Protein AF-0000000068858785 (afdb_homodimer)

Solvent-accessible surface area (backbone atoms only — not comparable to full-atom values): 24773 Å² total; per-residue (Å²): 133,80,56,79,74,57,57,63,52,44,53,54,50,48,32,55,52,26,20,54,34,58,74,69,37,68,34,42,54,71,57,47,51,51,53,32,43,74,69,73,51,67,59,90,58,49,70,58,53,41,64,73,35,54,69,29,30,39,77,56,97,58,30,36,33,68,27,78,58,13,46,53,43,4,49,45,38,48,50,35,57,55,57,55,62,44,54,60,37,45,40,56,48,58,62,78,72,77,49,42,64,61,43,91,53,43,44,30,38,40,38,32,33,36,84,75,34,45,85,47,50,58,54,50,46,50,62,22,42,70,71,41,44,79,73,52,13,33,35,38,38,34,28,23,46,70,81,58,72,75,69,49,55,74,81,42,19,60,57,47,39,54,34,31,74,70,21,38,35,41,32,37,25,39,87,56,83,47,76,63,20,32,59,39,48,47,30,16,50,49,22,25,45,62,67,62,35,53,76,80,30,32,40,34,40,35,54,77,52,63,40,62,46,49,45,55,41,48,45,39,40,28,60,67,35,52,50,44,72,58,55,71,89,68,48,72,81,124,134,80,59,78,76,60,57,61,54,44,53,54,51,48,33,55,52,27,20,54,38,58,72,68,37,67,35,41,54,72,57,46,52,50,54,31,45,74,70,70,54,66,58,90,59,50,70,59,53,43,63,73,33,54,69,30,30,40,77,56,97,58,30,35,34,69,27,79,56,13,44,51,43,3,43,56,39,49,52,43,29,44,53,70,59,40,55,60,37,42,39,58,47,57,67,65,87,75,52,44,65,62,44,90,55,42,44,30,39,40,38,32,33,37,84,74,31,44,86,46,49,58,55,51,49,50,63,22,42,71,69,41,43,78,73,53,13,33,34,39,38,35,26,23,46,71,82,59,73,70,83,47,55,74,80,42,18,59,58,47,38,53,34,32,75,69,20,38,35,41,33,39,23,37,82,57,82,46,76,62,19,31,59,40,49,49,30,16,50,51,22,26,46,63,67,62,36,52,76,81,31,32,40,36,40,35,56,78,52,62,39,62,47,50,45,53,41,47,45,40,40,27,60,67,34,52,52,44,71,60,55,71,88,68,49,72,82,124

Organism: Emiliania huxleyi (strain CCMP1516) (NCBI:txid280463)

Nearest PDB structures (foldseek):
  2ok8-assembly2_C  TM=5.553E-01  e=9.361E-02  Plasmodium falciparum 3D7
  3lo8-assembly1_A  TM=4.640E-01  e=4.098E-02  Zea mays
  8igw-assembly1_D  TM=3.023E-01  e=9.917E-01  Enterococcus hirae ATCC 9790
  5d80-assembly2_e  TM=2.983E-01  e=1.052E+00  Saccharomyces cerevisiae S288C
  2ok8-assembly2_C  TM=5.314E-01  e=5.859E-02  Plasmodium falciparum 3D7

Secondary structure (DSSP, 8-state):
---HHHHHHHHHHHHHHHHHHHHH-SEEHHHHHHHHHHTT---TTHHHHHHHTTTTEEEETTEEEE-HHHHHHHHHHHS-SSSTTS-EEETTS-STTTTS--GGG-SEEEEEEHHHHGGGHHHHHHHHHTT-HHHHTEEEEEE--TT------HHHHHHHHHHHHTTSEEEEE-SS--TTHHHHHHHHHHHHHHHHS-TT-EEEEE-S-HHHHHHHHHHHHHTT--EEES-GGGS---/---HHHHHHHHHHHHHHHHHHHHH-SEEHHHHHHHHHHTT---TTHHHHHHHTTTTEEEETTEEEE-HHHHHHHHHHHS--TTSSS-EEETTS-SSSSSS--GGG-SEEEEEEHHHHGGGHHHHHHHHHTT-HHHHTEEEEEE--TT------HHHHHHHHHHHHTTSEEEEE-SS--TTHHHHHHHHHHHHHHHHS-TT-EEEEE-S-HHHHHHHHHHHHHTT--EEES-GGGS---

Sequence (476 aa):
MVSLSSETTDAALVRTVAGVLAETGPARTAALKLRLRERGRPIPGLLRLLRRHSTTFSVERGVVSLCDAGVRVARLADAAPPLMRLQKLALSDRMGGGALPPPSAVREVILVDMDNKAFMLEACAAYAARDGFDACGTLVLGFCATTHNPRLSAAAAGELTALSDAGWLRLLTPVRDTANAADFVLAFWVGWLHGQLPPGARFALLSTDIHLDATVIDLLCSQGRDAVSNPDWLRPSLMVSLSSETTDAALVRTVAGVLAETGPARTAALKLRLRERGRPIPGLLRLLRRHSTTFSVERGVVSLCDAGVRVARLADAAPPLMRLQKLALSDRMGGGALPPPSAVREVILVDMDNKAFMLEACAAYAARDGFDACGTLVLGFCATTHNPRLSAAAAGELTALSDAGWLRLLTPVRDTANAADFVLAFWVGWLHGQLPPGARFALLSTDIHLDATVIDLLCSQGRDAVSNPDWLRPSL

Structure (mmCIF, N/CA/C/O backbone):
data_AF-0000000068858785-model_v1
#
loop_
_entity.id
_entity.type
_entity.pdbx_description
1 polymer 'NYN domain-containing protein'
#
loop_
_atom_site.group_PDB
_atom_site.id
_atom_site.type_symbol
_atom_site.label_atom_id
_atom_site.label_alt_id
_atom_site.label_comp_id
_atom_site.label_asym_id
_atom_site.label_entity_id
_atom_site.label_seq_id
_atom_site.pdbx_PDB_ins_code
_atom_site.Cartn_x
_atom_site.Cartn_y
_atom_site.Cartn_z
_atom_site.occupancy
_atom_site.B_iso_or_equiv
_atom_site.auth_seq_id
_atom_site.auth_comp_id
_atom_site.auth_asym_id
_atom_site.auth_atom_id
_atom_site.pdbx_PDB_model_num
ATOM 1 N N . MET A 1 1 ? 35.062 5.172 12.961 1 16.33 1 MET A N 1
ATOM 2 C CA . MET A 1 1 ? 34 4.16 12.836 1 16.33 1 MET A CA 1
ATOM 3 C C . MET A 1 1 ? 32.75 4.586 13.586 1 16.33 1 MET A C 1
ATOM 5 O O . MET A 1 1 ? 32.625 4.367 14.797 1 16.33 1 MET A O 1
ATOM 9 N N . VAL A 1 2 ? 32.312 5.816 13.5 1 21.2 2 VAL A N 1
ATOM 10 C CA . VAL A 1 2 ? 31.234 6.5 14.219 1 21.2 2 VAL A CA 1
ATOM 11 C C . VAL A 1 2 ? 29.906 5.797 13.961 1 21.2 2 VAL A C 1
ATOM 13 O O . VAL A 1 2 ? 29.516 5.613 12.805 1 21.2 2 VAL A O 1
ATOM 16 N N . SER A 1 3 ? 29.656 4.875 14.742 1 21.81 3 SER A N 1
ATOM 17 C CA . SER A 1 3 ? 28.562 3.918 14.625 1 21.81 3 SER A CA 1
ATOM 18 C C . SER A 1 3 ? 27.234 4.625 14.406 1 21.81 3 SER A C 1
ATOM 20 O O . SER A 1 3 ? 26.953 5.652 15.031 1 21.81 3 SER A O 1
ATOM 22 N N . LEU A 1 4 ? 26.594 4.406 13.367 1 24.38 4 LEU A N 1
ATOM 23 C CA . LEU A 1 4 ? 25.375 4.945 12.766 1 24.38 4 LEU A CA 1
ATOM 24 C C . LEU A 1 4 ? 24.234 4.961 13.773 1 24.38 4 LEU A C 1
ATOM 26 O O . LEU A 1 4 ? 23.25 5.691 13.602 1 24.38 4 LEU A O 1
ATOM 30 N N . SER A 1 5 ? 24.188 4.234 14.898 1 31.31 5 SER A N 1
ATOM 31 C CA . SER A 1 5 ? 23.406 4.102 16.125 1 31.31 5 SER A CA 1
ATOM 32 C C . SER A 1 5 ? 23.531 5.344 17 1 31.31 5 SER A C 1
ATOM 34 O O . SER A 1 5 ? 22.562 5.781 17.609 1 31.31 5 SER A O 1
ATOM 36 N N . SER A 1 6 ? 24.609 6.027 17.109 1 33.47 6 SER A N 1
ATOM 37 C CA . SER A 1 6 ? 25.062 7.105 17.969 1 33.47 6 SER A CA 1
ATOM 38 C C . SER A 1 6 ? 24.562 8.461 17.484 1 33.47 6 SER A C 1
ATOM 40 O O . SER A 1 6 ? 24.25 9.336 18.297 1 33.47 6 SER A O 1
ATOM 42 N N . GLU A 1 7 ? 24.422 8.68 16.203 1 36.03 7 GLU A N 1
ATOM 43 C CA . GLU A 1 7 ? 24.047 9.953 15.594 1 36.03 7 GLU A CA 1
ATOM 44 C C . GLU A 1 7 ? 22.547 10.203 15.711 1 36.03 7 GLU A C 1
ATOM 46 O O . GLU A 1 7 ? 22.109 11.336 15.938 1 36.03 7 GLU A O 1
ATOM 51 N N . THR A 1 8 ? 21.703 9.188 15.648 1 41.62 8 THR A N 1
ATOM 52 C CA . THR A 1 8 ? 20.266 9.242 15.859 1 41.62 8 THR A CA 1
ATOM 53 C C . THR A 1 8 ? 19.938 9.602 17.312 1 41.62 8 THR A C 1
ATOM 55 O O . THR A 1 8 ? 19.016 10.375 17.578 1 41.62 8 THR A O 1
ATOM 58 N N . THR A 1 9 ? 20.766 9.141 18.188 1 53.72 9 THR A N 1
ATOM 59 C CA . THR A 1 9 ? 20.656 9.43 19.609 1 53.72 9 THR A CA 1
ATOM 60 C C . THR A 1 9 ? 21.062 10.867 19.906 1 53.72 9 THR A C 1
ATOM 62 O O . THR A 1 9 ? 20.406 11.562 20.688 1 53.72 9 THR A O 1
ATOM 65 N N . ASP A 1 10 ? 21.938 11.305 19.078 1 61.59 10 ASP A N 1
ATOM 66 C CA . ASP A 1 10 ? 22.469 12.648 19.328 1 61.59 10 ASP A CA 1
ATOM 67 C C . ASP A 1 10 ? 21.469 13.719 18.875 1 61.59 10 ASP A C 1
ATOM 69 O O . ASP A 1 10 ? 21.266 14.711 19.578 1 61.59 10 ASP A O 1
ATOM 73 N N . ALA A 1 11 ? 20.844 13.359 17.719 1 62.62 11 ALA A N 1
ATOM 74 C CA . ALA A 1 11 ? 19.906 14.352 17.219 1 62.62 11 ALA A CA 1
ATOM 75 C C . ALA A 1 11 ? 18.703 14.477 18.141 1 62.62 11 ALA A C 1
ATOM 77 O O . ALA A 1 11 ? 18.219 15.586 18.391 1 62.62 11 ALA A O 1
ATOM 78 N N . ALA A 1 12 ? 18.266 13.438 18.625 1 63.47 12 ALA A N 1
ATOM 79 C CA . ALA A 1 12 ? 17.156 13.461 19.594 1 63.47 12 ALA A CA 1
ATOM 80 C C . ALA A 1 12 ? 17.562 14.188 20.875 1 63.47 12 ALA A C 1
ATOM 82 O O . ALA A 1 12 ? 16.781 14.945 21.438 1 63.47 12 ALA A O 1
ATOM 83 N N . LEU A 1 13 ? 18.766 14 21.234 1 74.31 13 LEU A N 1
ATOM 84 C CA . LEU A 1 13 ? 19.266 14.664 22.438 1 74.31 13 LEU A CA 1
ATOM 85 C C . LEU A 1 13 ? 19.422 16.156 22.219 1 74.31 13 LEU A C 1
ATOM 87 O O . LEU A 1 13 ? 19.078 16.969 23.078 1 74.31 13 LEU A O 1
ATOM 91 N N . VAL A 1 14 ? 19.766 16.484 20.938 1 76.75 14 VAL A N 1
ATOM 92 C CA . VAL A 1 14 ? 19.922 17.891 20.594 1 76.75 14 VAL A CA 1
ATOM 93 C C . VAL A 1 14 ? 18.562 18.594 20.609 1 76.75 14 VAL A C 1
ATOM 95 O O . VAL A 1 14 ? 18.422 19.688 21.141 1 76.75 14 VAL A O 1
ATOM 98 N N . ARG A 1 15 ? 17.641 17.906 20.266 1 72 15 ARG A N 1
ATOM 99 C CA . ARG A 1 15 ? 16.281 18.469 20.25 1 72 15 ARG A CA 1
ATOM 100 C C . ARG A 1 15 ? 15.766 18.641 21.672 1 72 15 ARG A C 1
ATOM 102 O O . ARG A 1 15 ? 15.117 19.656 21.984 1 72 15 ARG A O 1
ATOM 109 N N . THR A 1 16 ? 15.961 17.719 22.406 1 74.88 16 THR A N 1
ATOM 110 C CA . THR A 1 16 ? 15.523 17.766 23.797 1 74.88 16 THR A CA 1
ATOM 111 C C . THR A 1 16 ? 16.156 18.969 24.5 1 74.88 16 THR A C 1
ATOM 113 O O . THR A 1 16 ? 15.477 19.734 25.172 1 74.88 16 THR A O 1
ATOM 116 N N . VAL A 1 17 ? 17.406 19.203 24.234 1 83 17 VAL A N 1
ATOM 117 C CA . VAL A 1 17 ? 18.125 20.297 24.891 1 83 17 VAL A CA 1
ATOM 118 C C . VAL A 1 17 ? 17.672 21.641 24.328 1 83 17 VAL A C 1
ATOM 120 O O . VAL A 1 17 ? 17.422 22.578 25.078 1 83 17 VAL A O 1
ATOM 123 N N . ALA A 1 18 ? 17.5 21.578 23.016 1 79.5 18 ALA A N 1
ATOM 124 C CA . ALA A 1 18 ? 17.062 22.812 22.375 1 79.5 18 ALA A CA 1
ATOM 125 C C . ALA A 1 18 ? 15.672 23.219 22.859 1 79.5 18 ALA A C 1
ATOM 127 O O . ALA A 1 18 ? 15.406 24.391 23.094 1 79.5 18 ALA A O 1
ATOM 128 N N . GLY A 1 19 ? 14.867 22.312 23.031 1 76.25 19 GLY A N 1
ATOM 129 C CA . GLY A 1 19 ? 13.531 22.578 23.547 1 76.25 19 GLY A CA 1
ATOM 130 C C . GLY A 1 19 ? 13.547 23.172 24.953 1 76.25 19 GLY A C 1
ATOM 131 O O . GLY A 1 19 ? 12.805 24.109 25.234 1 76.25 19 GLY A O 1
ATOM 132 N N . VAL A 1 20 ? 14.344 22.672 25.828 1 78.88 20 VAL A N 1
ATOM 133 C CA . VAL A 1 20 ? 14.43 23.172 27.188 1 78.88 20 VAL A CA 1
ATOM 134 C C . VAL A 1 20 ? 14.953 24.609 27.188 1 78.88 20 VAL A C 1
ATOM 136 O O . VAL A 1 20 ? 14.406 25.469 27.891 1 78.88 20 VAL A O 1
ATOM 139 N N . LEU A 1 21 ? 15.82 24.859 26.25 1 84.19 21 LEU A N 1
ATOM 140 C CA . LEU A 1 21 ? 16.422 26.188 26.203 1 84.19 21 LEU A CA 1
ATOM 141 C C . LEU A 1 21 ? 15.461 27.188 25.562 1 84.19 21 LEU A C 1
ATOM 143 O O . LEU A 1 21 ? 15.469 28.375 25.906 1 84.19 21 LEU A O 1
ATOM 147 N N . ALA A 1 22 ? 14.633 26.594 24.703 1 78.56 22 ALA A N 1
ATOM 148 C CA . ALA A 1 22 ? 13.648 27.484 24.094 1 78.56 22 ALA A CA 1
ATOM 149 C C . ALA A 1 22 ? 12.594 27.922 25.109 1 78.56 22 ALA A C 1
ATOM 151 O O . ALA A 1 22 ? 12.125 29.062 25.078 1 78.56 22 ALA A O 1
ATOM 152 N N . GLU A 1 23 ? 12.266 27.094 25.938 1 77.06 23 GLU A N 1
ATOM 153 C CA . GLU A 1 23 ? 11.25 27.359 26.953 1 77.06 23 GLU A CA 1
ATOM 154 C C . GLU A 1 23 ? 11.805 28.219 28.078 1 77.06 23 GLU A C 1
ATOM 156 O O . GLU A 1 23 ? 11.133 29.125 28.562 1 77.06 23 GLU A O 1
ATOM 161 N N . THR A 1 24 ? 12.961 27.984 28.453 1 80.12 24 THR A N 1
ATOM 162 C CA . THR A 1 24 ? 13.445 28.578 29.688 1 80.12 24 THR A CA 1
ATOM 163 C C . THR A 1 24 ? 14.438 29.703 29.406 1 80.12 24 THR A C 1
ATOM 165 O O . THR A 1 24 ? 14.75 30.5 30.281 1 80.12 24 THR A O 1
ATOM 168 N N . GLY A 1 25 ? 14.727 29.781 28.031 1 84.62 25 GLY A N 1
ATOM 169 C CA . GLY A 1 25 ? 15.781 30.719 27.703 1 84.62 25 GLY A CA 1
ATOM 170 C C . GLY A 1 25 ? 17.172 30.219 28.062 1 84.62 25 GLY A C 1
ATOM 171 O O . GLY A 1 25 ? 17.328 29.062 28.453 1 84.62 25 GLY A O 1
ATOM 172 N N . PRO A 1 26 ? 18.188 31.078 27.875 1 87.5 26 PRO A N 1
ATOM 173 C CA . PRO A 1 26 ? 19.562 30.688 28.203 1 87.5 26 PRO A CA 1
ATOM 174 C C . PRO A 1 26 ? 19.703 30.266 29.672 1 87.5 26 PRO A C 1
ATOM 176 O O . PRO A 1 26 ? 19.094 30.875 30.547 1 87.5 26 PRO A O 1
ATOM 179 N N . ALA A 1 27 ? 20.391 29.172 29.891 1 91.44 27 ALA A N 1
ATOM 180 C CA . ALA A 1 27 ? 20.5 28.609 31.25 1 91.44 27 ALA A CA 1
ATOM 181 C C . ALA A 1 27 ? 21.938 28.156 31.531 1 91.44 27 ALA A C 1
ATOM 183 O O . ALA A 1 27 ? 22.656 27.766 30.609 1 91.44 27 ALA A O 1
ATOM 184 N N . ARG A 1 28 ? 22.422 28.375 32.906 1 91.31 28 ARG A N 1
ATOM 185 C CA . ARG A 1 28 ? 23.703 27.781 33.312 1 91.31 28 ARG A CA 1
ATOM 186 C C . ARG A 1 28 ? 23.672 26.266 33.125 1 91.31 28 ARG A C 1
ATOM 188 O O . ARG A 1 28 ? 22.625 25.641 33.281 1 91.31 28 ARG A O 1
ATOM 195 N N . THR A 1 29 ? 24.797 25.719 32.719 1 90.5 29 THR A N 1
ATOM 196 C CA . THR A 1 29 ? 24.922 24.297 32.469 1 90.5 29 THR A CA 1
ATOM 197 C C . THR A 1 29 ? 24.344 23.484 33.625 1 90.5 29 THR A C 1
ATOM 199 O O . THR A 1 29 ? 23.625 22.5 33.375 1 90.5 29 THR A O 1
ATOM 202 N N . ALA A 1 30 ? 24.594 23.891 34.875 1 88.81 30 ALA A N 1
ATOM 203 C CA . ALA A 1 30 ? 24.062 23.172 36.031 1 88.81 30 ALA A CA 1
ATOM 204 C C . ALA A 1 30 ? 22.547 23.266 36.094 1 88.81 30 ALA A C 1
ATOM 206 O O . ALA A 1 30 ? 21.875 22.281 36.406 1 88.81 30 ALA A O 1
ATOM 207 N N . ALA A 1 31 ? 21.938 24.422 35.75 1 89.38 31 ALA A N 1
ATOM 208 C CA . ALA A 1 31 ? 20.484 24.609 35.719 1 89.38 31 ALA A CA 1
ATOM 209 C C . ALA A 1 31 ? 19.859 23.812 34.594 1 89.38 31 ALA A C 1
ATOM 211 O O . ALA A 1 31 ? 18.797 23.219 34.75 1 89.38 31 ALA A O 1
ATOM 212 N N . LEU A 1 32 ? 20.484 23.719 33.5 1 89.69 32 LEU A N 1
ATOM 213 C CA . LEU A 1 32 ? 19.984 22.969 32.344 1 89.69 32 LEU A CA 1
ATOM 214 C C . LEU A 1 32 ? 19.969 21.469 32.656 1 89.69 32 LEU A C 1
ATOM 216 O O . LEU A 1 32 ? 19 20.781 32.375 1 89.69 32 LEU A O 1
ATOM 220 N N . LYS A 1 33 ? 20.969 21 33.281 1 88.31 33 LYS A N 1
ATOM 221 C CA . LYS A 1 33 ? 21.031 19.594 33.719 1 88.31 33 LYS A CA 1
ATOM 222 C C . LYS A 1 33 ? 19.891 19.266 34.688 1 88.31 33 LYS A C 1
ATOM 224 O O . LYS A 1 33 ? 19.266 18.203 34.562 1 88.31 33 LYS A O 1
ATOM 229 N N . LEU A 1 34 ? 19.688 20.125 35.562 1 86.31 34 LEU A N 1
ATOM 230 C CA . LEU A 1 34 ? 18.594 19.906 36.531 1 86.31 34 LEU A CA 1
ATOM 231 C C . LEU A 1 34 ? 17.25 19.891 35.844 1 86.31 34 LEU A C 1
ATOM 233 O O . LEU A 1 34 ? 16.406 19.031 36.125 1 86.31 34 LEU A O 1
ATOM 237 N N . ARG A 1 35 ? 17.031 20.781 34.875 1 82.62 35 ARG A N 1
ATOM 238 C CA . ARG A 1 35 ? 15.773 20.844 34.156 1 82.62 35 ARG A CA 1
ATOM 239 C C . ARG A 1 35 ? 15.562 19.609 33.312 1 82.62 35 ARG A C 1
ATOM 241 O O . ARG A 1 35 ? 14.445 19.094 33.188 1 82.62 35 ARG A O 1
ATOM 248 N N . LEU A 1 36 ? 16.547 19.141 32.719 1 82.12 36 LEU A N 1
ATOM 249 C CA . LEU A 1 36 ? 16.484 17.922 31.922 1 82.12 36 LEU A CA 1
ATOM 250 C C . LEU A 1 36 ? 16.188 16.703 32.812 1 82.12 36 LEU A C 1
ATOM 252 O O . LEU A 1 36 ? 15.383 15.852 32.438 1 82.12 36 LEU A O 1
ATOM 256 N N . ARG A 1 37 ? 16.797 16.641 34 1 77.81 37 ARG A N 1
ATOM 257 C CA . ARG A 1 37 ? 16.531 15.562 34.938 1 77.81 37 ARG A CA 1
ATOM 258 C C . ARG A 1 37 ? 15.086 15.617 35.438 1 77.81 37 ARG A C 1
ATOM 260 O O . ARG A 1 37 ? 14.438 14.578 35.562 1 77.81 37 ARG A O 1
ATOM 267 N N . GLU A 1 38 ? 14.594 16.781 35.594 1 76.12 38 GLU A N 1
ATOM 268 C CA . GLU A 1 38 ? 13.227 16.953 36.062 1 76.12 38 GLU A CA 1
ATOM 269 C C . GLU A 1 38 ? 12.219 16.516 35 1 76.12 38 GLU A C 1
ATOM 271 O O . GLU A 1 38 ? 11.117 16.078 35.312 1 76.12 38 GLU A O 1
ATOM 276 N N . ARG A 1 39 ? 12.672 16.547 33.781 1 68.19 39 ARG A N 1
ATOM 277 C CA . ARG A 1 39 ? 11.797 16.172 32.688 1 68.19 39 ARG A CA 1
ATOM 278 C C . ARG A 1 39 ? 11.953 14.688 32.344 1 68.19 39 ARG A C 1
ATOM 280 O O . ARG A 1 39 ? 11.391 14.211 31.359 1 68.19 39 ARG A O 1
ATOM 287 N N . GLY A 1 40 ? 12.781 14.016 33.188 1 67.75 40 GLY A N 1
ATOM 288 C CA . GLY A 1 40 ? 12.977 12.586 33.031 1 67.75 40 GLY A CA 1
ATOM 289 C C . GLY A 1 40 ? 13.891 12.234 31.859 1 67.75 40 GLY A C 1
ATOM 290 O O . GLY A 1 40 ? 13.859 11.102 31.359 1 67.75 40 GLY A O 1
ATOM 291 N N . ARG A 1 41 ? 14.555 13.234 31.422 1 65.88 41 ARG A N 1
ATOM 292 C CA . ARG A 1 41 ? 15.422 13.023 30.281 1 65.88 41 ARG A CA 1
ATOM 293 C C . ARG A 1 41 ? 16.859 13.453 30.594 1 65.88 41 ARG A C 1
ATOM 295 O O . ARG A 1 41 ? 17.391 14.344 29.938 1 65.88 41 ARG A O 1
ATOM 302 N N . PRO A 1 42 ? 17.453 12.781 31.578 1 77.94 42 PRO A N 1
ATOM 303 C CA . PRO A 1 42 ? 18.859 13.125 31.812 1 77.94 42 PRO A CA 1
ATOM 304 C C . PRO A 1 42 ? 19.766 12.75 30.641 1 77.94 42 PRO A C 1
ATOM 306 O O . PRO A 1 42 ? 19.547 11.719 30 1 77.94 42 PRO A O 1
ATOM 309 N N . ILE A 1 43 ? 20.609 13.609 30.203 1 80.06 43 ILE A N 1
ATOM 310 C CA . ILE A 1 43 ? 21.531 13.398 29.094 1 80.06 43 ILE A CA 1
ATOM 311 C C . ILE A 1 43 ? 22.969 13.297 29.625 1 80.06 43 ILE A C 1
ATOM 313 O O . ILE A 1 43 ? 23.609 14.32 29.891 1 80.06 43 ILE A O 1
ATOM 317 N N . PRO A 1 44 ? 23.375 11.977 29.859 1 78.94 44 PRO A N 1
ATOM 318 C CA . PRO A 1 44 ? 24.797 11.836 30.203 1 78.94 44 PRO A CA 1
ATOM 319 C C . PRO A 1 44 ? 25.719 12.414 29.125 1 78.94 44 PRO A C 1
ATOM 321 O O . PRO A 1 44 ? 25.453 12.258 27.938 1 78.94 44 PRO A O 1
ATOM 324 N N . GLY A 1 45 ? 26.781 13.281 29.469 1 80.94 45 GLY A N 1
ATOM 325 C CA . GLY A 1 45 ? 27.703 13.914 28.547 1 80.94 45 GLY A CA 1
ATOM 326 C C . GLY A 1 45 ? 27.125 15.164 27.906 1 80.94 45 GLY A C 1
ATOM 327 O O . GLY A 1 45 ? 27.453 15.477 26.75 1 80.94 45 GLY A O 1
ATOM 328 N N . LEU A 1 46 ? 26.219 15.812 28.656 1 89.19 46 LEU A N 1
ATOM 329 C CA . LEU A 1 46 ? 25.562 17 28.125 1 89.19 46 LEU A CA 1
ATOM 330 C C . LEU A 1 46 ? 26.578 17.984 27.578 1 89.19 46 LEU A C 1
ATOM 332 O O . LEU A 1 46 ? 26.422 18.516 26.469 1 89.19 46 LEU A O 1
ATOM 336 N N . LEU A 1 47 ? 27.656 18.188 28.359 1 87.56 47 LEU A N 1
ATOM 337 C CA . LEU A 1 47 ? 28.656 19.172 27.938 1 87.56 47 LEU A CA 1
ATOM 338 C C . LEU A 1 47 ? 29.297 18.734 26.625 1 87.56 47 LEU A C 1
ATOM 340 O O . LEU A 1 47 ? 29.578 19.578 25.766 1 87.56 47 LEU A O 1
ATOM 344 N N . ARG A 1 48 ? 29.594 17.406 26.5 1 84.31 48 ARG A N 1
ATOM 345 C CA . ARG A 1 48 ? 30.156 16.906 25.25 1 84.31 48 ARG A CA 1
ATOM 346 C C . ARG A 1 48 ? 29.172 17.109 24.094 1 84.31 48 ARG A C 1
ATOM 348 O O . ARG A 1 48 ? 29.578 17.469 22.984 1 84.31 48 ARG A O 1
ATOM 355 N N . LEU A 1 49 ? 27.922 16.828 24.359 1 86 49 LEU A N 1
ATOM 356 C CA . LEU A 1 49 ? 26.891 17.016 23.359 1 86 49 LEU A CA 1
ATOM 357 C C . LEU A 1 49 ? 26.828 18.469 22.891 1 86 49 LEU A C 1
ATOM 359 O O . LEU A 1 49 ? 26.766 18.734 21.688 1 86 49 LEU A O 1
ATOM 363 N N . LEU A 1 50 ? 26.844 19.391 23.828 1 89.75 50 LEU A N 1
ATOM 364 C CA . LEU A 1 50 ? 26.75 20.812 23.516 1 89.75 50 LEU A CA 1
ATOM 365 C C . LEU A 1 50 ? 27.953 21.266 22.688 1 89.75 50 LEU A C 1
ATOM 367 O O . LEU A 1 50 ? 27.797 22.016 21.719 1 89.75 50 LEU A O 1
ATOM 371 N N . ARG A 1 51 ? 29.156 20.719 23 1 85 51 ARG A N 1
ATOM 372 C CA . ARG A 1 51 ? 30.375 21.109 22.312 1 85 51 ARG A CA 1
ATOM 373 C C . ARG A 1 51 ? 30.406 20.547 20.891 1 85 51 ARG A C 1
ATOM 375 O O . ARG A 1 51 ? 30.891 21.219 19.969 1 85 51 ARG A O 1
ATOM 382 N N . ARG A 1 52 ? 29.812 19.344 20.828 1 83.06 52 ARG A N 1
ATOM 383 C CA . ARG A 1 52 ? 29.781 18.703 19.516 1 83.06 52 ARG A CA 1
ATOM 384 C C . ARG A 1 52 ? 28.812 19.438 18.578 1 83.06 52 ARG A C 1
ATOM 386 O O . ARG A 1 52 ? 28.953 19.359 17.359 1 83.06 52 ARG A O 1
ATOM 393 N N . HIS A 1 53 ? 27.875 20.094 19.141 1 83.25 53 HIS A N 1
ATOM 394 C CA . HIS A 1 53 ? 26.875 20.797 18.344 1 83.25 53 HIS A CA 1
ATOM 395 C C . HIS A 1 53 ? 26.984 22.312 18.547 1 83.25 53 HIS A C 1
ATOM 397 O O . HIS A 1 53 ? 26 22.953 18.938 1 83.25 53 HIS A O 1
ATOM 403 N N . SER A 1 54 ? 28.125 22.75 18.172 1 83.94 54 SER A N 1
ATOM 404 C CA . SER A 1 54 ? 28.469 24.156 18.422 1 83.94 54 SER A CA 1
ATOM 405 C C . SER A 1 54 ? 27.703 25.078 17.469 1 83.94 54 SER A C 1
ATOM 407 O O . SER A 1 54 ? 27.625 26.281 17.703 1 83.94 54 SER A O 1
ATOM 409 N N . THR A 1 55 ? 27.094 24.422 16.438 1 82 55 THR A N 1
ATOM 410 C CA . THR A 1 55 ? 26.281 25.25 15.539 1 82 55 THR A CA 1
ATOM 411 C C . THR A 1 55 ? 24.875 25.453 16.125 1 82 55 THR A C 1
ATOM 413 O O . THR A 1 55 ? 24.172 26.391 15.734 1 82 55 THR A O 1
ATOM 416 N N . THR A 1 56 ? 24.438 24.734 17.047 1 83.94 56 THR A N 1
ATOM 417 C CA . THR A 1 56 ? 23.109 24.781 17.641 1 83.94 56 THR A CA 1
ATOM 418 C C . THR A 1 56 ? 23.172 25.422 19.031 1 83.94 56 THR A C 1
ATOM 420 O O . THR A 1 56 ? 22.281 26.172 19.406 1 83.94 56 THR A O 1
ATOM 423 N N . PHE A 1 57 ? 24.188 25.094 19.688 1 89.38 57 PHE A N 1
ATOM 424 C CA . PHE A 1 57 ? 24.312 25.562 21.062 1 89.38 57 PHE A CA 1
ATOM 425 C C . PHE A 1 57 ? 25.562 26.422 21.234 1 89.38 57 PHE A C 1
ATOM 427 O O . PHE A 1 57 ? 26.609 26.141 20.641 1 89.38 57 PHE A O 1
ATOM 434 N N . SER A 1 58 ? 25.422 27.547 21.922 1 89.19 58 SER A N 1
ATOM 435 C CA . SER A 1 58 ? 26.562 28.359 22.375 1 89.19 58 SER A CA 1
ATOM 436 C C . SER A 1 58 ? 26.797 28.219 23.875 1 89.19 58 SER A C 1
ATOM 438 O O . SER A 1 58 ? 25.844 28.25 24.656 1 89.19 58 SER A O 1
ATOM 440 N N . VAL A 1 59 ? 28 27.891 24.266 1 87.81 59 VAL A N 1
ATOM 441 C CA . VAL A 1 59 ? 28.359 27.828 25.672 1 87.81 59 VAL A CA 1
ATOM 442 C C . VAL A 1 59 ? 29.375 28.938 25.984 1 87.81 59 VAL A C 1
ATOM 444 O O . VAL A 1 59 ? 30.531 28.859 25.547 1 87.81 59 VAL A O 1
ATOM 447 N N . GLU A 1 60 ? 28.75 30.031 26.516 1 85.81 60 GLU A N 1
ATOM 448 C CA . GLU A 1 60 ? 29.609 31.141 26.906 1 85.81 60 GLU A CA 1
ATOM 449 C C . GLU A 1 60 ? 29.578 31.359 28.406 1 85.81 60 GLU A C 1
ATOM 451 O O . GLU A 1 60 ? 28.516 31.578 28.984 1 85.81 60 GLU A O 1
ATOM 456 N N . ARG A 1 61 ? 30.734 31.391 29.203 1 82.81 61 ARG A N 1
ATOM 457 C CA . ARG A 1 61 ? 30.891 31.594 30.641 1 82.81 61 ARG A CA 1
ATOM 458 C C . ARG A 1 61 ? 29.922 30.688 31.422 1 82.81 61 ARG A C 1
ATOM 460 O O . ARG A 1 61 ? 29.297 31.141 32.375 1 82.81 61 ARG A O 1
ATOM 467 N N . GLY A 1 62 ? 29.781 29.453 30.906 1 86.31 62 GLY A N 1
ATOM 468 C CA . GLY A 1 62 ? 28.953 28.469 31.594 1 86.31 62 GLY A CA 1
ATOM 469 C C . GLY A 1 62 ? 27.484 28.594 31.281 1 86.31 62 GLY A C 1
ATOM 470 O O . GLY A 1 62 ? 26.656 27.859 31.828 1 86.31 62 GLY A O 1
ATOM 471 N N . VAL A 1 63 ? 27.141 29.609 30.531 1 89.31 63 VAL A N 1
ATOM 472 C CA . VAL A 1 63 ? 25.75 29.797 30.109 1 89.31 63 VAL A CA 1
ATOM 473 C C . VAL A 1 63 ? 25.531 29.188 28.734 1 89.31 63 VAL A C 1
ATOM 475 O O . VAL A 1 63 ? 26.297 29.469 27.797 1 89.31 63 VAL A O 1
ATOM 478 N N . VAL A 1 64 ? 24.562 28.203 28.703 1 90.44 64 VAL A N 1
ATOM 479 C CA . VAL A 1 64 ? 24.188 27.578 27.438 1 90.44 64 VAL A CA 1
ATOM 480 C C . VAL A 1 64 ? 23.047 28.375 26.797 1 90.44 64 VAL A C 1
ATOM 482 O O . VAL A 1 64 ? 22.062 28.703 27.453 1 90.44 64 VAL A O 1
ATOM 485 N N . SER A 1 65 ? 23.234 28.719 25.609 1 89.19 65 SER A N 1
ATOM 486 C CA . SER A 1 65 ? 22.203 29.406 24.828 1 89.19 65 SER A CA 1
ATOM 487 C C . SER A 1 65 ? 22.094 28.797 23.422 1 89.19 65 SER A C 1
ATOM 489 O O . SER A 1 65 ? 22.969 28.078 22.984 1 89.19 65 SER A O 1
ATOM 491 N N . LEU A 1 66 ? 20.953 29.031 22.875 1 85.75 66 LEU A N 1
ATOM 492 C CA . LEU A 1 66 ? 20.703 28.578 21.516 1 85.75 66 LEU A CA 1
ATOM 493 C C . LEU A 1 66 ? 21.328 29.562 20.516 1 85.75 66 LEU A C 1
ATOM 495 O O . LEU A 1 66 ? 21.203 30.781 20.672 1 85.75 66 LEU A O 1
ATOM 499 N N . CYS A 1 67 ? 22.125 28.922 19.641 1 81.75 67 CYS A N 1
ATOM 500 C CA . CYS A 1 67 ? 22.5 29.703 18.469 1 81.75 67 CYS A CA 1
ATOM 501 C C . CYS A 1 67 ? 21.328 29.859 17.516 1 81.75 67 CYS A C 1
ATOM 503 O O . CYS A 1 67 ? 20.266 29.266 17.719 1 81.75 67 CYS A O 1
ATOM 505 N N . ASP A 1 68 ? 21.5 30.656 16.5 1 68.5 68 ASP A N 1
ATOM 506 C CA . ASP A 1 68 ? 20.438 30.859 15.531 1 68.5 68 ASP A CA 1
ATOM 507 C C . ASP A 1 68 ? 19.922 29.531 14.992 1 68.5 68 ASP A C 1
ATOM 509 O O . ASP A 1 68 ? 18.719 29.344 14.844 1 68.5 68 ASP A O 1
ATOM 513 N N . ALA A 1 69 ? 20.766 28.6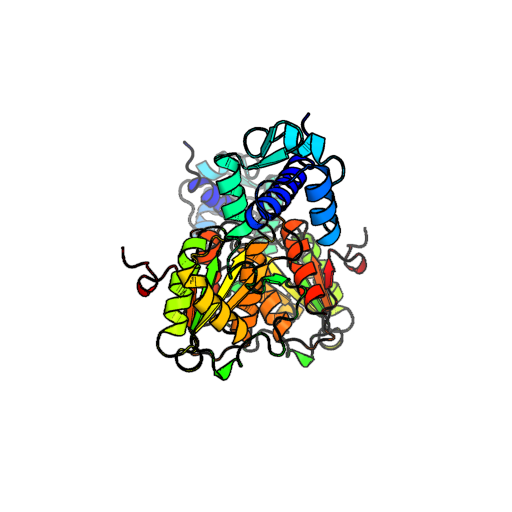72 14.773 1 62.34 69 ALA A N 1
ATOM 514 C CA . ALA A 1 69 ? 20.406 27.328 14.312 1 62.34 69 ALA A CA 1
ATOM 515 C C . ALA A 1 69 ? 19.703 26.547 15.414 1 62.34 69 ALA A C 1
ATOM 517 O O . ALA A 1 69 ? 18.766 25.781 15.133 1 62.34 69 ALA A O 1
ATOM 518 N N . GLY A 1 70 ? 19.984 26.766 16.594 1 63.62 70 GLY A N 1
ATOM 519 C CA . GLY A 1 70 ? 19.359 26.125 17.734 1 63.62 70 GLY A CA 1
ATOM 520 C C . GLY A 1 70 ? 17.953 26.641 18 1 63.62 70 GLY A C 1
ATOM 521 O O . GLY A 1 70 ? 17.078 25.859 18.391 1 63.62 70 GLY A O 1
ATOM 522 N N . VAL A 1 71 ? 17.812 27.891 17.844 1 61.38 71 VAL A N 1
ATOM 523 C CA . VAL A 1 71 ? 16.469 28.453 17.969 1 61.38 71 VAL A CA 1
ATOM 524 C C . VAL A 1 71 ? 15.539 27.781 16.953 1 61.38 71 VAL A C 1
ATOM 526 O O . VAL A 1 71 ? 14.383 27.484 17.281 1 61.38 71 VAL A O 1
ATOM 529 N N . ARG A 1 72 ? 16.094 27.547 15.914 1 57.06 72 ARG A N 1
ATOM 530 C CA . ARG A 1 72 ? 15.312 26.859 14.898 1 57.06 72 ARG A CA 1
ATOM 531 C C . ARG A 1 72 ? 15.008 25.422 15.32 1 57.06 72 ARG A C 1
ATOM 533 O O . ARG A 1 72 ? 13.891 24.938 15.141 1 57.06 72 ARG A O 1
ATOM 540 N N . VAL A 1 73 ? 15.938 24.828 15.891 1 55.31 73 VAL A N 1
ATOM 541 C CA . VAL A 1 73 ? 15.781 23.484 16.406 1 55.31 73 VAL A CA 1
ATOM 542 C C . VAL A 1 73 ? 14.797 23.484 17.578 1 55.31 73 VAL A C 1
ATOM 544 O O . VAL A 1 73 ? 13.945 22.594 17.672 1 55.31 73 VAL A O 1
ATOM 547 N N . ALA A 1 74 ? 14.945 24.469 18.484 1 54.34 74 ALA A N 1
ATOM 548 C CA . ALA A 1 74 ? 14.055 24.594 19.625 1 54.34 74 ALA A CA 1
ATOM 549 C C . ALA A 1 74 ? 12.633 24.938 19.203 1 54.34 74 ALA A C 1
ATOM 551 O O . ALA A 1 74 ? 11.664 24.453 19.781 1 54.34 74 ALA A O 1
ATOM 552 N N . ARG A 1 75 ? 12.586 25.891 18.438 1 45.44 75 ARG A N 1
ATOM 553 C CA . ARG A 1 75 ? 11.258 26.188 17.891 1 45.44 75 ARG A CA 1
ATOM 554 C C . ARG A 1 75 ? 10.633 24.953 17.281 1 45.44 75 ARG A C 1
ATOM 556 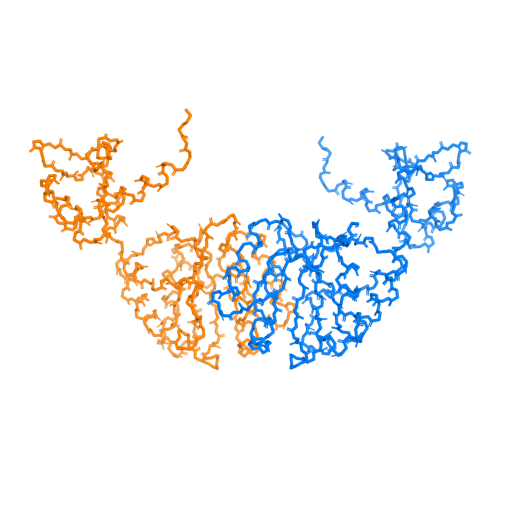O O . ARG A 1 75 ? 9.43 24.734 17.391 1 45.44 75 ARG A O 1
ATOM 563 N N . LEU A 1 76 ? 11.445 24.281 16.75 1 42.44 76 LEU A N 1
ATOM 564 C CA . LEU A 1 76 ? 11 22.984 16.234 1 42.44 76 LEU A CA 1
ATOM 565 C C . LEU A 1 76 ? 10.672 22.047 17.391 1 42.44 76 LEU A C 1
ATOM 567 O O . LEU A 1 76 ? 9.727 21.25 17.297 1 42.44 76 LEU A O 1
ATOM 571 N N . ALA A 1 77 ? 11.438 22.094 18.391 1 39.19 77 ALA A N 1
ATOM 572 C CA . ALA A 1 77 ? 11.227 21.281 19.594 1 39.19 77 ALA A CA 1
ATOM 573 C C . ALA A 1 77 ? 10.047 21.812 20.406 1 39.19 77 ALA A C 1
ATOM 575 O O . ALA A 1 77 ? 9.273 21.047 20.969 1 39.19 77 ALA A O 1
ATOM 576 N N . ASP A 1 78 ? 10.031 23.125 20.812 1 35.88 78 ASP A N 1
ATOM 577 C CA . ASP A 1 78 ? 9 23.781 21.609 1 35.88 78 ASP A CA 1
ATOM 578 C C . ASP A 1 78 ? 7.66 23.797 20.875 1 35.88 78 ASP A C 1
ATOM 580 O O . ASP A 1 78 ? 6.605 23.797 21.516 1 35.88 78 ASP A O 1
ATOM 584 N N . ALA A 1 79 ? 7.695 24.578 19.719 1 32.16 79 ALA A N 1
ATOM 585 C CA . ALA A 1 79 ? 6.375 24.516 19.109 1 32.16 79 ALA A CA 1
ATOM 586 C C . ALA A 1 79 ? 5.867 23.078 19.016 1 32.16 79 ALA A C 1
ATOM 588 O O . ALA A 1 79 ? 5.977 22.438 17.969 1 32.16 79 ALA A O 1
ATOM 589 N N . ALA A 1 80 ? 6.344 22.438 19.625 1 34.28 80 ALA A N 1
ATOM 590 C CA . ALA A 1 80 ? 6.141 21.031 19.969 1 34.28 80 ALA A CA 1
ATOM 591 C C . ALA A 1 80 ? 4.676 20.75 20.297 1 34.28 80 ALA A C 1
ATOM 593 O O . ALA A 1 80 ? 4.332 19.656 20.734 1 34.28 80 ALA A O 1
ATOM 594 N N . PRO A 1 81 ? 4.09 21.969 20.734 1 31.09 81 PRO A N 1
ATOM 595 C CA . PRO A 1 81 ? 2.809 21.812 21.438 1 31.09 81 PRO A CA 1
ATOM 596 C C . PRO A 1 81 ? 1.821 20.938 20.672 1 31.09 81 PRO A C 1
ATOM 598 O O . PRO A 1 81 ? 1.299 19.969 21.234 1 31.09 81 PRO A O 1
ATOM 601 N N . PRO A 1 82 ? 0.839 21.828 20.078 1 28.94 82 PRO A N 1
ATOM 602 C CA . PRO A 1 82 ? -0.459 21.328 19.609 1 28.94 82 PRO A CA 1
ATOM 603 C C . PRO A 1 82 ? -0.331 20.266 18.516 1 28.94 82 PRO A C 1
ATOM 605 O O . PRO A 1 82 ? -1.255 19.484 18.297 1 28.94 82 PRO A O 1
ATOM 608 N N . LEU A 1 83 ? 0.551 20.578 17.672 1 35.19 83 LEU A N 1
ATOM 609 C CA . LEU A 1 83 ? 0.71 19.594 16.609 1 35.19 83 LEU A CA 1
ATOM 610 C C . LEU A 1 83 ? 1.255 18.281 17.156 1 35.19 83 LEU A C 1
ATOM 612 O O . LEU A 1 83 ? 1.636 17.391 16.391 1 35.19 83 LEU A O 1
ATOM 616 N N . MET A 1 84 ? 2 18.297 18.25 1 35.66 84 MET A N 1
ATOM 617 C CA . MET A 1 84 ? 2.443 17.172 19.062 1 35.66 84 MET A CA 1
ATOM 618 C C . MET A 1 84 ? 1.495 15.992 18.922 1 35.66 84 MET A C 1
ATOM 620 O O . MET A 1 84 ? 1.937 14.844 18.828 1 35.66 84 MET A O 1
ATOM 624 N N . ARG A 1 85 ? 0.243 16.297 19.516 1 37.44 85 ARG A N 1
ATOM 625 C CA . ARG A 1 85 ? -0.622 15.141 19.734 1 37.44 85 ARG A CA 1
ATOM 626 C C . ARG A 1 85 ? -1.284 14.703 18.438 1 37.44 85 ARG A C 1
ATOM 628 O O . ARG A 1 85 ? -2.512 14.641 18.344 1 37.44 85 ARG A O 1
ATOM 635 N N . LEU A 1 86 ? -0.969 15.664 17.359 1 46.62 86 LEU A N 1
ATOM 636 C CA . LEU A 1 86 ? -1.734 14.945 16.344 1 46.62 86 LEU A CA 1
ATOM 637 C C . LEU A 1 86 ? -1.625 13.438 16.547 1 46.62 86 LEU A C 1
ATOM 639 O O . LEU A 1 86 ? -0.538 12.922 16.812 1 46.62 86 LEU A O 1
ATOM 643 N N . GLN A 1 87 ? -2.65 13.094 17.062 1 53.34 87 GLN A N 1
ATOM 644 C CA . GLN A 1 87 ? -2.752 11.68 17.391 1 53.34 87 GLN A CA 1
ATOM 645 C C . GLN A 1 87 ? -2.117 10.812 16.312 1 53.34 87 GLN A C 1
ATOM 647 O O . GLN A 1 87 ? -2.555 10.828 15.156 1 53.34 87 GLN A O 1
ATOM 652 N N . LYS A 1 88 ? -0.777 10.789 16.484 1 60.78 88 LYS A N 1
ATOM 653 C CA . LYS A 1 88 ? -0.172 9.719 15.695 1 60.78 88 LYS A CA 1
ATOM 654 C C . LYS A 1 88 ? -0.856 8.383 15.969 1 60.78 88 LYS A C 1
ATOM 656 O O . LYS A 1 88 ? -1.108 8.031 17.125 1 60.78 88 LYS A O 1
ATOM 661 N N . LEU A 1 89 ? -1.573 8.086 14.992 1 56.78 89 LEU A N 1
ATOM 662 C CA . LEU A 1 89 ? -2.111 6.738 15.117 1 56.78 89 LEU A CA 1
ATOM 663 C C . LEU A 1 89 ? -1.083 5.699 14.695 1 56.78 89 LEU A C 1
ATOM 665 O O . LEU A 1 89 ? -0.663 5.676 13.531 1 56.78 89 LEU A O 1
ATOM 669 N N . ALA A 1 90 ? -0.409 5.262 15.859 1 54.19 90 ALA A N 1
ATOM 670 C CA . ALA A 1 90 ? 0.342 4.07 15.477 1 54.19 90 ALA A CA 1
ATOM 671 C C . ALA A 1 90 ? -0.571 3.027 14.836 1 54.19 90 ALA A C 1
ATOM 673 O O . ALA A 1 90 ? -1.737 2.898 15.211 1 54.19 90 ALA A O 1
ATOM 674 N N . LEU A 1 91 ? -0.305 2.629 13.586 1 54.19 91 LEU A N 1
ATOM 675 C CA . LEU A 1 91 ? -1.126 1.65 12.883 1 54.19 91 LEU A CA 1
ATOM 676 C C . LEU A 1 91 ? -1.502 0.494 13.805 1 54.19 91 LEU A C 1
ATOM 678 O O . LEU A 1 91 ? -2.342 -0.337 13.453 1 54.19 91 LEU A O 1
ATOM 682 N N . SER A 1 92 ? -0.889 0.54 15 1 48.59 92 SER A N 1
ATOM 683 C CA . SER A 1 92 ? -1.417 -0.421 15.961 1 48.59 92 SER A CA 1
ATOM 684 C C . SER A 1 92 ? -2.838 -0.061 16.391 1 48.59 92 SER A C 1
ATOM 686 O O . SER A 1 92 ? -3.594 -0.922 16.844 1 48.59 92 SER A O 1
ATOM 688 N N . ASP A 1 93 ? -3.154 1.193 16.156 1 55.53 93 ASP A N 1
ATOM 689 C CA . ASP A 1 93 ? -4.516 1.614 16.469 1 55.53 93 ASP A CA 1
ATOM 690 C C . ASP A 1 93 ? -5.461 1.346 15.297 1 55.53 93 ASP A C 1
ATOM 692 O O . ASP A 1 93 ? -5.074 1.491 14.141 1 55.53 93 ASP A O 1
ATOM 696 N N . ARG A 1 94 ? -6.582 0.578 15.523 1 54.19 94 ARG A N 1
ATOM 697 C CA . ARG A 1 94 ? -7.555 0.27 14.484 1 54.19 94 ARG A CA 1
ATOM 698 C C . ARG A 1 94 ? -8.125 1.546 13.867 1 54.19 94 ARG A C 1
ATOM 700 O O . ARG A 1 94 ? -8.562 2.443 14.594 1 54.19 94 ARG A O 1
ATOM 707 N N . MET A 1 95 ? -7.73 1.974 12.68 1 56.28 95 MET A N 1
ATOM 708 C CA . MET A 1 95 ? -8.266 3.166 12.023 1 56.28 95 MET A CA 1
ATOM 709 C C . MET A 1 95 ? -9.789 3.133 11.992 1 56.28 95 MET A C 1
ATOM 711 O O . MET A 1 95 ? -10.438 4.18 12.016 1 56.28 95 MET A O 1
ATOM 715 N N . GLY A 1 96 ? -10.539 1.978 11.945 1 49.88 96 GLY A N 1
ATOM 716 C CA . GLY A 1 96 ? -11.984 1.935 11.781 1 49.88 96 GLY A CA 1
ATOM 717 C C . GLY A 1 96 ? -12.734 2.43 13.008 1 49.88 96 GLY A C 1
ATOM 718 O O . GLY A 1 96 ? -13.867 2.902 12.891 1 49.88 96 GLY A O 1
ATOM 719 N N . GLY A 1 97 ? -12.273 2.283 14.102 1 47.94 97 GLY A N 1
ATOM 720 C CA . GLY A 1 97 ? -13.07 2.471 15.297 1 47.94 97 GLY A CA 1
ATOM 721 C C . GLY A 1 97 ? -13.141 3.918 15.75 1 47.94 97 GLY A C 1
ATOM 722 O O . GLY A 1 97 ? -12.438 4.32 16.688 1 47.94 97 GLY A O 1
ATOM 723 N N . GLY A 1 98 ? -14.055 4.715 15.172 1 56.53 98 GLY A N 1
ATOM 724 C CA . GLY A 1 98 ? -14.344 6.051 15.672 1 56.53 98 GLY A CA 1
ATOM 725 C C . GLY A 1 98 ? -13.219 7.035 15.43 1 56.53 98 GLY A C 1
ATOM 726 O O . GLY A 1 98 ? -13.352 8.227 15.719 1 56.53 98 GLY A O 1
ATOM 727 N N . ALA A 1 99 ? -12.117 6.562 14.766 1 67.75 99 ALA A N 1
ATOM 728 C CA . ALA A 1 99 ? -10.992 7.469 14.555 1 67.75 99 ALA A CA 1
ATOM 729 C C . ALA A 1 99 ? -11.164 8.266 13.258 1 67.75 99 ALA A C 1
ATOM 731 O O . ALA A 1 99 ? -10.703 9.406 13.156 1 67.75 99 ALA A O 1
ATOM 732 N N . LEU A 1 100 ? -11.984 7.723 12.422 1 79.75 100 LEU A N 1
ATOM 733 C CA . LEU A 1 100 ? -12.188 8.375 11.133 1 79.75 100 LEU A CA 1
ATOM 734 C C . LEU A 1 100 ? -13.664 8.688 10.914 1 79.75 100 LEU A C 1
ATOM 736 O O . LEU A 1 100 ? -14.531 8.094 11.555 1 79.75 100 LEU A O 1
ATOM 740 N N . PRO A 1 101 ? -13.977 9.703 10.125 1 84.88 101 PRO A N 1
ATOM 741 C CA . PRO A 1 101 ? -15.375 9.93 9.75 1 84.88 101 PRO A CA 1
ATOM 742 C C . PRO A 1 101 ? -15.984 8.742 9 1 84.88 101 PRO A C 1
ATOM 744 O O . PRO A 1 101 ? -15.25 7.918 8.445 1 84.88 101 PRO A O 1
ATOM 747 N N . PRO A 1 102 ? -17.344 8.641 9.164 1 85.06 102 PRO A N 1
ATOM 748 C CA . PRO A 1 102 ? -17.953 7.586 8.359 1 85.06 102 PRO A CA 1
ATOM 749 C C . PRO A 1 102 ? -17.641 7.711 6.875 1 85.06 102 PRO A C 1
ATOM 751 O O . PRO A 1 102 ? -17.562 8.828 6.348 1 85.06 102 PRO A O 1
ATOM 754 N N . PRO A 1 103 ? -17.406 6.621 6.242 1 88.62 103 PRO A N 1
ATOM 755 C CA . PRO A 1 103 ? -17.031 6.633 4.828 1 88.62 103 PRO A CA 1
ATOM 756 C C . PRO A 1 103 ? -17.984 7.453 3.965 1 88.62 103 PRO A C 1
ATOM 758 O O . PRO A 1 103 ? -17.562 8.117 3.018 1 88.62 103 PRO A O 1
ATOM 761 N N . SER A 1 104 ? -19.312 7.41 4.242 1 89.31 104 SER A N 1
ATOM 762 C CA . SER A 1 104 ? -20.312 8.109 3.438 1 89.31 104 SER A CA 1
ATOM 763 C C . SER A 1 104 ? -20.125 9.617 3.514 1 89.31 104 SER A C 1
ATOM 765 O O . SER A 1 104 ? -20.609 10.352 2.646 1 89.31 104 SER A O 1
ATOM 767 N N . ALA A 1 105 ? -19.359 10.125 4.484 1 90 105 ALA A N 1
ATOM 768 C CA . ALA A 1 105 ? -19.156 11.562 4.676 1 90 105 ALA A CA 1
ATOM 769 C C . ALA A 1 105 ? -17.922 12.047 3.922 1 90 105 ALA A C 1
ATOM 771 O O . ALA A 1 105 ? -17.734 13.258 3.742 1 90 105 ALA A O 1
ATOM 772 N N . VAL A 1 106 ? -17.125 11.133 3.51 1 94.69 106 VAL A N 1
ATOM 773 C CA . VAL A 1 106 ? -15.852 11.508 2.906 1 94.69 106 VAL A CA 1
ATOM 774 C C . VAL A 1 106 ? -16.031 11.711 1.403 1 94.69 106 VAL A C 1
ATOM 776 O O . VAL A 1 106 ? -16.453 10.797 0.69 1 94.69 106 VAL A O 1
ATOM 779 N N . ARG A 1 107 ? -15.734 12.914 0.935 1 96.38 107 ARG A N 1
ATOM 780 C CA . ARG A 1 107 ? -15.844 13.25 -0.481 1 96.38 107 ARG A CA 1
ATOM 781 C C . ARG A 1 107 ? -14.461 13.344 -1.129 1 96.38 107 ARG A C 1
ATOM 783 O O . ARG A 1 107 ? -14.336 13.219 -2.35 1 96.38 107 ARG A O 1
ATOM 790 N N . GLU A 1 108 ? -13.5 13.641 -0.299 1 97.06 108 GLU A N 1
ATOM 791 C CA . GLU A 1 108 ? -12.125 13.797 -0.773 1 97.06 108 GLU A CA 1
ATOM 792 C C . GLU A 1 108 ? -11.125 13.352 0.285 1 97.06 108 GLU A C 1
ATOM 794 O O . GLU A 1 108 ? -11.336 13.57 1.479 1 97.06 108 GLU A O 1
ATOM 799 N N . VAL A 1 109 ? -10.062 12.695 -0.139 1 97.06 109 VAL A N 1
ATOM 800 C CA . VAL A 1 109 ? -8.945 12.328 0.729 1 97.06 109 VAL A CA 1
ATOM 801 C C . VAL A 1 109 ? -7.664 12.992 0.235 1 97.06 109 VAL A C 1
ATOM 803 O O . VAL A 1 109 ? -7.309 12.875 -0.94 1 97.06 109 VAL A O 1
ATOM 806 N N . ILE A 1 110 ? -7.016 13.711 1.11 1 97.06 110 ILE A N 1
ATOM 807 C CA . ILE A 1 110 ? -5.699 14.273 0.833 1 97.06 110 ILE A CA 1
ATOM 808 C C . ILE A 1 110 ? -4.633 13.484 1.583 1 97.06 110 ILE A C 1
ATOM 810 O O . ILE A 1 110 ? -4.66 13.398 2.812 1 97.06 110 ILE A O 1
ATOM 814 N N . LEU A 1 111 ? -3.762 12.883 0.842 1 96.94 111 LEU A N 1
ATOM 815 C CA . LEU A 1 111 ? -2.637 12.109 1.357 1 96.94 111 LEU A CA 1
ATOM 816 C C . LEU A 1 111 ? -1.352 12.93 1.317 1 96.94 111 LEU A C 1
ATOM 818 O O . LEU A 1 111 ? -0.948 13.406 0.255 1 96.94 111 LEU A O 1
ATOM 822 N N . VAL A 1 112 ? -0.735 13.047 2.451 1 93.75 112 VAL A N 1
ATOM 823 C CA . VAL A 1 112 ? 0.458 13.883 2.518 1 93.75 112 VAL A CA 1
ATOM 824 C C . VAL A 1 112 ? 1.668 13.031 2.896 1 93.75 112 VAL A C 1
ATOM 826 O O . VAL A 1 112 ? 1.702 12.438 3.977 1 93.75 112 VAL A O 1
ATOM 829 N N . ASP A 1 113 ? 2.588 12.945 2.006 1 93.44 113 ASP A N 1
ATOM 830 C CA . ASP A 1 113 ? 3.912 12.43 2.33 1 93.44 113 ASP A CA 1
ATOM 831 C C . ASP A 1 113 ? 4.695 13.414 3.189 1 93.44 113 ASP A C 1
ATOM 833 O O . ASP A 1 113 ? 5.324 14.336 2.664 1 93.44 113 ASP A O 1
ATOM 837 N N . MET A 1 114 ? 4.715 13.172 4.445 1 88.5 114 MET A N 1
ATOM 838 C CA . MET A 1 114 ? 5.246 14.141 5.395 1 88.5 114 MET A CA 1
ATOM 839 C C . MET A 1 114 ? 6.77 14.172 5.348 1 88.5 114 MET A C 1
ATOM 841 O O . MET A 1 114 ? 7.395 15.117 5.824 1 88.5 114 MET A O 1
ATOM 845 N N . ASP A 1 115 ? 7.371 13.156 4.812 1 80.75 115 ASP A N 1
ATOM 846 C CA . ASP A 1 115 ? 8.828 13.156 4.711 1 80.75 115 ASP A CA 1
ATOM 847 C C . ASP A 1 115 ? 9.312 14.219 3.729 1 80.75 115 ASP A C 1
ATOM 849 O O . ASP A 1 115 ? 10.383 14.797 3.912 1 80.75 115 ASP A O 1
ATOM 853 N N . ASN A 1 116 ? 8.445 14.547 2.705 1 81.44 116 ASN A N 1
ATOM 854 C CA . ASN A 1 116 ? 8.914 15.5 1.702 1 81.44 116 ASN A CA 1
ATOM 855 C C . ASN A 1 116 ? 7.969 16.688 1.564 1 81.44 116 ASN A C 1
ATOM 857 O O . ASN A 1 116 ? 8.336 17.719 1.001 1 81.44 116 ASN A O 1
ATOM 861 N N . LYS A 1 117 ? 6.738 16.516 2.088 1 83.81 117 LYS A N 1
ATOM 862 C CA . LYS A 1 117 ? 5.75 17.562 1.879 1 83.81 117 LYS A CA 1
ATOM 863 C C . LYS A 1 117 ? 5.125 18 3.201 1 83.81 117 LYS A C 1
ATOM 865 O O . LYS A 1 117 ? 3.959 18.391 3.242 1 83.81 117 LYS A O 1
ATOM 870 N N . ALA A 1 118 ? 5.848 17.906 4.289 1 83.19 118 ALA A N 1
ATOM 871 C CA . ALA A 1 118 ? 5.328 18.25 5.605 1 83.19 118 ALA A CA 1
ATOM 872 C C . ALA A 1 118 ? 4.84 19.703 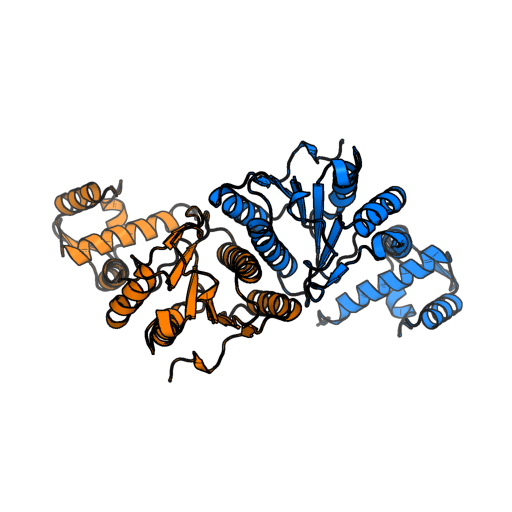5.633 1 83.19 118 ALA A C 1
ATOM 874 O O . ALA A 1 118 ? 3.871 20.016 6.328 1 83.19 118 ALA A O 1
ATOM 875 N N . PHE A 1 119 ? 5.426 20.562 4.832 1 79.31 119 PHE A N 1
ATOM 876 C CA . PHE A 1 119 ? 5.117 21.984 4.828 1 79.31 119 PHE A CA 1
ATOM 877 C C . PHE A 1 119 ? 3.734 22.25 4.238 1 79.31 119 PHE A C 1
ATOM 879 O O . PHE A 1 119 ? 3.172 23.328 4.402 1 79.31 119 PHE A O 1
ATOM 886 N N . MET A 1 120 ? 3.143 21.25 3.613 1 86.44 120 MET A N 1
ATOM 887 C CA . MET A 1 120 ? 1.835 21.406 2.982 1 86.44 120 MET A CA 1
ATOM 888 C C . MET A 1 120 ? 0.715 21.047 3.957 1 86.44 120 MET A C 1
ATOM 890 O O . MET A 1 120 ? -0.456 21.328 3.688 1 86.44 120 MET A O 1
ATOM 894 N N . LEU A 1 121 ? 1.029 20.469 5.086 1 87.62 121 LEU A N 1
ATOM 895 C CA . LEU A 1 121 ? 0.016 19.953 5.992 1 87.62 121 LEU A CA 1
ATOM 896 C C . LEU A 1 121 ? -0.941 21.047 6.438 1 87.62 121 LEU A C 1
ATOM 898 O O . LEU A 1 121 ? -2.158 20.844 6.457 1 87.62 121 LEU A O 1
ATOM 902 N N . GLU A 1 122 ? -0.388 22.188 6.766 1 83.12 122 GLU A N 1
ATOM 903 C CA . GLU A 1 122 ? -1.217 23.297 7.242 1 83.12 122 GLU A CA 1
ATOM 904 C C . GLU A 1 122 ? -2.189 23.766 6.164 1 83.12 122 GLU A C 1
ATOM 906 O O . GLU A 1 122 ? -3.363 24.016 6.445 1 83.12 122 GLU A O 1
ATOM 911 N N . ALA A 1 123 ? -1.652 23.922 5.008 1 86.75 123 ALA A N 1
ATOM 912 C CA . ALA A 1 123 ? -2.502 24.312 3.891 1 86.75 123 ALA A CA 1
ATOM 913 C C . ALA A 1 123 ? -3.602 23.297 3.639 1 86.75 123 ALA A C 1
ATOM 915 O O . ALA A 1 123 ? -4.738 23.656 3.328 1 86.75 123 ALA A O 1
ATOM 916 N N . CYS A 1 124 ? -3.34 22.016 3.748 1 91.31 124 CYS A N 1
ATOM 917 C CA . CYS A 1 124 ? -4.312 20.953 3.566 1 91.31 124 CYS A CA 1
ATOM 918 C C . CYS A 1 124 ? -5.391 21 4.641 1 91.31 124 CYS A C 1
ATOM 920 O O . CYS A 1 124 ? -6.574 20.828 4.348 1 91.31 124 CYS A O 1
ATOM 922 N N . ALA A 1 125 ? -4.934 21.25 5.797 1 87.81 125 ALA A N 1
ATOM 923 C CA . ALA A 1 125 ? -5.879 21.344 6.91 1 87.81 125 ALA A CA 1
ATOM 924 C C . ALA A 1 125 ? -6.832 22.531 6.723 1 87.81 125 ALA A C 1
ATOM 926 O O . ALA A 1 125 ? -8.039 22.391 6.945 1 87.81 125 ALA A O 1
ATOM 927 N N . ALA A 1 126 ? -6.242 23.656 6.367 1 86 126 ALA A N 1
ATOM 928 C CA . ALA A 1 126 ? -7.07 24.844 6.113 1 86 126 ALA A CA 1
ATOM 929 C C . ALA A 1 126 ? -8.078 24.562 5.004 1 86 126 ALA A C 1
ATOM 931 O O . ALA A 1 126 ? -9.25 24.953 5.113 1 86 126 ALA A O 1
ATOM 932 N N . TYR A 1 127 ? -7.633 23.953 3.961 1 91 127 TYR A N 1
ATOM 933 C CA . TYR A 1 127 ? -8.5 23.578 2.85 1 91 127 TYR A CA 1
ATOM 934 C C . TYR A 1 127 ? -9.633 22.672 3.324 1 91 127 TYR A C 1
ATOM 936 O O . TYR A 1 127 ? -10.789 22.859 2.932 1 91 127 TYR A O 1
ATOM 944 N N . ALA A 1 128 ? -9.359 21.734 4.207 1 91.75 128 ALA A N 1
ATOM 945 C CA . ALA A 1 128 ? -10.328 20.75 4.691 1 91.75 128 ALA A CA 1
ATOM 946 C C . ALA A 1 128 ? -11.32 21.391 5.652 1 91.75 128 ALA A C 1
ATOM 948 O O . ALA A 1 128 ? -12.406 20.844 5.891 1 91.75 128 ALA A O 1
ATOM 949 N N . ALA A 1 129 ? -10.945 22.547 6.168 1 87.75 129 ALA A N 1
ATOM 950 C CA . ALA A 1 129 ? -11.781 23.203 7.18 1 87.75 129 ALA A CA 1
ATOM 951 C C . ALA A 1 129 ? -12.547 24.375 6.586 1 87.75 129 ALA A C 1
ATOM 953 O O . ALA A 1 129 ? -13.32 25.031 7.285 1 87.75 129 ALA A O 1
ATOM 954 N N . ARG A 1 130 ? -12.383 24.734 5.352 1 85.56 130 ARG A N 1
ATOM 955 C CA . ARG A 1 130 ? -12.781 26 4.727 1 85.56 130 ARG A CA 1
ATOM 956 C C . ARG A 1 130 ? -14.289 26.219 4.867 1 85.56 130 ARG A C 1
ATOM 958 O O . ARG A 1 130 ? -14.734 27.359 5.016 1 85.56 130 ARG A O 1
ATOM 965 N N . ASP A 1 131 ? -15.203 25.359 4.895 1 84.19 131 ASP A N 1
ATOM 966 C CA . ASP A 1 131 ? -16.641 25.5 5.023 1 84.19 131 ASP A CA 1
ATOM 967 C C . ASP A 1 131 ? -17.188 24.641 6.16 1 84.19 131 ASP A C 1
ATOM 969 O O . ASP A 1 131 ? -18.359 24.234 6.141 1 84.19 131 ASP A O 1
ATOM 973 N N . GLY A 1 132 ? -16.266 24.375 7.223 1 84.62 132 GLY A N 1
ATOM 974 C CA . GLY A 1 132 ? -16.625 23.375 8.211 1 84.62 132 GLY A CA 1
ATOM 975 C C . GLY A 1 132 ? -16.25 21.969 7.781 1 84.62 132 GLY A C 1
ATOM 976 O O . GLY A 1 132 ? -16.609 21.516 6.691 1 84.62 132 GLY A O 1
ATOM 977 N N . PHE A 1 133 ? -15.523 21.344 8.531 1 82.06 133 PHE A N 1
ATOM 978 C CA . PHE A 1 133 ? -14.883 20.109 8.117 1 82.06 133 PHE A CA 1
ATOM 979 C C . PHE A 1 133 ? -15.922 19.031 7.789 1 82.06 133 PHE A C 1
ATOM 981 O O . PHE A 1 133 ? -15.758 18.281 6.828 1 82.06 133 PHE A O 1
ATOM 988 N N . ASP A 1 134 ? -17.078 19.031 8.477 1 85.31 134 ASP A N 1
ATOM 989 C CA . ASP A 1 134 ? -18.125 18.062 8.133 1 85.31 134 ASP A CA 1
ATOM 990 C C . ASP A 1 134 ? -18.734 18.391 6.773 1 85.31 134 ASP A C 1
ATOM 992 O O . ASP A 1 134 ? -19.031 17.484 5.984 1 85.31 134 ASP A O 1
ATOM 996 N N . ALA A 1 135 ? -18.906 19.656 6.535 1 88.88 135 ALA A N 1
ATOM 997 C CA . ALA A 1 135 ? -19.516 20.094 5.277 1 88.88 135 ALA A CA 1
ATOM 998 C C . ALA A 1 135 ? -18.547 19.906 4.109 1 88.88 135 ALA A C 1
ATOM 1000 O O . ALA A 1 135 ? -18.969 19.531 3.008 1 88.88 135 ALA A O 1
ATOM 1001 N N . CYS A 1 136 ? -17.281 20.094 4.344 1 92.25 136 CYS A N 1
ATOM 1002 C CA . CYS A 1 136 ? -16.266 19.969 3.299 1 92.25 136 CYS A CA 1
ATOM 1003 C C . CYS A 1 136 ? -16.062 18.516 2.908 1 92.25 136 CYS A C 1
ATOM 1005 O O . CYS A 1 136 ? -15.859 18.203 1.732 1 92.25 136 CYS A O 1
ATOM 1007 N N . GLY A 1 137 ? -16.094 17.562 3.936 1 94.69 137 GLY A N 1
ATOM 1008 C CA . GLY A 1 137 ? -15.938 16.141 3.701 1 94.69 137 GLY A CA 1
ATOM 1009 C C . GLY A 1 137 ? -14.555 15.758 3.213 1 94.69 137 GLY A C 1
ATOM 1010 O O . GLY A 1 137 ? -14.406 14.82 2.424 1 94.69 137 GLY A O 1
ATOM 1011 N N . THR A 1 138 ? -13.5 16.609 3.568 1 95.62 138 THR A N 1
ATOM 1012 C CA . THR A 1 138 ? -12.125 16.344 3.154 1 95.62 138 THR A CA 1
ATOM 1013 C C . THR A 1 138 ? -11.328 15.727 4.301 1 95.62 138 THR A C 1
ATOM 1015 O O . THR A 1 138 ? -11.148 16.359 5.348 1 95.62 138 THR A O 1
ATOM 1018 N N . LEU A 1 139 ? -10.906 14.492 4.145 1 94.25 139 LEU A N 1
ATOM 1019 C CA . LEU A 1 139 ? -10.055 13.789 5.094 1 94.25 139 LEU A CA 1
ATOM 1020 C C . LEU A 1 139 ? -8.578 14 4.766 1 94.25 139 LEU A C 1
ATOM 1022 O O . LEU A 1 139 ? -8.156 13.773 3.631 1 94.25 139 LEU A O 1
ATOM 1026 N N . VAL A 1 140 ? -7.836 14.43 5.738 1 93.25 140 VAL A N 1
ATOM 1027 C CA . VAL A 1 140 ? -6.402 14.641 5.551 1 93.25 140 VAL A CA 1
ATOM 1028 C C . VAL A 1 140 ? -5.617 13.586 6.324 1 93.25 140 VAL A C 1
ATOM 1030 O O . VAL A 1 140 ? -5.797 13.43 7.535 1 93.25 140 VAL A O 1
ATOM 1033 N N . LEU A 1 141 ? -4.762 12.852 5.613 1 92.62 141 LEU A N 1
ATOM 1034 C CA . LEU A 1 141 ? -3.896 11.844 6.219 1 92.62 141 LEU A CA 1
ATOM 1035 C C . LEU A 1 141 ? -2.428 12.141 5.938 1 92.62 141 LEU A C 1
ATOM 1037 O O . LEU A 1 141 ? -2.029 12.266 4.777 1 92.62 141 LEU A O 1
ATOM 1041 N N . GLY A 1 142 ? -1.685 12.328 6.973 1 92 142 GLY A N 1
ATOM 1042 C CA . GLY A 1 142 ? -0.241 12.469 6.859 1 92 142 GLY A CA 1
ATOM 1043 C C . GLY A 1 142 ? 0.509 11.195 7.195 1 92 142 GLY A C 1
ATOM 1044 O O . GLY A 1 142 ? 0.143 10.477 8.133 1 92 142 GLY A O 1
ATOM 1045 N N . PHE A 1 143 ? 1.532 10.906 6.445 1 91.81 143 PHE A N 1
ATOM 1046 C CA . PHE A 1 143 ? 2.344 9.719 6.66 1 91.81 143 PHE A CA 1
ATOM 1047 C C . PHE A 1 143 ? 3.801 10.086 6.906 1 91.81 143 PHE A C 1
ATOM 1049 O O . PHE A 1 143 ? 4.395 10.836 6.129 1 91.81 143 PHE A O 1
ATOM 1056 N N . CYS A 1 144 ? 4.328 9.594 7.949 1 86.62 144 CYS A N 1
ATOM 1057 C CA . CYS A 1 144 ? 5.703 9.953 8.281 1 86.62 144 CYS A CA 1
ATOM 1058 C C . CYS A 1 144 ? 6.344 8.891 9.164 1 86.62 144 CYS A C 1
ATOM 1060 O O . CYS A 1 144 ? 5.652 8.023 9.703 1 86.62 144 CYS A O 1
ATOM 1062 N N . ALA A 1 145 ? 7.594 8.953 9.188 1 82.38 145 ALA A N 1
ATOM 1063 C CA . ALA A 1 145 ? 8.328 8.109 10.125 1 82.38 145 ALA A CA 1
ATOM 1064 C C . ALA A 1 145 ? 7.98 8.461 11.5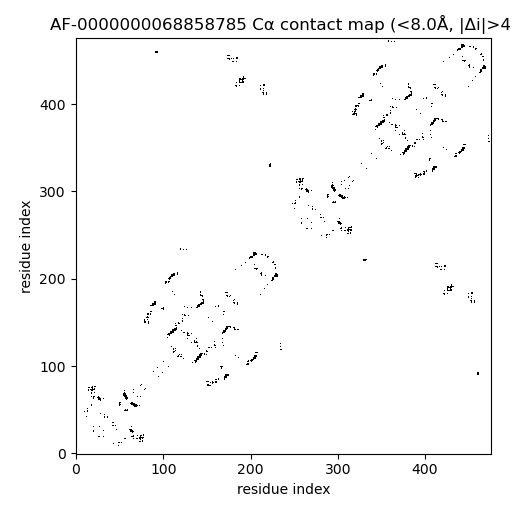7 1 82.38 145 ALA A C 1
ATOM 1066 O O . ALA A 1 145 ? 7.504 9.562 11.852 1 82.38 145 ALA A O 1
ATOM 1067 N N . THR A 1 146 ? 8.172 7.508 12.422 1 76.12 146 THR A N 1
ATOM 1068 C CA . THR A 1 146 ? 7.852 7.715 13.828 1 76.12 146 THR A CA 1
ATOM 1069 C C . THR A 1 146 ? 8.703 8.836 14.414 1 76.12 146 THR A C 1
ATOM 1071 O O . THR A 1 146 ? 8.289 9.508 15.359 1 76.12 146 THR A O 1
ATOM 1074 N N . THR A 1 147 ? 9.789 9.008 13.758 1 71.31 147 THR A N 1
ATOM 1075 C CA . THR A 1 147 ? 10.742 9.977 14.297 1 71.31 147 THR A CA 1
ATOM 1076 C C . THR A 1 147 ? 10.484 11.359 13.703 1 71.31 147 THR A C 1
ATOM 1078 O O . THR A 1 147 ? 11.07 12.352 14.156 1 71.31 147 THR A O 1
ATOM 1081 N N . HIS A 1 148 ? 9.562 11.305 12.633 1 73.19 148 HIS A N 1
ATOM 1082 C CA . HIS A 1 148 ? 9.273 12.578 11.992 1 73.19 148 HIS A CA 1
ATOM 1083 C C . HIS A 1 148 ? 8.484 13.5 12.922 1 73.19 148 HIS A C 1
ATOM 1085 O O . HIS A 1 148 ? 7.461 13.094 13.477 1 73.19 148 HIS A O 1
ATOM 1091 N N . ASN A 1 149 ? 8.891 14.602 13.164 1 62.22 149 ASN A N 1
ATOM 1092 C CA . ASN A 1 149 ? 8.219 15.625 13.961 1 62.22 149 ASN A CA 1
ATOM 1093 C C . ASN A 1 149 ? 8 16.906 13.156 1 62.22 149 ASN A C 1
ATOM 1095 O O . ASN A 1 149 ? 8.875 17.781 13.125 1 62.22 149 ASN A O 1
ATOM 1099 N N . PRO A 1 150 ? 6.766 16.859 12.438 1 62.94 150 PRO A N 1
ATOM 1100 C CA . PRO A 1 150 ? 6.559 18.062 11.617 1 62.94 150 PRO A CA 1
ATOM 1101 C C . PRO A 1 150 ? 6.391 19.328 12.453 1 62.94 150 PRO A C 1
ATOM 1103 O O . PRO A 1 150 ? 5.789 19.281 13.531 1 62.94 150 PRO A O 1
ATOM 1106 N N . ARG A 1 151 ? 7.059 20.375 12.008 1 58.44 151 ARG A N 1
ATOM 1107 C CA . ARG A 1 151 ? 6.895 21.672 12.656 1 58.44 151 ARG A CA 1
ATOM 1108 C C . ARG A 1 151 ? 5.621 22.375 12.18 1 58.44 151 ARG A C 1
ATOM 1110 O O . ARG A 1 151 ? 5.402 22.516 10.977 1 58.44 151 ARG A O 1
ATOM 1117 N N . LEU A 1 152 ? 4.707 22.484 13.094 1 64.88 152 LEU A N 1
ATOM 1118 C CA . LEU A 1 152 ? 3.467 23.188 12.766 1 64.88 152 LEU A CA 1
ATOM 1119 C C . LEU A 1 152 ? 3.449 24.594 13.367 1 64.88 152 LEU A C 1
ATOM 1121 O O . LEU A 1 152 ? 4.027 24.812 14.43 1 64.88 152 LEU A O 1
ATOM 1125 N N . SER A 1 153 ? 3.004 25.484 12.594 1 61.22 153 SER A N 1
ATOM 1126 C CA . SER A 1 153 ? 2.871 26.844 13.125 1 61.22 153 SER A CA 1
ATOM 1127 C C . SER A 1 153 ? 1.863 26.891 14.266 1 61.22 153 SER A C 1
ATOM 1129 O O . SER A 1 153 ? 0.973 26.047 14.352 1 61.22 153 SER A O 1
ATOM 1131 N N . ALA A 1 154 ? 2.086 27.812 15.18 1 58.31 154 ALA A N 1
ATOM 1132 C CA . ALA A 1 154 ? 1.15 28.031 16.281 1 58.31 154 ALA A CA 1
ATOM 1133 C C . ALA A 1 154 ? -0.25 28.328 15.75 1 58.31 154 ALA A C 1
ATOM 1135 O O . ALA A 1 154 ? -1.244 27.875 16.312 1 58.31 154 ALA A O 1
ATOM 1136 N N . ALA A 1 155 ? -0.264 29.109 14.742 1 61.59 155 ALA A N 1
ATOM 1137 C CA . ALA A 1 155 ? -1.549 29.5 14.18 1 61.59 155 ALA A CA 1
ATOM 1138 C C . ALA A 1 155 ? -2.311 28.297 13.648 1 61.59 155 ALA A C 1
ATOM 1140 O O . ALA A 1 155 ? -3.537 28.234 13.758 1 61.59 155 ALA A O 1
ATOM 1141 N N . ALA A 1 156 ? -1.551 27.359 13.219 1 68 156 ALA A N 1
ATOM 1142 C CA . ALA A 1 156 ? -2.176 26.203 12.594 1 68 156 ALA A CA 1
ATOM 1143 C C . ALA A 1 156 ? -2.541 25.141 13.625 1 68 156 ALA A C 1
ATOM 1145 O O . ALA A 1 156 ? -3.402 24.297 13.383 1 68 156 ALA A O 1
ATOM 1146 N N . ALA A 1 157 ? -2.041 25.297 14.703 1 70.25 157 ALA A N 1
ATOM 1147 C CA . ALA A 1 157 ? -2.207 24.281 15.734 1 70.25 157 ALA A CA 1
ATOM 1148 C C . ALA A 1 157 ? -3.68 24.094 16.094 1 70.25 157 ALA A C 1
ATOM 1150 O O . ALA A 1 157 ? -4.16 22.969 16.219 1 70.25 157 ALA A O 1
ATOM 1151 N N . GLY A 1 158 ? -4.324 25.25 16.328 1 71.25 158 GLY A N 1
ATOM 1152 C CA . GLY A 1 158 ? -5.734 25.172 16.688 1 71.25 158 GLY A CA 1
ATOM 1153 C C . GLY A 1 158 ? -6.57 24.453 15.641 1 71.25 158 GLY A C 1
ATOM 1154 O O . GLY A 1 158 ? -7.336 23.547 15.977 1 71.25 158 GLY A O 1
ATOM 1155 N N . GLU A 1 159 ? -6.41 24.812 14.43 1 74.94 159 GLU A N 1
ATOM 1156 C CA . GLU A 1 159 ? -7.172 24.219 13.336 1 74.94 159 GLU A CA 1
ATOM 1157 C C . GLU A 1 159 ? -6.824 22.75 13.156 1 74.94 159 GLU A C 1
ATOM 1159 O O . GLU A 1 159 ? -7.711 21.922 12.93 1 74.94 159 GLU A O 1
ATOM 1164 N N . LEU A 1 160 ? -5.547 22.516 13.266 1 80.94 160 LEU A N 1
ATOM 1165 C CA . LEU A 1 160 ? -5.086 21.141 13.102 1 80.94 160 LEU A CA 1
ATOM 1166 C C . LEU A 1 160 ? -5.633 20.25 14.219 1 80.94 160 LEU A C 1
ATOM 1168 O O . LEU A 1 160 ? -6.059 19.125 13.961 1 80.94 160 LEU A O 1
ATOM 1172 N N . THR A 1 161 ? -5.637 20.797 15.375 1 77.19 161 THR A N 1
ATOM 1173 C CA . THR A 1 161 ? -6.16 20.047 16.516 1 77.19 161 THR A CA 1
ATOM 1174 C C . THR A 1 161 ? -7.66 19.797 16.359 1 77.19 161 THR A C 1
ATOM 1176 O O . THR A 1 161 ? -8.148 18.703 16.625 1 77.19 161 THR A O 1
ATOM 1179 N N . ALA A 1 162 ? -8.344 20.891 16.016 1 77.19 162 ALA A N 1
ATOM 1180 C CA . ALA A 1 162 ? -9.789 20.766 15.828 1 77.19 162 ALA A CA 1
ATOM 1181 C C . ALA A 1 162 ? -10.117 19.703 14.781 1 77.19 162 ALA A C 1
ATOM 1183 O O . ALA A 1 162 ? -11.023 18.891 14.969 1 77.19 162 ALA A O 1
ATOM 1184 N N . LEU A 1 163 ? -9.414 19.719 13.719 1 83.94 163 LEU A N 1
ATOM 1185 C CA . LEU A 1 163 ? -9.625 18.75 12.648 1 83.94 163 LEU A CA 1
ATOM 1186 C C . LEU A 1 163 ? -9.297 17.344 13.125 1 83.94 163 LEU A C 1
ATOM 1188 O O . LEU A 1 163 ? -10.008 16.391 12.797 1 83.94 163 LEU A O 1
ATOM 1192 N N . SER A 1 164 ? -8.219 17.219 13.844 1 84.06 164 SER A N 1
ATOM 1193 C CA . SER A 1 164 ? -7.809 15.93 14.391 1 84.06 164 SER A CA 1
ATOM 1194 C C . SER A 1 164 ? -8.844 15.406 15.383 1 84.06 164 SER A C 1
ATOM 1196 O O . SER A 1 164 ? -9.211 14.227 15.336 1 84.06 164 SER A O 1
ATOM 1198 N N . ASP A 1 165 ? -9.281 16.25 16.266 1 77.62 165 ASP A N 1
ATOM 1199 C CA . ASP A 1 165 ? -10.266 15.859 17.281 1 77.62 165 ASP A CA 1
ATOM 1200 C C . ASP A 1 165 ? -11.57 15.406 16.625 1 77.62 165 ASP A C 1
ATOM 1202 O O . ASP A 1 165 ? -12.25 14.508 17.125 1 77.62 165 ASP A O 1
ATOM 1206 N N . ALA A 1 166 ? -11.914 16.031 15.508 1 78.69 166 ALA A N 1
ATOM 1207 C CA . ALA A 1 166 ? -13.148 15.703 14.805 1 78.69 166 ALA A CA 1
ATOM 1208 C C . ALA A 1 166 ? -12.969 14.469 13.922 1 78.69 166 ALA A C 1
ATOM 1210 O O . ALA A 1 166 ? -13.938 13.953 13.359 1 78.69 166 ALA A O 1
ATOM 1211 N N . GLY A 1 167 ? -11.703 14.039 13.773 1 83 167 GLY A N 1
ATOM 1212 C CA . GLY A 1 167 ? -11.445 12.805 13.055 1 83 167 GLY A CA 1
ATOM 1213 C C . GLY A 1 167 ? -11.062 13.016 11.602 1 83 167 GLY A C 1
ATOM 1214 O O . GLY A 1 167 ? -10.82 12.055 10.875 1 83 167 GLY A O 1
ATOM 1215 N N . TRP A 1 168 ? -10.969 14.305 11.195 1 89.5 168 TRP A N 1
ATOM 1216 C CA . TRP A 1 168 ? -10.781 14.617 9.781 1 89.5 168 TRP A CA 1
ATOM 1217 C C . TRP A 1 168 ? -9.297 14.789 9.461 1 89.5 168 TRP A C 1
ATOM 1219 O O . TRP A 1 168 ? -8.938 15.078 8.312 1 89.5 168 TRP A O 1
ATOM 1229 N N . LEU A 1 169 ? -8.406 14.617 10.445 1 89.44 169 LEU A N 1
ATOM 1230 C CA . LEU A 1 169 ? -6.957 14.672 10.266 1 89.44 169 LEU A CA 1
ATOM 1231 C C . LEU A 1 169 ? -6.266 13.617 11.125 1 89.44 169 LEU A C 1
ATOM 1233 O O . LEU A 1 169 ? -6.535 13.508 12.32 1 89.44 169 LEU A O 1
ATOM 1237 N N . ARG A 1 170 ? -5.402 12.844 10.5 1 87.44 170 ARG A N 1
ATOM 1238 C CA . ARG A 1 170 ? -4.609 11.859 11.227 1 87.44 170 ARG A CA 1
ATOM 1239 C C . ARG A 1 170 ? -3.188 11.789 10.68 1 87.44 170 ARG A C 1
ATOM 1241 O O . ARG A 1 170 ? -2.977 11.898 9.469 1 87.44 170 ARG A O 1
ATOM 1248 N N . LEU A 1 171 ? -2.371 11.625 11.578 1 86.06 171 LEU A N 1
ATOM 1249 C CA . LEU A 1 171 ? -0.999 11.273 11.227 1 86.06 171 LEU A CA 1
ATOM 1250 C C . LEU A 1 171 ? -0.73 9.797 11.469 1 86.06 171 LEU A C 1
ATOM 1252 O O . LEU A 1 171 ? -1.035 9.273 12.547 1 86.06 171 LEU A O 1
ATOM 1256 N N . LEU A 1 172 ? -0.227 9.164 10.5 1 87.75 172 LEU A N 1
ATOM 1257 C CA . LEU A 1 172 ? 0.009 7.727 10.57 1 87.75 172 LEU A CA 1
ATOM 1258 C C . LEU A 1 172 ? 1.496 7.414 10.445 1 87.75 172 LEU A C 1
ATOM 1260 O O . LEU A 1 172 ? 2.197 8.023 9.633 1 87.75 172 LEU A O 1
ATOM 1264 N N . THR A 1 173 ? 1.893 6.555 11.305 1 85.38 173 THR A N 1
ATOM 1265 C CA . THR A 1 173 ? 3.287 6.129 11.312 1 85.38 173 THR A CA 1
ATOM 1266 C C . THR A 1 173 ? 3.391 4.609 11.219 1 85.38 173 THR A C 1
ATOM 1268 O O . THR A 1 173 ? 2.451 3.896 11.57 1 85.38 173 THR A O 1
ATOM 1271 N N . PRO A 1 174 ? 4.539 4.137 10.672 1 86 174 PRO A N 1
ATOM 1272 C CA . PRO A 1 174 ? 4.77 2.693 10.766 1 86 174 PRO A CA 1
ATOM 1273 C C . PRO A 1 174 ? 4.984 2.229 12.203 1 86 174 PRO A C 1
ATOM 1275 O O . PRO A 1 174 ? 5.133 3.053 13.109 1 86 174 PRO A O 1
ATOM 1278 N N . VAL A 1 175 ? 4.844 0.933 12.391 1 80.88 175 VAL A N 1
ATOM 1279 C CA . VAL A 1 175 ? 5.156 0.37 13.703 1 80.88 175 VAL A CA 1
ATOM 1280 C C . VAL A 1 175 ? 6.652 0.495 13.969 1 80.88 175 VAL A C 1
ATOM 1282 O O . VAL A 1 175 ? 7.062 0.865 15.078 1 80.88 175 VAL A O 1
ATOM 1285 N N . ARG A 1 176 ? 7.496 0.179 12.945 1 83.69 176 ARG A N 1
ATOM 1286 C CA . ARG A 1 176 ? 8.945 0.331 12.984 1 83.69 176 ARG A CA 1
ATOM 1287 C C . ARG A 1 176 ? 9.438 1.184 11.82 1 83.69 176 ARG A C 1
ATOM 1289 O O . ARG A 1 176 ? 8.953 1.047 10.695 1 83.69 176 ARG A O 1
ATOM 1296 N N . ASP A 1 177 ? 10.305 2.082 12.133 1 81.88 177 ASP A N 1
ATOM 1297 C CA . ASP A 1 177 ? 10.891 2.914 11.086 1 81.88 177 ASP A CA 1
ATOM 1298 C C . ASP A 1 177 ? 11.922 2.137 10.281 1 81.88 177 ASP A C 1
ATOM 1300 O O . ASP A 1 177 ? 13.047 1.925 10.742 1 81.88 177 ASP A O 1
ATOM 1304 N N . THR A 1 178 ? 11.586 1.488 9.203 1 81.81 178 THR A N 1
ATOM 1305 C CA . THR A 1 178 ? 12.484 0.844 8.25 1 81.81 178 THR A CA 1
ATOM 1306 C C . THR A 1 178 ? 12.516 1.609 6.934 1 81.81 178 THR A C 1
ATOM 1308 O O . THR A 1 178 ? 11.797 2.598 6.766 1 81.81 178 THR A O 1
ATOM 1311 N N . ALA A 1 179 ? 13.398 1.181 6.031 1 84.56 179 ALA A N 1
ATOM 1312 C CA . ALA A 1 179 ? 13.5 1.851 4.738 1 84.56 179 ALA A CA 1
ATOM 1313 C C . ALA A 1 179 ? 12.164 1.805 3.996 1 84.56 179 ALA A C 1
ATOM 1315 O O . ALA A 1 179 ? 11.57 0.734 3.836 1 84.56 179 ALA A O 1
ATOM 1316 N N . ASN A 1 180 ? 11.594 2.959 3.656 1 89.06 180 ASN A N 1
ATOM 1317 C CA . ASN A 1 180 ? 10.375 3.152 2.885 1 89.06 180 ASN A CA 1
ATOM 1318 C C . ASN A 1 180 ? 9.141 2.742 3.68 1 89.06 180 ASN A C 1
ATOM 1320 O O . ASN A 1 180 ? 8.062 2.561 3.109 1 89.06 180 ASN A O 1
ATOM 1324 N N . ALA A 1 181 ? 9.273 2.605 4.953 1 92.06 181 ALA A N 1
ATOM 1325 C CA . ALA A 1 181 ? 8.156 2.105 5.75 1 92.06 181 ALA A CA 1
ATOM 1326 C C . ALA A 1 181 ? 6.949 3.031 5.641 1 92.06 181 ALA A C 1
ATOM 1328 O O . ALA A 1 181 ? 5.824 2.572 5.43 1 92.06 181 ALA A O 1
ATOM 1329 N N . ALA A 1 182 ? 7.152 4.312 5.734 1 91.75 182 ALA A N 1
ATOM 1330 C CA . ALA A 1 182 ? 6.047 5.266 5.656 1 91.75 182 ALA A CA 1
ATOM 1331 C C . ALA A 1 182 ? 5.355 5.195 4.301 1 91.75 182 ALA A C 1
ATOM 1333 O O . ALA A 1 182 ? 4.137 5.371 4.207 1 91.75 182 ALA A O 1
ATOM 1334 N N . ASP A 1 183 ? 6.145 4.953 3.254 1 94.94 183 ASP A N 1
ATOM 1335 C CA . ASP A 1 183 ? 5.582 4.805 1.915 1 94.94 183 ASP A CA 1
ATOM 1336 C C . ASP A 1 183 ? 4.703 3.559 1.824 1 94.94 183 ASP A C 1
ATOM 1338 O O . ASP A 1 183 ? 3.635 3.59 1.208 1 94.94 183 ASP A O 1
ATOM 1342 N N . PHE A 1 184 ? 5.105 2.48 2.445 1 95.56 184 PHE A N 1
ATOM 1343 C CA . PHE A 1 184 ? 4.32 1.254 2.453 1 95.56 184 PHE A CA 1
ATOM 1344 C C . PHE A 1 184 ? 3.029 1.444 3.244 1 95.56 184 PHE A C 1
ATOM 1346 O O . PHE A 1 184 ? 1.972 0.956 2.844 1 95.56 184 PHE A O 1
ATOM 1353 N N . VAL A 1 185 ? 3.162 2.146 4.309 1 93.75 185 VAL A N 1
ATOM 1354 C CA . VAL A 1 185 ? 1.991 2.426 5.133 1 93.75 185 VAL A CA 1
ATOM 1355 C C . VAL A 1 185 ? 0.988 3.262 4.344 1 93.75 185 VAL A C 1
ATOM 1357 O O . VAL A 1 185 ? -0.214 2.988 4.367 1 93.75 185 VAL A O 1
ATOM 1360 N N . LEU A 1 186 ? 1.498 4.27 3.643 1 95.44 186 LEU A N 1
ATOM 1361 C CA . LEU A 1 186 ? 0.65 5.102 2.797 1 95.44 186 LEU A CA 1
ATOM 1362 C C . LEU A 1 186 ? -0.081 4.254 1.76 1 95.44 186 LEU A C 1
ATOM 1364 O O . LEU A 1 186 ? -1.307 4.328 1.647 1 95.44 186 LEU A O 1
ATOM 1368 N N . ALA A 1 187 ? 0.626 3.41 1.043 1 96.12 187 ALA A N 1
ATOM 1369 C CA . ALA A 1 187 ? 0.021 2.572 0.01 1 96.12 187 ALA A CA 1
ATOM 1370 C C . ALA A 1 187 ? -1.027 1.638 0.607 1 96.12 187 ALA A C 1
ATOM 1372 O O . ALA A 1 187 ? -2.109 1.468 0.042 1 96.12 187 ALA A O 1
ATOM 1373 N N . PHE A 1 188 ? -0.735 1.04 1.756 1 94.19 188 PHE A N 1
ATOM 1374 C CA . PHE A 1 188 ? -1.631 0.127 2.457 1 94.19 188 PHE A CA 1
ATOM 1375 C C . PHE A 1 188 ? -2.951 0.812 2.787 1 94.19 188 PHE A C 1
ATOM 1377 O O . PHE A 1 188 ? -4.023 0.3 2.455 1 94.19 188 PHE A O 1
ATOM 1384 N N . TRP A 1 189 ? -2.895 1.937 3.336 1 92.88 189 TRP A N 1
ATOM 1385 C CA . TRP A 1 189 ? -4.109 2.611 3.777 1 92.88 189 TRP A CA 1
ATOM 1386 C C . TRP A 1 189 ? -4.879 3.178 2.59 1 92.88 189 TRP A C 1
ATOM 1388 O O . TRP A 1 189 ? -6.113 3.24 2.613 1 92.88 189 TRP A O 1
ATOM 1398 N N . VAL A 1 190 ? -4.188 3.594 1.541 1 95 190 VAL A N 1
ATOM 1399 C CA . VAL A 1 190 ? -4.879 4.023 0.331 1 95 190 VAL A CA 1
ATOM 1400 C C . VAL A 1 190 ? -5.691 2.865 -0.239 1 95 190 VAL A C 1
ATOM 1402 O O . VAL A 1 190 ? -6.84 3.049 -0.655 1 95 190 VAL A O 1
ATOM 1405 N N . GLY A 1 191 ? -5.082 1.638 -0.241 1 91.88 191 GLY A N 1
ATOM 1406 C CA . GLY A 1 191 ? -5.836 0.465 -0.655 1 91.88 191 GLY A CA 1
ATOM 1407 C C . GLY A 1 191 ? -7.07 0.221 0.19 1 91.88 191 GLY A C 1
ATOM 1408 O O . GLY A 1 191 ? -8.148 -0.069 -0.341 1 91.88 191 GLY A O 1
ATOM 1409 N N . TRP A 1 192 ? -6.926 0.329 1.479 1 90.06 192 TRP A N 1
ATOM 1410 C CA . TRP A 1 192 ? -8.047 0.158 2.4 1 90.06 192 TRP A CA 1
ATOM 1411 C C . TRP A 1 192 ? -9.125 1.2 2.141 1 90.06 192 TRP A C 1
ATOM 1413 O O . TRP A 1 192 ? -10.312 0.863 2.035 1 90.06 192 TRP A O 1
ATOM 1423 N N . LEU A 1 193 ? -8.773 2.469 1.954 1 92.06 193 LEU A N 1
ATOM 1424 C CA . LEU A 1 193 ? -9.719 3.553 1.717 1 92.06 193 LEU A CA 1
ATOM 1425 C C . LEU A 1 193 ? -10.438 3.361 0.388 1 92.06 193 LEU A C 1
ATOM 1427 O O . LEU A 1 193 ? -11.633 3.658 0.276 1 92.06 193 LEU A O 1
ATOM 1431 N N . HIS A 1 194 ? -9.641 2.91 -0.616 1 90.19 194 HIS A N 1
ATOM 1432 C CA . HIS A 1 194 ? -10.25 2.607 -1.906 1 90.19 194 HIS A CA 1
ATOM 1433 C C . HIS A 1 194 ? -11.438 1.661 -1.747 1 90.19 194 HIS A C 1
ATOM 1435 O O . HIS A 1 194 ? -12.477 1.854 -2.377 1 90.19 194 HIS A O 1
ATOM 1441 N N . GLY A 1 195 ? -11.289 0.712 -0.863 1 84.19 195 GLY A N 1
ATOM 1442 C CA . GLY A 1 195 ? -12.352 -0.262 -0.654 1 84.19 195 GLY A CA 1
ATOM 1443 C C . GLY A 1 195 ? -13.484 0.266 0.202 1 84.19 195 GLY A C 1
ATOM 1444 O O . GLY A 1 195 ? -14.633 -0.164 0.057 1 84.19 195 GLY A O 1
ATOM 1445 N N . GLN A 1 196 ? -13.219 1.211 1.045 1 86.5 196 GLN A N 1
ATOM 1446 C CA . GLN A 1 196 ? -14.188 1.647 2.049 1 86.5 196 GLN A CA 1
ATOM 1447 C C . GLN A 1 196 ? -15.016 2.822 1.541 1 86.5 196 GLN A C 1
ATOM 1449 O O . GLN A 1 196 ? -16.188 2.961 1.895 1 86.5 196 GLN A O 1
ATOM 1454 N N . LEU A 1 197 ? -14.445 3.643 0.679 1 92.19 197 LEU A N 1
ATOM 1455 C CA . LEU A 1 197 ? -15.062 4.926 0.353 1 92.19 197 LEU A CA 1
ATOM 1456 C C . LEU A 1 197 ? -15.969 4.801 -0.864 1 92.19 197 LEU A C 1
ATOM 1458 O O . LEU A 1 197 ? -15.758 3.934 -1.716 1 92.19 197 LEU A O 1
ATOM 1462 N N . PRO A 1 198 ? -17 5.672 -0.882 1 88.62 198 PRO A N 1
ATOM 1463 C CA . PRO A 1 198 ? -17.844 5.688 -2.078 1 88.62 198 PRO A CA 1
ATOM 1464 C C . PRO A 1 198 ? -17.047 5.961 -3.355 1 88.62 198 PRO A C 1
ATOM 1466 O O . PRO A 1 198 ? -16.016 6.625 -3.312 1 88.62 198 PRO A O 1
ATOM 1469 N N . PRO A 1 199 ? -17.531 5.453 -4.504 1 88.44 199 PRO A N 1
ATOM 1470 C CA . PRO A 1 199 ? -16.812 5.598 -5.773 1 88.44 199 PRO A CA 1
ATOM 1471 C C . PRO A 1 199 ? -16.562 7.059 -6.152 1 88.44 199 PRO A C 1
ATOM 1473 O O . PRO A 1 199 ? -15.609 7.367 -6.867 1 88.44 199 PRO A O 1
ATOM 1476 N N . GLY A 1 200 ? -17.344 7.977 -5.699 1 92.12 200 GLY A N 1
ATOM 1477 C CA . GLY A 1 200 ? -17.234 9.375 -6.074 1 92.12 200 GLY A CA 1
ATOM 1478 C C . GLY A 1 200 ? -16.219 10.141 -5.258 1 92.12 200 GLY A C 1
ATOM 1479 O O . GLY A 1 200 ? -15.867 11.273 -5.59 1 92.12 200 GLY A O 1
ATOM 1480 N N . ALA A 1 201 ? -15.672 9.523 -4.207 1 95.75 201 ALA A N 1
ATOM 1481 C CA . ALA A 1 201 ? -14.648 10.188 -3.4 1 95.75 201 ALA A CA 1
ATOM 1482 C C . ALA A 1 201 ? -13.352 10.359 -4.188 1 95.75 201 ALA A C 1
ATOM 1484 O O . ALA A 1 201 ? -12.875 9.414 -4.82 1 95.75 201 ALA A O 1
ATOM 1485 N N . ARG A 1 202 ? -12.789 11.539 -4.133 1 96.81 202 ARG A N 1
ATOM 1486 C CA . ARG A 1 202 ? -11.57 11.852 -4.883 1 96.81 202 ARG A CA 1
ATOM 1487 C C . ARG A 1 202 ? -10.336 11.688 -4.008 1 96.81 202 ARG A C 1
ATOM 1489 O O . ARG A 1 202 ? -10.414 11.781 -2.781 1 96.81 202 ARG A O 1
ATOM 1496 N N . PHE A 1 203 ? -9.188 11.414 -4.691 1 97.69 203 PHE A N 1
ATOM 1497 C CA . PHE A 1 203 ? -7.918 11.273 -3.996 1 97.69 203 PHE A CA 1
ATOM 1498 C C . PHE A 1 203 ? -6.898 12.281 -4.523 1 97.69 203 PHE A C 1
ATOM 1500 O O . PHE A 1 203 ? -6.781 12.477 -5.734 1 97.69 203 PHE A O 1
ATOM 1507 N N . ALA A 1 204 ? -6.219 12.945 -3.643 1 97.62 204 ALA A N 1
ATOM 1508 C CA . ALA A 1 204 ? -5.062 13.773 -3.969 1 97.62 204 ALA A CA 1
ATOM 1509 C C . ALA A 1 204 ? -3.836 13.344 -3.176 1 97.62 204 ALA A C 1
ATOM 1511 O O . ALA A 1 204 ? -3.9 13.18 -1.954 1 97.62 204 ALA A O 1
ATOM 1512 N N . LEU A 1 205 ? -2.781 13.125 -3.857 1 97.81 205 LEU A N 1
ATOM 1513 C CA . LEU A 1 205 ? -1.531 12.719 -3.221 1 97.81 205 LEU A CA 1
ATOM 1514 C C . LEU A 1 205 ? -0.474 13.812 -3.365 1 97.81 205 LEU A C 1
ATOM 1516 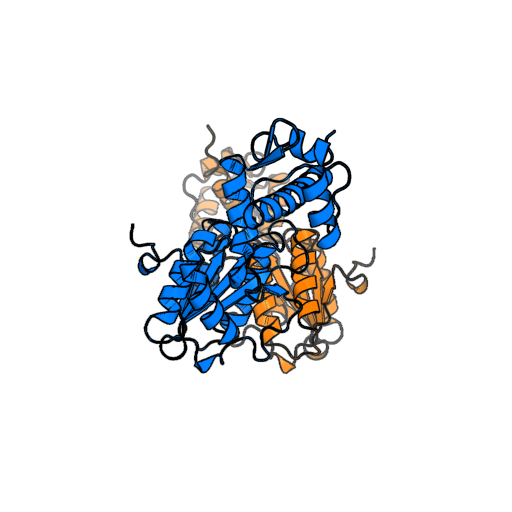O O . LEU A 1 205 ? -0.205 14.281 -4.473 1 97.81 205 LEU A O 1
ATOM 1520 N N . LEU A 1 206 ? 0.028 14.219 -2.215 1 95.25 206 LEU A N 1
ATOM 1521 C CA . LEU A 1 206 ? 1.106 15.195 -2.174 1 95.25 206 LEU A CA 1
ATOM 1522 C C . LEU A 1 206 ? 2.432 14.531 -1.813 1 95.25 206 LEU A C 1
ATOM 1524 O O . LEU A 1 206 ? 2.666 14.195 -0.65 1 95.25 206 LEU A O 1
ATOM 1528 N N . SER A 1 207 ? 3.309 14.336 -2.795 1 93.12 207 SER A N 1
ATOM 1529 C CA . SER A 1 207 ? 4.621 13.727 -2.621 1 93.12 207 SER A CA 1
ATOM 1530 C C . SER A 1 207 ? 5.586 14.156 -3.721 1 93.12 207 SER A C 1
ATOM 1532 O O . SER A 1 207 ? 5.168 14.422 -4.848 1 93.12 207 SER A O 1
ATOM 1534 N N . THR A 1 208 ? 6.828 14.312 -3.375 1 88.12 208 THR A N 1
ATOM 1535 C CA . THR A 1 208 ? 7.844 14.555 -4.391 1 88.12 208 THR A CA 1
ATOM 1536 C C . THR A 1 208 ? 8.508 13.25 -4.82 1 88.12 208 THR A C 1
ATOM 1538 O O . THR A 1 208 ? 9.328 13.234 -5.738 1 88.12 208 THR A O 1
ATOM 1541 N N . ASP A 1 209 ? 8.258 12.164 -4.066 1 90.12 209 ASP A N 1
ATOM 1542 C CA . ASP A 1 209 ? 8.711 10.852 -4.516 1 90.12 209 ASP A CA 1
ATOM 1543 C C . ASP A 1 209 ? 7.965 10.414 -5.77 1 90.12 209 ASP A C 1
ATOM 1545 O O . ASP A 1 209 ? 6.828 9.945 -5.691 1 90.12 209 ASP A O 1
ATOM 1549 N N . ILE A 1 210 ? 8.531 10.438 -6.852 1 89.06 210 ILE A N 1
ATOM 1550 C CA . ILE A 1 210 ? 7.891 10.258 -8.148 1 89.06 210 ILE A CA 1
ATOM 1551 C C . ILE A 1 210 ? 7.438 8.812 -8.312 1 89.06 210 ILE A C 1
ATOM 1553 O O . ILE A 1 210 ? 6.449 8.539 -8.992 1 89.06 210 ILE A O 1
ATOM 1557 N N . HIS A 1 211 ? 8.18 7.871 -7.719 1 89.25 211 HIS A N 1
ATOM 1558 C CA . HIS A 1 211 ? 7.84 6.461 -7.871 1 89.25 211 HIS A CA 1
ATOM 1559 C C . HIS A 1 211 ? 6.609 6.098 -7.051 1 89.25 211 HIS A C 1
ATOM 1561 O O . HIS A 1 211 ? 5.699 5.43 -7.551 1 89.25 211 HIS A O 1
ATOM 1567 N N . LEU A 1 212 ? 6.578 6.543 -5.812 1 93.06 212 LEU A N 1
ATOM 1568 C CA . LEU A 1 212 ? 5.406 6.352 -4.969 1 93.06 212 LEU A CA 1
ATOM 1569 C C . LEU A 1 212 ? 4.184 7.035 -5.574 1 93.06 212 LEU A C 1
ATOM 1571 O O . LEU A 1 212 ? 3.123 6.418 -5.699 1 93.06 212 LEU A O 1
ATOM 1575 N N . ASP A 1 213 ? 4.379 8.242 -5.934 1 92.69 213 ASP A N 1
ATOM 1576 C CA . ASP A 1 213 ? 3.312 9.07 -6.484 1 92.69 213 ASP A CA 1
ATOM 1577 C C . ASP A 1 213 ? 2.717 8.438 -7.738 1 92.69 213 ASP A C 1
ATOM 1579 O O . ASP A 1 213 ? 1.509 8.195 -7.805 1 92.69 213 ASP A O 1
ATOM 1583 N N . ALA A 1 214 ? 3.521 8.086 -8.656 1 90.25 214 ALA A N 1
ATOM 1584 C CA . ALA A 1 214 ? 3.07 7.508 -9.922 1 90.25 214 ALA A CA 1
ATOM 1585 C C . ALA A 1 214 ? 2.348 6.184 -9.695 1 90.25 214 ALA A C 1
ATOM 1587 O O . ALA A 1 214 ? 1.281 5.941 -10.266 1 90.25 214 ALA A O 1
ATOM 1588 N N . THR A 1 215 ? 2.887 5.32 -8.875 1 92.81 215 THR A N 1
ATOM 1589 C CA . THR A 1 215 ? 2.326 3.992 -8.656 1 92.81 215 THR A CA 1
ATOM 1590 C C . THR A 1 215 ? 0.958 4.082 -7.992 1 92.81 215 THR A C 1
ATOM 1592 O O . THR A 1 215 ? -0.001 3.449 -8.438 1 92.81 215 THR A O 1
ATOM 1595 N N . VAL A 1 216 ? 0.813 4.91 -6.996 1 94.81 216 VAL A N 1
ATOM 1596 C CA . VAL A 1 216 ? -0.421 5.012 -6.227 1 94.81 216 VAL A CA 1
ATOM 1597 C C . VAL A 1 216 ? -1.51 5.664 -7.074 1 94.81 216 VAL A C 1
ATOM 1599 O O . VAL A 1 216 ? -2.646 5.188 -7.109 1 94.81 216 VAL A O 1
ATOM 1602 N N . ILE A 1 217 ? -1.166 6.688 -7.812 1 92 217 ILE A N 1
ATOM 1603 C CA . ILE A 1 217 ? -2.129 7.367 -8.672 1 92 217 ILE A CA 1
ATOM 1604 C C . ILE A 1 217 ? -2.572 6.426 -9.789 1 92 217 ILE A C 1
ATOM 1606 O O . ILE A 1 217 ? -3.766 6.32 -10.086 1 92 217 ILE A O 1
ATOM 1610 N N . ASP A 1 218 ? -1.604 5.762 -10.383 1 88.12 218 ASP A N 1
ATOM 1611 C CA . ASP A 1 218 ? -1.926 4.793 -11.422 1 88.12 218 ASP A CA 1
ATOM 1612 C C . ASP A 1 218 ? -2.885 3.725 -10.898 1 88.12 218 ASP A C 1
ATOM 1614 O O . ASP A 1 218 ? -3.84 3.354 -11.586 1 88.12 218 ASP A O 1
ATOM 1618 N N . LEU A 1 219 ? -2.67 3.199 -9.688 1 88.81 219 LEU A N 1
ATOM 1619 C CA . LEU A 1 219 ? -3.506 2.168 -9.086 1 88.81 219 LEU A CA 1
ATOM 1620 C C . LEU A 1 219 ? -4.93 2.674 -8.875 1 88.81 219 LEU A C 1
ATOM 1622 O O . LEU A 1 219 ? -5.891 2.018 -9.281 1 88.81 219 LEU A O 1
ATOM 1626 N N . LEU A 1 220 ? -5.047 3.809 -8.32 1 91 220 LEU A N 1
ATOM 1627 C CA . LEU A 1 220 ? -6.363 4.379 -8.047 1 91 220 LEU A CA 1
ATOM 1628 C C . LEU A 1 220 ? -7.125 4.625 -9.352 1 91 220 LEU A C 1
ATOM 1630 O O . LEU A 1 220 ? -8.289 4.23 -9.477 1 91 220 LEU A O 1
ATOM 1634 N N . CYS A 1 221 ? -6.469 5.191 -10.336 1 87.25 221 CYS A N 1
ATOM 1635 C CA . CYS A 1 221 ? -7.105 5.469 -11.617 1 87.25 221 CYS A CA 1
ATOM 1636 C C . CYS A 1 221 ? -7.512 4.176 -12.32 1 87.25 221 CYS A C 1
ATOM 1638 O O . CYS A 1 221 ? -8.586 4.102 -12.914 1 87.25 221 CYS A O 1
ATOM 1640 N N . SER A 1 222 ? -6.637 3.184 -12.195 1 80.75 222 SER A N 1
ATOM 1641 C CA . SER A 1 222 ? -6.93 1.903 -12.828 1 80.75 222 SER A CA 1
ATOM 1642 C C . SER A 1 222 ? -8.164 1.251 -12.219 1 80.75 222 SER A C 1
ATOM 1644 O O . SER A 1 222 ? -8.82 0.423 -12.852 1 80.75 222 SER A O 1
ATOM 1646 N N . GLN A 1 223 ? -8.484 1.633 -11.016 1 83.31 223 GLN A N 1
ATOM 1647 C CA . GLN A 1 223 ? -9.656 1.098 -10.328 1 83.31 223 GLN A CA 1
ATOM 1648 C C . GLN A 1 223 ? -10.859 2.02 -10.492 1 83.31 223 GLN A C 1
ATOM 1650 O O . GLN A 1 223 ? -11.859 1.885 -9.781 1 83.31 223 GLN A O 1
ATOM 1655 N N . GLY A 1 224 ? -10.68 3.072 -11.398 1 81.88 224 GLY A N 1
ATOM 1656 C CA . GLY A 1 224 ? -11.789 3.955 -11.727 1 81.88 224 GLY A CA 1
ATOM 1657 C C . GLY A 1 224 ? -11.914 5.133 -10.773 1 81.88 224 GLY A C 1
ATOM 1658 O O . GLY A 1 224 ? -12.93 5.836 -10.781 1 81.88 224 GLY A O 1
ATOM 1659 N N . ARG A 1 225 ? -10.977 5.301 -9.906 1 88.12 225 ARG A N 1
ATOM 1660 C CA . ARG A 1 225 ? -11.016 6.418 -8.977 1 88.12 225 ARG A CA 1
ATOM 1661 C C . ARG A 1 225 ? -10.531 7.703 -9.633 1 88.12 225 ARG A C 1
ATOM 1663 O O . ARG A 1 225 ? -9.711 7.664 -10.555 1 88.12 225 ARG A O 1
ATOM 1670 N N . ASP A 1 226 ? -11.117 8.828 -9.211 1 94.31 226 ASP A N 1
ATOM 1671 C CA . ASP A 1 226 ? -10.562 10.141 -9.516 1 94.31 226 ASP A CA 1
ATOM 1672 C C . ASP A 1 226 ? -9.406 10.477 -8.57 1 94.31 226 ASP A C 1
ATOM 1674 O O . ASP A 1 226 ? -9.617 10.711 -7.379 1 94.31 226 ASP A O 1
ATOM 1678 N N . ALA A 1 227 ? -8.172 10.414 -9.078 1 94.88 227 ALA A N 1
ATOM 1679 C CA . ALA A 1 227 ? -6.977 10.633 -8.273 1 94.88 227 ALA A CA 1
ATOM 1680 C C . ALA A 1 227 ? -6.008 11.578 -8.977 1 94.88 227 ALA A C 1
ATOM 1682 O O . ALA A 1 227 ? -5.797 11.477 -10.188 1 94.88 227 ALA A O 1
ATOM 1683 N N . VAL A 1 228 ? -5.402 12.539 -8.234 1 94.5 228 VAL A N 1
ATOM 1684 C CA . VAL A 1 228 ? -4.508 13.531 -8.82 1 94.5 228 VAL A CA 1
ATOM 1685 C C . VAL A 1 228 ? -3.246 13.664 -7.969 1 94.5 228 VAL A C 1
ATOM 1687 O O . VAL A 1 228 ? -3.299 13.516 -6.746 1 94.5 228 VAL A O 1
ATOM 1690 N N . SER A 1 229 ? -2.168 13.859 -8.672 1 94.25 229 SER A N 1
ATOM 1691 C CA . SER A 1 229 ? -0.877 14.086 -8.031 1 94.25 229 SER A CA 1
ATOM 1692 C C . SER A 1 229 ? -0.583 15.578 -7.898 1 94.25 229 SER A C 1
ATOM 1694 O O . SER A 1 229 ? -0.724 16.328 -8.859 1 94.25 229 SER A O 1
ATOM 1696 N N . ASN A 1 230 ? -0.198 15.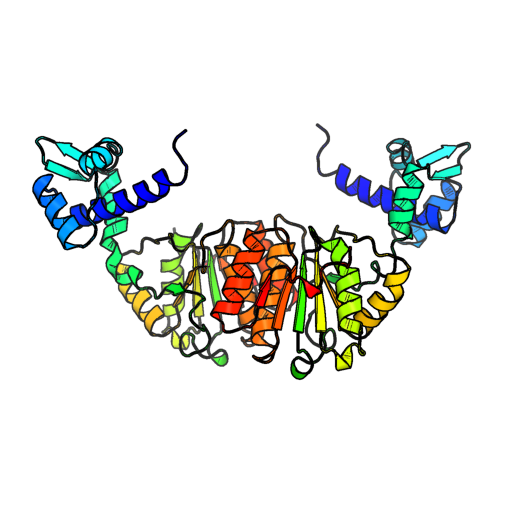984 -6.664 1 92.31 230 ASN A N 1
ATOM 1697 C CA . ASN A 1 230 ? 0.26 17.344 -6.375 1 92.31 230 ASN A CA 1
ATOM 1698 C C . ASN A 1 230 ? -0.619 18.391 -7.051 1 92.31 230 ASN A C 1
ATOM 1700 O O . ASN A 1 230 ? -0.134 19.172 -7.863 1 92.31 230 ASN A O 1
ATOM 1704 N N . PRO A 1 231 ? -1.881 18.391 -6.656 1 90.31 231 PRO A N 1
ATOM 1705 C CA . PRO A 1 231 ? -2.793 19.328 -7.312 1 90.31 231 PRO A CA 1
ATOM 1706 C C . PRO A 1 231 ? -2.418 20.797 -7.062 1 90.31 231 PRO A C 1
ATOM 1708 O O . PRO A 1 231 ? -1.958 21.141 -5.973 1 90.31 231 PRO A O 1
ATOM 1711 N N . ASP A 1 232 ? -2.758 21.656 -7.98 1 83.19 232 ASP A N 1
ATOM 1712 C CA . ASP A 1 232 ? -2.42 23.078 -7.953 1 83.19 232 ASP A CA 1
ATOM 1713 C C . ASP A 1 232 ? -3.266 23.828 -6.922 1 83.19 232 ASP A C 1
ATOM 1715 O O . ASP A 1 232 ? -2.834 24.828 -6.371 1 83.19 232 ASP A O 1
ATOM 1719 N N . TRP A 1 233 ? -4.426 23.406 -6.664 1 77.44 233 TRP A N 1
ATOM 1720 C CA . TRP A 1 233 ? -5.332 24.125 -5.781 1 77.44 233 TRP A CA 1
ATOM 1721 C C . TRP A 1 233 ? -4.863 24.047 -4.332 1 77.44 233 TRP A C 1
ATOM 1723 O O . TRP A 1 233 ? -5.375 24.75 -3.467 1 77.44 233 TRP A O 1
ATOM 1733 N N . LEU A 1 234 ? -3.982 23.078 -4.027 1 78.38 234 LEU A N 1
ATOM 1734 C CA . LEU A 1 234 ? -3.414 22.984 -2.688 1 78.38 234 LEU A CA 1
ATOM 1735 C C . LEU A 1 234 ? -2.055 23.672 -2.621 1 78.38 234 LEU A C 1
ATOM 1737 O O . LEU A 1 234 ? -1.415 23.688 -1.567 1 78.38 234 LEU A O 1
ATOM 1741 N N . ARG A 1 235 ? -1.652 24.281 -3.783 1 63.16 235 ARG A N 1
ATOM 1742 C CA . ARG A 1 235 ? -0.384 25 -3.75 1 63.16 235 ARG A CA 1
ATOM 1743 C C . ARG A 1 235 ? -0.486 26.25 -2.881 1 63.16 235 ARG A C 1
ATOM 1745 O O . ARG A 1 235 ? -1.485 26.969 -2.936 1 63.16 235 ARG A O 1
ATOM 1752 N N . PRO A 1 236 ? 0.442 26.219 -1.832 1 50.72 236 PRO A N 1
ATOM 1753 C CA . PRO A 1 236 ? 0.415 27.453 -1.039 1 50.72 236 PRO A CA 1
ATOM 1754 C C . PRO A 1 236 ? 0.453 28.703 -1.903 1 50.72 236 PRO A C 1
ATOM 1756 O O . PRO A 1 236 ? 1.03 28.688 -2.994 1 50.72 236 PRO A O 1
ATOM 1759 N N . SER A 1 237 ? -0.642 29.484 -1.874 1 38.12 237 SER A N 1
ATOM 1760 C CA . SER A 1 237 ? -0.502 30.781 -2.52 1 38.12 237 SER A CA 1
ATOM 1761 C C . SER A 1 237 ? 0.881 31.375 -2.273 1 38.12 237 SER A C 1
ATOM 1763 O O . SER A 1 237 ? 1.333 31.469 -1.13 1 38.12 237 SER A O 1
ATOM 1765 N N . LEU A 1 238 ? 1.882 31.188 -3.146 1 30.97 238 LEU A N 1
ATOM 1766 C CA . LEU A 1 238 ? 3.039 32.062 -3.051 1 30.97 238 LEU A CA 1
ATOM 1767 C C . LEU A 1 238 ? 2.6 33.531 -2.9 1 30.97 238 LEU A C 1
ATOM 1769 O O . LEU A 1 238 ? 1.664 33.969 -3.568 1 30.97 238 LEU A O 1
ATOM 1773 N N . MET B 1 1 ? 28.422 5.941 -25.406 1 15.87 1 MET B N 1
ATOM 1774 C CA . MET B 1 1 ? 27.312 6.52 -24.656 1 15.87 1 MET B CA 1
ATOM 1775 C C . MET B 1 1 ? 26.016 5.727 -24.875 1 15.87 1 MET B C 1
ATOM 1777 O O . MET B 1 1 ? 25.344 5.906 -25.891 1 15.87 1 MET B O 1
ATOM 1781 N N . VAL B 1 2 ? 26 4.426 -24.719 1 19.97 2 VAL B N 1
ATOM 1782 C CA . VAL B 1 2 ? 25.016 3.398 -25.047 1 19.97 2 VAL B CA 1
ATOM 1783 C C . VAL B 1 2 ? 23.766 3.6 -24.203 1 19.97 2 VAL B C 1
ATOM 1785 O O . VAL B 1 2 ? 23.828 3.633 -22.969 1 19.97 2 VAL B O 1
ATOM 1788 N N . SER B 1 3 ? 22.969 4.441 -24.703 1 21.25 3 SER B N 1
ATOM 1789 C CA . SER B 1 3 ? 21.797 4.969 -24.016 1 21.25 3 SER B CA 1
ATOM 1790 C C . SER B 1 3 ? 20.938 3.846 -23.438 1 21.25 3 SER B C 1
ATOM 1792 O O . SER B 1 3 ? 20.672 2.85 -24.109 1 21.25 3 SER B O 1
ATOM 1794 N N . LEU B 1 4 ? 20.844 3.725 -22.219 1 23.97 4 LEU B N 1
ATOM 1795 C CA . LEU B 1 4 ? 20.25 2.74 -21.328 1 23.97 4 LEU B CA 1
ATOM 1796 C C . LEU B 1 4 ? 18.812 2.42 -21.734 1 23.97 4 LEU B C 1
ATOM 1798 O O . LEU B 1 4 ? 18.25 1.419 -21.281 1 23.97 4 LEU B O 1
ATOM 1802 N N . SER B 1 5 ? 18.047 3.184 -22.531 1 30.33 5 SER B N 1
ATOM 1803 C CA . SER B 1 5 ? 16.75 3.16 -23.203 1 30.33 5 SER B CA 1
ATOM 1804 C C . SER B 1 5 ? 16.703 2.07 -24.266 1 30.33 5 SER B C 1
ATOM 1806 O O . SER B 1 5 ? 15.68 1.397 -24.422 1 30.33 5 SER B O 1
ATOM 1808 N N . SER B 1 6 ? 17.656 1.744 -25.031 1 32.22 6 SER B N 1
ATOM 1809 C CA . SER B 1 6 ? 17.906 0.935 -26.234 1 32.22 6 SER B CA 1
ATOM 1810 C C . SER B 1 6 ? 18.078 -0.536 -25.875 1 32.22 6 SER B C 1
ATOM 1812 O O . SER B 1 6 ? 17.672 -1.419 -26.625 1 32.22 6 SER B O 1
ATOM 1814 N N . GLU B 1 7 ? 18.641 -0.877 -24.75 1 35.03 7 GLU B N 1
ATOM 1815 C CA . GLU B 1 7 ? 19 -2.227 -24.328 1 35.03 7 GLU B CA 1
ATOM 1816 C C . GLU B 1 7 ? 17.781 -2.986 -23.812 1 35.03 7 GLU B C 1
ATOM 1818 O O . GLU B 1 7 ? 17.641 -4.184 -24.062 1 35.03 7 GLU B O 1
ATOM 1823 N N . THR B 1 8 ? 16.859 -2.33 -23.125 1 40.75 8 THR B N 1
ATOM 1824 C CA . THR B 1 8 ? 15.625 -2.916 -22.609 1 40.75 8 THR B CA 1
ATOM 1825 C C . THR B 1 8 ? 14.688 -3.289 -23.766 1 40.75 8 THR B C 1
ATOM 1827 O O . THR B 1 8 ? 14.039 -4.34 -23.719 1 40.75 8 THR B O 1
ATOM 1830 N N . THR B 1 9 ? 14.688 -2.52 -24.797 1 52.59 9 THR B N 1
ATOM 1831 C CA . THR B 1 9 ? 13.93 -2.762 -26.016 1 52.59 9 THR B CA 1
ATOM 1832 C C . THR B 1 9 ? 14.531 -3.924 -26.797 1 52.59 9 THR B C 1
ATOM 1834 O O . THR B 1 9 ? 13.805 -4.777 -27.312 1 52.59 9 THR B O 1
ATOM 1837 N N . ASP B 1 10 ? 15.766 -4.008 -26.625 1 60.31 10 ASP B N 1
ATOM 1838 C CA . ASP B 1 10 ? 16.453 -5.039 -27.406 1 60.31 10 ASP B CA 1
ATOM 1839 C C . ASP B 1 10 ? 16.234 -6.422 -26.812 1 60.31 10 ASP B C 1
ATOM 1841 O O . ASP B 1 10 ? 15.992 -7.391 -27.531 1 60.31 10 ASP B O 1
ATOM 1845 N N . ALA B 1 11 ? 16.25 -6.371 -25.438 1 60.81 11 ALA B N 1
ATOM 1846 C CA . ALA B 1 11 ? 16.078 -7.668 -24.781 1 60.81 11 ALA B CA 1
ATOM 1847 C C . ALA B 1 11 ? 14.672 -8.211 -25.016 1 60.81 11 ALA B C 1
ATOM 1849 O O . ALA B 1 11 ? 14.492 -9.414 -25.25 1 60.81 11 ALA B O 1
ATOM 1850 N N . ALA B 1 12 ? 13.727 -7.395 -25 1 61.94 12 ALA B N 1
ATOM 1851 C CA . ALA B 1 12 ? 12.352 -7.805 -25.281 1 61.94 12 ALA B CA 1
ATOM 1852 C C . ALA B 1 12 ? 12.203 -8.266 -26.734 1 61.94 12 ALA B C 1
ATOM 1854 O O . ALA B 1 12 ? 11.516 -9.25 -27 1 61.94 12 ALA B O 1
ATOM 1855 N N . LEU B 1 13 ? 12.859 -7.617 -27.578 1 73.06 13 LEU B N 1
ATOM 1856 C CA . LEU B 1 13 ? 12.812 -7.992 -28.984 1 73.06 13 LEU B CA 1
ATOM 1857 C C . LEU B 1 13 ? 13.516 -9.328 -29.219 1 73.06 13 LEU B C 1
ATOM 1859 O O . LEU B 1 13 ? 13.023 -10.172 -29.969 1 73.06 13 LEU B O 1
ATOM 1863 N N . VAL B 1 14 ? 14.562 -9.555 -28.391 1 75.75 14 VAL B N 1
ATOM 1864 C CA . VAL B 1 14 ? 15.312 -10.805 -28.5 1 75.75 14 VAL B CA 1
ATOM 1865 C C . VAL B 1 14 ? 14.445 -11.961 -28.016 1 75.75 14 VAL B C 1
ATOM 1867 O O . VAL B 1 14 ? 14.391 -13.016 -28.656 1 75.75 14 VAL B O 1
ATOM 1870 N N . ARG B 1 15 ? 13.703 -11.703 -27.062 1 71.81 15 ARG B N 1
ATOM 1871 C CA . ARG B 1 15 ? 12.836 -12.75 -26.531 1 71.81 15 ARG B CA 1
ATOM 1872 C C . ARG B 1 15 ? 11.711 -13.07 -27.516 1 71.81 15 ARG B C 1
ATOM 1874 O O . ARG B 1 15 ? 11.344 -14.234 -27.703 1 71.81 15 ARG B O 1
ATOM 1881 N N . THR B 1 16 ? 11.148 -12.102 -28.047 1 73.81 16 THR B N 1
ATOM 1882 C CA . THR B 1 16 ? 10.078 -12.281 -29.031 1 73.81 16 THR B CA 1
ATOM 1883 C C . THR B 1 16 ? 10.562 -13.102 -30.219 1 73.81 16 THR B C 1
ATOM 1885 O O . THR B 1 16 ? 9.898 -14.055 -30.625 1 73.81 16 THR B O 1
ATOM 1888 N N . VAL B 1 17 ? 11.75 -12.852 -30.656 1 82.62 17 VAL B N 1
ATOM 1889 C CA . VAL B 1 17 ? 12.297 -13.547 -31.812 1 82.62 17 VAL B CA 1
ATOM 1890 C C . VAL B 1 17 ? 12.664 -14.977 -31.438 1 82.62 17 VAL B C 1
ATOM 1892 O O . VAL B 1 17 ? 12.359 -15.922 -32.156 1 82.62 17 VAL B O 1
ATOM 1895 N N . ALA B 1 18 ? 13.227 -15.047 -30.203 1 79.19 18 ALA B N 1
ATOM 1896 C CA . ALA B 1 18 ? 13.609 -16.391 -29.75 1 79.19 18 ALA B CA 1
ATOM 1897 C C . ALA B 1 18 ? 12.383 -17.281 -29.578 1 79.19 18 ALA B C 1
ATOM 1899 O O . ALA B 1 18 ? 12.422 -18.453 -29.922 1 79.19 18 ALA B O 1
ATOM 1900 N N . GLY B 1 19 ? 11.367 -16.75 -29.141 1 75.69 19 GLY B N 1
ATOM 1901 C CA . GLY B 1 19 ? 10.125 -17.5 -28.984 1 75.69 19 GLY B CA 1
ATOM 1902 C C . GLY B 1 19 ? 9.555 -17.984 -30.312 1 75.69 19 GLY B C 1
ATOM 1903 O O . GLY B 1 19 ? 9.117 -19.125 -30.422 1 75.69 19 GLY B O 1
ATOM 1904 N N . VAL B 1 20 ? 9.539 -17.188 -31.328 1 78.38 20 VAL B N 1
ATOM 1905 C CA . VAL B 1 20 ? 9.016 -17.562 -32.656 1 78.38 20 VAL B CA 1
ATOM 1906 C C . VAL B 1 20 ? 9.875 -18.688 -33.219 1 78.38 20 VAL B C 1
ATOM 1908 O O . VAL B 1 20 ? 9.352 -19.672 -33.75 1 78.38 20 VAL B O 1
ATOM 1911 N N . LEU B 1 21 ? 11.148 -18.625 -32.938 1 83.62 21 LEU B N 1
ATOM 1912 C CA . LEU B 1 21 ? 12.055 -19.625 -33.5 1 83.62 21 LEU B CA 1
ATOM 1913 C C . LEU B 1 21 ? 11.969 -20.938 -32.719 1 83.62 21 LEU B C 1
ATOM 1915 O O . LEU B 1 21 ? 12.156 -22.016 -33.312 1 83.62 21 LEU B O 1
ATOM 1919 N N . ALA B 1 22 ? 11.594 -20.734 -31.438 1 78 22 ALA B N 1
ATOM 1920 C CA . ALA B 1 22 ? 11.43 -21.953 -30.656 1 78 22 ALA B CA 1
ATOM 1921 C C . ALA B 1 22 ? 10.195 -22.734 -31.109 1 78 22 ALA B C 1
ATOM 1923 O O . ALA B 1 22 ? 10.195 -23.969 -31.125 1 78 22 ALA B O 1
ATOM 1924 N N . GLU B 1 23 ? 9.227 -22.078 -31.5 1 76.62 23 GLU B N 1
ATOM 1925 C CA . GLU B 1 23 ? 7.961 -22.672 -31.922 1 76.62 23 GLU B CA 1
ATOM 1926 C C . GLU B 1 23 ? 8.055 -23.203 -33.344 1 76.62 23 GLU B C 1
ATOM 1928 O O . GLU B 1 23 ? 7.551 -24.297 -33.656 1 76.62 23 GLU B O 1
ATOM 1933 N N . THR B 1 24 ? 8.68 -22.531 -34.156 1 80.06 24 THR B N 1
ATOM 1934 C CA . THR B 1 24 ? 8.57 -22.844 -35.594 1 80.06 24 THR B CA 1
ATOM 1935 C C . THR B 1 24 ? 9.852 -23.5 -36.094 1 80.06 24 THR B C 1
ATOM 1937 O O . THR B 1 24 ? 9.875 -24.078 -37.188 1 80.06 24 THR B O 1
ATOM 1940 N N . GLY B 1 25 ? 10.844 -23.531 -35.094 1 84.56 25 GLY B N 1
ATOM 1941 C CA . GLY B 1 25 ? 12.141 -24 -35.562 1 84.56 25 GLY B CA 1
ATOM 1942 C C . GLY B 1 25 ? 12.875 -22.984 -36.406 1 84.56 25 GLY B C 1
ATOM 1943 O O . GLY B 1 25 ? 12.43 -21.844 -36.562 1 84.56 25 GLY B O 1
ATOM 1944 N N . PRO B 1 26 ? 14.062 -23.375 -36.969 1 87.75 26 PRO B N 1
ATOM 1945 C CA . PRO B 1 26 ? 14.828 -22.469 -37.812 1 87.75 26 PRO B CA 1
ATOM 1946 C C . PRO B 1 26 ? 14.023 -21.984 -39.031 1 87.75 26 PRO B C 1
ATOM 1948 O O . PRO B 1 26 ? 13.25 -22.75 -39.594 1 87.75 26 PRO B O 1
ATOM 1951 N N . ALA B 1 27 ? 14.062 -20.688 -39.281 1 91.38 27 ALA B N 1
ATOM 1952 C CA . ALA B 1 27 ? 13.266 -20.094 -40.344 1 91.38 27 ALA B CA 1
ATOM 1953 C C . ALA B 1 27 ? 14.086 -19.094 -41.156 1 91.38 27 ALA B C 1
ATOM 1955 O O . ALA B 1 27 ? 15.023 -18.484 -40.625 1 91.38 27 ALA B O 1
ATOM 1956 N N . ARG B 1 28 ? 13.812 -19.078 -42.625 1 91.62 28 ARG B N 1
ATOM 1957 C CA . ARG B 1 28 ? 14.398 -18.016 -43.438 1 91.62 28 ARG B CA 1
ATOM 1958 C C . ARG B 1 28 ? 14 -16.641 -42.906 1 91.62 28 ARG B C 1
ATOM 1960 O O . ARG B 1 28 ? 12.906 -16.453 -42.375 1 91.62 28 ARG B O 1
ATOM 1967 N N . THR B 1 29 ? 14.945 -15.703 -42.969 1 90.62 29 THR B N 1
ATOM 1968 C CA . THR B 1 29 ? 14.742 -14.352 -42.469 1 90.62 29 THR B CA 1
ATOM 1969 C C . THR B 1 29 ? 13.414 -13.781 -42.969 1 90.62 29 THR B C 1
ATOM 1971 O O . THR B 1 29 ? 12.672 -13.164 -42.188 1 90.62 29 THR B O 1
ATOM 1974 N N . ALA B 1 30 ? 13.07 -14.016 -44.25 1 88.75 30 ALA B N 1
ATOM 1975 C CA . ALA B 1 30 ? 11.805 -13.516 -44.812 1 88.75 30 ALA B CA 1
ATOM 1976 C C . ALA B 1 30 ? 10.617 -14.188 -44.125 1 88.75 30 ALA B C 1
ATOM 1978 O O . ALA B 1 30 ? 9.617 -13.531 -43.812 1 88.75 30 ALA B O 1
ATOM 1979 N N . ALA B 1 31 ? 10.672 -15.5 -43.844 1 89.38 31 ALA B N 1
ATOM 1980 C CA . ALA B 1 31 ? 9.602 -16.219 -43.156 1 89.38 31 ALA B CA 1
ATOM 1981 C C . ALA B 1 31 ? 9.484 -15.781 -41.688 1 89.38 31 ALA B C 1
ATOM 1983 O O . ALA B 1 31 ? 8.375 -15.641 -41.188 1 89.38 31 ALA B O 1
ATOM 1984 N N . LEU B 1 32 ? 10.531 -15.516 -41.031 1 89.44 32 LEU B N 1
ATOM 1985 C CA . LEU B 1 32 ? 10.539 -15.039 -39.656 1 89.44 32 LEU B CA 1
ATOM 1986 C C . LEU B 1 32 ? 9.898 -13.656 -39.562 1 89.44 32 LEU B C 1
ATOM 1988 O O . LEU B 1 32 ? 9.07 -13.414 -38.656 1 89.44 32 LEU B O 1
ATOM 1992 N N . LYS B 1 33 ? 10.188 -12.805 -40.469 1 88 33 LYS B N 1
ATOM 1993 C CA . LYS B 1 33 ? 9.578 -11.477 -40.531 1 88 33 LYS B CA 1
ATOM 1994 C C . LYS B 1 33 ? 8.07 -11.578 -40.719 1 88 33 LYS B C 1
ATOM 1996 O O . LYS B 1 33 ? 7.309 -10.852 -40.062 1 88 33 LYS B O 1
ATOM 2001 N N . LEU B 1 34 ? 7.66 -12.406 -41.562 1 86.06 34 LEU B N 1
ATOM 2002 C CA . LEU B 1 34 ? 6.234 -12.586 -41.781 1 86.06 34 LEU B CA 1
ATOM 2003 C C . LEU B 1 34 ? 5.547 -13.133 -40.531 1 86.06 34 LEU B C 1
ATOM 2005 O O . LEU B 1 34 ? 4.469 -12.656 -40.156 1 86.06 34 LEU B O 1
ATOM 2009 N N . ARG B 1 35 ? 6.18 -14.07 -39.875 1 82 35 ARG B N 1
ATOM 2010 C CA . ARG B 1 35 ? 5.602 -14.656 -38.656 1 82 35 ARG B CA 1
ATOM 2011 C C . ARG B 1 35 ? 5.52 -13.625 -37.531 1 82 35 ARG B C 1
ATOM 2013 O O . ARG B 1 35 ? 4.543 -13.594 -36.781 1 82 35 ARG B O 1
ATOM 2020 N N . LEU B 1 36 ? 6.473 -12.828 -37.406 1 81.44 36 LEU B N 1
ATOM 2021 C CA . LEU B 1 36 ? 6.473 -11.766 -36.406 1 81.44 36 LEU B CA 1
ATOM 2022 C C . LEU B 1 36 ? 5.398 -10.727 -36.719 1 81.44 36 LEU B C 1
ATOM 2024 O O . LEU B 1 36 ? 4.699 -10.258 -35.812 1 81.44 36 LEU B O 1
ATOM 2028 N N . ARG B 1 37 ? 5.199 -10.383 -37.969 1 77.25 37 ARG B N 1
ATOM 2029 C CA . ARG B 1 37 ? 4.145 -9.469 -38.406 1 77.25 37 ARG B CA 1
ATOM 2030 C C . ARG B 1 37 ? 2.766 -10.055 -38.125 1 77.25 37 ARG B C 1
ATOM 2032 O O . ARG B 1 37 ? 1.859 -9.344 -37.688 1 77.25 37 ARG B O 1
ATOM 2039 N N . GLU B 1 38 ? 2.641 -11.305 -38.312 1 75.94 38 GLU B N 1
ATOM 2040 C CA . GLU B 1 38 ? 1.366 -11.977 -38.094 1 75.94 38 GLU B CA 1
ATOM 2041 C C . GLU B 1 38 ? 1.026 -12.008 -36.594 1 75.94 38 GLU B C 1
ATOM 2043 O O . GLU B 1 38 ? -0.149 -12.023 -36.219 1 75.94 38 GLU B O 1
ATOM 2048 N N . ARG B 1 39 ? 2.051 -11.914 -35.812 1 66.56 39 ARG B N 1
ATOM 2049 C CA . ARG B 1 39 ? 1.845 -11.953 -34.344 1 66.56 39 ARG B CA 1
ATOM 2050 C C . ARG B 1 39 ? 1.699 -10.547 -33.781 1 66.56 39 ARG B C 1
ATOM 2052 O O . ARG B 1 39 ? 1.633 -10.367 -32.562 1 66.56 39 ARG B O 1
ATOM 2059 N N . GLY B 1 40 ? 1.687 -9.57 -34.781 1 66.69 40 GLY B N 1
ATOM 2060 C CA . GLY B 1 40 ? 1.481 -8.18 -34.375 1 66.69 40 GLY B CA 1
ATOM 2061 C C . GLY B 1 40 ? 2.713 -7.547 -33.75 1 66.69 40 GLY B C 1
ATOM 2062 O O . GLY B 1 40 ? 2.609 -6.547 -33.062 1 66.69 40 GLY B O 1
ATOM 2063 N N . ARG B 1 41 ? 3.76 -8.195 -33.906 1 63.97 41 ARG B N 1
ATOM 2064 C CA . ARG B 1 41 ? 5.008 -7.715 -33.312 1 63.97 41 ARG B CA 1
ATOM 2065 C C . ARG B 1 41 ? 6.082 -7.551 -34.375 1 63.97 41 ARG B C 1
ATOM 2067 O O . ARG B 1 41 ? 7.137 -8.188 -34.312 1 63.97 41 ARG B O 1
ATOM 2074 N N . PRO B 1 42 ? 5.82 -6.652 -35.375 1 77.56 42 PRO B N 1
ATOM 2075 C CA . PRO B 1 42 ? 6.898 -6.418 -36.312 1 77.56 42 PRO B CA 1
ATOM 2076 C C . PRO B 1 42 ? 8.117 -5.758 -35.688 1 77.56 42 PRO B C 1
ATOM 2078 O O . PRO B 1 42 ? 7.977 -4.91 -34.812 1 77.56 42 PRO B O 1
ATOM 2081 N N . ILE B 1 43 ? 9.273 -6.23 -35.906 1 78.88 43 ILE B N 1
ATOM 2082 C CA . ILE B 1 43 ? 10.531 -5.715 -35.375 1 78.88 43 ILE B CA 1
ATOM 2083 C C . ILE B 1 43 ? 11.336 -5.059 -36.5 1 78.88 43 ILE B C 1
ATOM 2085 O O . ILE B 1 43 ? 12 -5.746 -37.281 1 78.88 43 ILE B O 1
ATOM 2089 N N . PRO B 1 44 ? 11.141 -3.66 -36.594 1 78.44 44 PRO B N 1
ATOM 2090 C CA . PRO B 1 44 ? 12.023 -2.979 -37.562 1 78.44 44 PRO B CA 1
ATOM 2091 C C . PRO B 1 44 ? 13.508 -3.191 -37.25 1 78.44 44 PRO B C 1
ATOM 2093 O O . PRO B 1 44 ? 13.898 -3.18 -36.062 1 78.44 44 PRO B O 1
ATOM 2096 N N . GLY B 1 45 ? 14.422 -3.566 -38.25 1 80.19 45 GLY B N 1
ATOM 2097 C CA . GLY B 1 45 ? 15.844 -3.828 -38.094 1 80.19 45 GLY B CA 1
ATOM 2098 C C . GLY B 1 45 ? 16.141 -5.219 -37.562 1 80.19 45 GLY B C 1
ATOM 2099 O O . GLY B 1 45 ? 17.109 -5.422 -36.812 1 80.19 45 GLY B O 1
ATOM 2100 N N . LEU B 1 46 ? 15.219 -6.156 -37.906 1 88.88 46 LEU B N 1
ATOM 2101 C CA . LEU B 1 46 ? 15.352 -7.523 -37.406 1 88.88 46 LEU B CA 1
ATOM 2102 C C . LEU B 1 46 ? 16.75 -8.062 -37.688 1 88.88 46 LEU B C 1
ATOM 2104 O O . LEU B 1 46 ? 17.375 -8.641 -36.781 1 88.88 46 LEU B O 1
ATOM 2108 N N . LEU B 1 47 ? 17.234 -7.812 -38.906 1 87.25 47 LEU B N 1
ATOM 2109 C CA . LEU B 1 47 ? 18.547 -8.344 -39.25 1 87.25 47 LEU B CA 1
ATOM 2110 C C . LEU B 1 47 ? 19.641 -7.742 -38.375 1 87.25 47 LEU B C 1
ATOM 2112 O O . LEU B 1 47 ? 20.578 -8.438 -37.969 1 87.25 47 LEU B O 1
ATOM 2116 N N . ARG B 1 48 ? 19.531 -6.406 -38.094 1 84.19 48 ARG B N 1
ATOM 2117 C CA . ARG B 1 48 ? 20.484 -5.766 -37.188 1 84.19 48 ARG B CA 1
ATOM 2118 C C . ARG B 1 48 ? 20.406 -6.367 -35.781 1 84.19 48 ARG B C 1
ATOM 2120 O O . ARG B 1 48 ? 21.438 -6.59 -35.156 1 84.19 48 ARG B O 1
ATOM 2127 N N . LEU B 1 49 ? 19.188 -6.594 -35.344 1 85.44 49 LEU B N 1
ATOM 2128 C CA . LEU B 1 49 ? 18.969 -7.211 -34.031 1 85.44 49 LEU B CA 1
ATOM 2129 C C . LEU B 1 49 ? 19.625 -8.586 -33.969 1 85.44 49 LEU B C 1
ATOM 2131 O O . LEU B 1 49 ? 20.312 -8.898 -32.969 1 85.44 49 LEU B O 1
ATOM 2135 N N . LEU B 1 50 ? 19.406 -9.398 -34.969 1 89.44 50 LEU B N 1
ATOM 2136 C CA . LEU B 1 50 ? 19.953 -10.758 -35 1 89.44 50 LEU B CA 1
ATOM 2137 C C . LEU B 1 50 ? 21.469 -10.734 -35 1 89.44 50 LEU B C 1
ATOM 2139 O O . LEU B 1 50 ? 22.109 -11.516 -34.281 1 89.44 50 LEU B O 1
ATOM 2143 N N . ARG B 1 51 ? 22.094 -9.734 -35.688 1 84.81 51 ARG B N 1
ATOM 2144 C CA . ARG B 1 51 ? 23.547 -9.648 -35.781 1 84.81 51 ARG B CA 1
ATOM 2145 C C . ARG B 1 51 ? 24.156 -9.18 -34.469 1 84.81 51 ARG B C 1
ATOM 2147 O O . ARG B 1 51 ? 25.234 -9.641 -34.094 1 84.81 51 ARG B O 1
ATOM 2154 N N . ARG B 1 52 ? 23.344 -8.289 -33.844 1 83 52 ARG B N 1
ATOM 2155 C CA . ARG B 1 52 ? 23.844 -7.773 -32.562 1 83 52 ARG B CA 1
ATOM 2156 C C . ARG B 1 52 ? 23.812 -8.859 -31.484 1 83 52 ARG B C 1
ATOM 2158 O O . ARG B 1 52 ? 24.562 -8.773 -30.5 1 83 52 ARG B O 1
ATOM 2165 N N . HIS B 1 53 ? 22.984 -9.812 -31.641 1 83 53 HIS B N 1
ATOM 2166 C CA . HIS B 1 53 ? 22.844 -10.875 -30.656 1 83 53 HIS B CA 1
ATOM 2167 C C . HIS B 1 53 ? 23.281 -12.219 -31.234 1 83 53 HIS B C 1
ATOM 2169 O O . HIS B 1 53 ? 22.5 -13.18 -31.234 1 83 53 HIS B O 1
ATOM 2175 N N . SER B 1 54 ? 24.516 -12.18 -31.594 1 83.44 54 SER B N 1
ATOM 2176 C CA . SER B 1 54 ? 25.078 -13.328 -32.312 1 83.44 54 SER B CA 1
ATOM 2177 C C . SER B 1 54 ? 25.297 -14.508 -31.359 1 83.44 54 SER B C 1
ATOM 2179 O O . SER B 1 54 ? 25.469 -15.641 -31.797 1 83.44 54 SER B O 1
ATOM 2181 N N . THR B 1 55 ? 25.172 -14.188 -29.984 1 81.88 55 THR B N 1
ATOM 2182 C CA . THR B 1 55 ? 25.281 -15.297 -29.047 1 81.88 55 THR B CA 1
ATOM 2183 C C . THR B 1 55 ? 23.938 -16.016 -28.906 1 81.88 55 THR B C 1
ATOM 2185 O O . THR B 1 55 ? 23.891 -17.156 -28.469 1 81.88 55 THR B O 1
ATOM 2188 N N . THR B 1 56 ? 22.859 -15.477 -29.328 1 83.94 56 THR B N 1
ATOM 2189 C CA . THR B 1 56 ? 21.5 -16.016 -29.203 1 83.94 56 THR B CA 1
ATOM 2190 C C . THR B 1 56 ? 21.016 -16.547 -30.547 1 83.94 56 THR B C 1
ATOM 2192 O O . THR B 1 56 ? 20.328 -17.562 -30.609 1 83.94 56 THR B O 1
ATOM 2195 N N . PHE B 1 57 ? 21.328 -15.836 -31.531 1 89.31 57 PHE B N 1
ATOM 2196 C CA . PHE B 1 57 ? 20.828 -16.172 -32.875 1 89.31 57 PHE B CA 1
ATOM 2197 C C . PHE B 1 57 ? 21.984 -16.469 -33.812 1 89.31 57 PHE B C 1
ATOM 2199 O O . PHE B 1 57 ? 23.031 -15.828 -33.75 1 89.31 57 PHE B O 1
ATOM 2206 N N . SER B 1 58 ? 21.844 -17.547 -34.625 1 89.31 58 SER B N 1
ATOM 2207 C CA . SER B 1 58 ? 22.734 -17.828 -35.75 1 89.31 58 SER B CA 1
ATOM 2208 C C . SER B 1 58 ? 22.062 -17.562 -37.094 1 89.31 58 SER B C 1
ATOM 2210 O O . SER B 1 58 ? 20.906 -17.938 -37.281 1 89.31 58 SER B O 1
ATOM 2212 N N . VAL B 1 59 ? 22.672 -16.781 -37.938 1 87.56 59 VAL B N 1
ATOM 2213 C CA . VAL B 1 59 ? 22.188 -16.531 -39.312 1 87.56 59 VAL B CA 1
ATOM 2214 C C . VAL B 1 59 ? 23.156 -17.141 -40.312 1 87.56 59 VAL B C 1
ATOM 2216 O O . VAL B 1 59 ? 24.266 -16.656 -40.5 1 87.56 59 VAL B O 1
ATOM 2219 N N . GLU B 1 60 ? 22.719 -18.375 -40.719 1 86.12 60 GLU B N 1
ATOM 2220 C CA . GLU B 1 60 ? 23.516 -19.062 -41.75 1 86.12 60 GLU B CA 1
ATOM 2221 C C . GLU B 1 60 ? 22.734 -19.234 -43.031 1 86.12 60 GLU B C 1
ATOM 2223 O O . GLU B 1 60 ? 21.641 -19.812 -43.062 1 86.12 60 GLU B O 1
ATOM 2228 N N . ARG B 1 61 ? 23.234 -18.797 -44.281 1 82.69 61 ARG B N 1
ATOM 2229 C CA . ARG B 1 61 ? 22.641 -18.859 -45.625 1 82.69 61 ARG B CA 1
ATOM 2230 C C . ARG B 1 61 ? 21.188 -18.375 -45.594 1 82.69 61 ARG B C 1
ATOM 2232 O O . ARG B 1 61 ? 20.312 -19 -46.188 1 82.69 61 ARG B O 1
ATOM 2239 N N . GLY B 1 62 ? 20.969 -17.312 -44.812 1 85.94 62 GLY B N 1
ATOM 2240 C CA . GLY B 1 62 ? 19.656 -16.688 -44.75 1 85.94 62 GLY B CA 1
ATOM 2241 C C . GLY B 1 62 ? 18.703 -17.391 -43.812 1 85.94 62 GLY B C 1
ATOM 2242 O O . GLY B 1 62 ? 17.547 -16.984 -43.688 1 85.94 62 GLY B O 1
ATOM 2243 N N . VAL B 1 63 ? 19.156 -18.453 -43.219 1 89.69 63 VAL B N 1
ATOM 2244 C CA . VAL B 1 63 ? 18.344 -19.188 -42.219 1 89.69 63 VAL B CA 1
ATOM 2245 C C . VAL B 1 63 ? 18.734 -18.766 -40.812 1 89.69 63 VAL B C 1
ATOM 2247 O O . VAL B 1 63 ? 19.922 -18.766 -40.469 1 89.69 63 VAL B O 1
ATOM 2250 N N . VAL B 1 64 ? 17.703 -18.219 -40.062 1 90.31 64 VAL B N 1
ATOM 2251 C CA . VAL B 1 64 ? 17.906 -17.844 -38.688 1 90.31 64 VAL B CA 1
ATOM 2252 C C . VAL B 1 64 ? 17.609 -19.047 -37.781 1 90.31 64 VAL B C 1
ATOM 2254 O O . VAL B 1 64 ? 16.578 -19.703 -37.938 1 90.31 64 VAL B O 1
ATOM 2257 N N . SER B 1 65 ? 18.516 -19.344 -36.906 1 89.31 65 SER B N 1
ATOM 2258 C CA . SER B 1 65 ? 18.328 -20.391 -35.906 1 89.31 65 SER B CA 1
ATOM 2259 C C . SER B 1 65 ? 18.812 -19.938 -34.531 1 89.31 65 SER B C 1
ATOM 2261 O O . SER B 1 65 ? 19.531 -18.953 -34.406 1 89.31 65 SER B O 1
ATOM 2263 N N . LEU B 1 66 ? 18.281 -20.609 -33.562 1 85.44 66 LEU B N 1
ATOM 2264 C CA . LEU B 1 66 ? 18.688 -20.359 -32.188 1 85.44 66 LEU B CA 1
ATOM 2265 C C . LEU B 1 66 ? 20.016 -21.047 -31.891 1 85.44 66 LEU B C 1
ATOM 2267 O O . LEU B 1 66 ? 20.219 -22.203 -32.25 1 85.44 66 LEU B O 1
ATOM 2271 N N . CYS B 1 67 ? 20.953 -20.172 -31.359 1 81.62 67 CYS B N 1
ATOM 2272 C CA . CYS B 1 67 ? 22.125 -20.781 -30.766 1 81.62 67 CYS B CA 1
ATOM 2273 C C . CYS B 1 67 ? 21.781 -21.422 -29.422 1 81.62 67 CYS B C 1
ATOM 2275 O O . CYS B 1 67 ? 20.656 -21.266 -28.938 1 81.62 67 CYS B O 1
ATOM 2277 N N . ASP B 1 68 ? 22.734 -22.156 -28.844 1 67 68 ASP B N 1
ATOM 2278 C CA . ASP B 1 68 ? 22.484 -22.797 -27.562 1 67 68 ASP B CA 1
ATOM 2279 C C . ASP B 1 68 ? 21.984 -21.781 -26.531 1 67 68 ASP B C 1
ATOM 2281 O O . ASP B 1 68 ? 21.062 -22.078 -25.766 1 67 68 ASP B O 1
ATOM 2285 N N . ALA B 1 69 ? 22.5 -20.656 -26.547 1 60.94 69 ALA B N 1
ATOM 2286 C CA . ALA B 1 69 ? 22.062 -19.594 -25.656 1 60.94 69 ALA B CA 1
ATOM 2287 C C . ALA B 1 69 ? 20.688 -19.078 -26.047 1 60.94 69 ALA B C 1
ATOM 2289 O O . ALA B 1 69 ? 19.859 -18.75 -25.188 1 60.94 69 ALA B O 1
ATOM 2290 N N . GLY B 1 70 ? 20.344 -19.109 -27.234 1 62.22 70 GLY B N 1
ATOM 2291 C CA . GLY B 1 70 ? 19.031 -18.719 -27.734 1 62.22 70 GLY B CA 1
ATOM 2292 C C . GLY B 1 70 ? 17.938 -19.734 -27.406 1 62.22 70 GLY B C 1
ATOM 2293 O O . GLY B 1 70 ? 16.797 -19.344 -27.109 1 62.22 70 GLY B O 1
ATOM 2294 N N . VAL B 1 71 ? 18.312 -20.953 -27.531 1 59.78 71 VAL B N 1
ATOM 2295 C CA . VAL B 1 71 ? 17.375 -21.984 -27.109 1 59.78 71 VAL B CA 1
ATOM 2296 C C . VAL B 1 71 ? 17 -21.766 -25.641 1 59.78 71 VAL B C 1
ATOM 2298 O O . VAL B 1 71 ? 15.836 -21.922 -25.266 1 59.78 71 VAL B O 1
ATOM 2301 N N . ARG B 1 72 ? 17.938 -21.375 -24.969 1 55.41 72 ARG B N 1
ATOM 2302 C CA . ARG B 1 72 ? 17.672 -21.078 -23.562 1 55.41 72 ARG B CA 1
ATOM 2303 C C . ARG B 1 72 ? 16.781 -19.844 -23.438 1 55.41 72 ARG B C 1
ATOM 2305 O O . ARG B 1 72 ? 15.852 -19.844 -22.609 1 55.41 72 ARG B O 1
ATOM 2312 N N . VAL B 1 73 ? 17.031 -18.906 -24.234 1 53.56 73 VAL B N 1
ATOM 2313 C CA . VAL B 1 73 ? 16.203 -17.703 -24.25 1 53.56 73 VAL B CA 1
ATOM 2314 C C . VAL B 1 73 ? 14.805 -18.047 -24.766 1 53.56 73 VAL B C 1
ATOM 2316 O O . VAL B 1 73 ? 13.805 -17.562 -24.219 1 53.56 73 VAL B O 1
ATOM 2319 N N . ALA B 1 74 ? 14.758 -18.844 -25.875 1 52.59 74 ALA B N 1
ATOM 2320 C CA . ALA B 1 74 ? 13.484 -19.266 -26.422 1 52.59 74 ALA B CA 1
ATOM 2321 C C . ALA B 1 74 ? 12.734 -20.172 -25.453 1 52.59 74 ALA B C 1
ATOM 2323 O O . ALA B 1 74 ? 11.508 -20.094 -25.328 1 52.59 74 ALA B O 1
ATOM 2324 N N . ARG B 1 75 ? 13.461 -21.125 -25.031 1 44.44 75 ARG B N 1
ATOM 2325 C CA . ARG B 1 75 ? 12.844 -21.938 -23.984 1 44.44 75 ARG B CA 1
ATOM 2326 C C . ARG B 1 75 ? 12.336 -21.062 -22.844 1 44.44 75 ARG B C 1
ATOM 2328 O O . ARG B 1 75 ? 11.266 -21.328 -22.281 1 44.44 75 ARG B O 1
ATOM 2335 N N . LEU B 1 76 ? 13.102 -20.172 -22.641 1 41.44 76 LEU B N 1
ATOM 2336 C CA . LEU B 1 76 ? 12.648 -19.156 -21.672 1 41.44 76 LEU B CA 1
ATOM 2337 C C . LEU B 1 76 ? 11.477 -18.359 -22.234 1 41.44 76 LEU B C 1
ATOM 2339 O O . LEU B 1 76 ? 10.555 -18.016 -21.5 1 41.44 76 LEU B O 1
ATOM 2343 N N . ALA B 1 77 ? 11.539 -18.016 -23.469 1 38.44 77 ALA B N 1
ATOM 2344 C CA . ALA B 1 77 ? 10.453 -17.359 -24.188 1 38.44 77 ALA B CA 1
ATOM 2345 C C . ALA B 1 77 ? 9.289 -18.328 -24.406 1 38.44 77 ALA B C 1
ATOM 2347 O O . ALA B 1 77 ? 8.125 -17.938 -24.297 1 38.44 77 ALA B O 1
ATOM 2348 N N . ASP B 1 78 ? 9.5 -19.484 -25.109 1 35.62 78 ASP B N 1
ATOM 2349 C CA . ASP B 1 78 ? 8.531 -20.547 -25.406 1 35.62 78 ASP B CA 1
ATOM 2350 C C . ASP B 1 78 ? 8.008 -21.172 -24.125 1 35.62 78 ASP B C 1
ATOM 2352 O O . ASP B 1 78 ? 6.879 -21.672 -24.078 1 35.62 78 ASP B O 1
ATOM 2356 N N . ALA B 1 79 ? 9.055 -21.891 -23.438 1 31.2 79 ALA B N 1
ATOM 2357 C CA . ALA B 1 79 ? 8.547 -22.422 -22.172 1 31.2 79 ALA B CA 1
ATOM 2358 C C . ALA B 1 79 ? 7.789 -21.359 -21.391 1 31.2 79 ALA B C 1
ATOM 2360 O O . ALA B 1 79 ? 8.055 -21.156 -20.203 1 31.2 79 ALA B O 1
ATOM 2361 N N . ALA B 1 80 ? 7.633 -20.422 -21.922 1 35.25 80 ALA B N 1
ATOM 2362 C CA . ALA B 1 80 ? 6.777 -19.281 -21.594 1 35.25 80 ALA B CA 1
ATOM 2363 C C . ALA B 1 80 ? 5.441 -19.734 -21.016 1 35.25 80 ALA B C 1
ATOM 2365 O O . ALA B 1 80 ? 4.512 -20.047 -21.766 1 35.25 80 ALA B O 1
ATOM 2366 N N . PRO B 1 81 ? 5.559 -20.844 -20.406 1 30.94 81 PRO B N 1
ATOM 2367 C CA . PRO B 1 81 ? 4.582 -21.75 -19.828 1 30.94 81 PRO B CA 1
ATOM 2368 C C . PRO B 1 81 ? 3.314 -21.047 -19.344 1 30.94 81 PRO B C 1
ATOM 2370 O O . PRO B 1 81 ? 3.299 -19.812 -19.234 1 30.94 81 PRO B O 1
ATOM 2373 N N . PRO B 1 82 ? 2.396 -21.906 -18.859 1 29.73 82 PRO B N 1
ATOM 2374 C CA . PRO B 1 82 ? 1.12 -21.5 -18.266 1 29.73 82 PRO B CA 1
ATOM 2375 C C . PRO B 1 82 ? 1.234 -20.234 -17.422 1 29.73 82 PRO B C 1
ATOM 2377 O O . PRO B 1 82 ? 0.219 -19.688 -16.984 1 29.73 82 PRO B O 1
ATOM 2380 N N . LEU B 1 83 ? 2.352 -20 -17.062 1 35.94 83 LEU B N 1
ATOM 2381 C CA . LEU B 1 83 ? 2.572 -18.797 -16.281 1 35.94 83 LEU B CA 1
ATOM 2382 C C . LEU B 1 83 ? 2.309 -17.547 -17.109 1 35.94 83 LEU B C 1
ATOM 2384 O O . LEU B 1 83 ? 2.279 -16.438 -16.594 1 35.94 83 LEU B O 1
ATOM 2388 N N . MET B 1 84 ? 2.654 -17.547 -18.438 1 35.88 84 MET B N 1
ATOM 2389 C CA . MET B 1 84 ? 2.312 -16.578 -19.469 1 35.88 84 MET B CA 1
ATOM 2390 C C . MET B 1 84 ? 0.85 -16.156 -19.359 1 35.88 84 MET B C 1
ATOM 2392 O O . MET B 1 84 ? 0.484 -15.055 -19.766 1 35.88 84 MET B O 1
ATOM 2396 N N . ARG B 1 85 ? 0.148 -17.344 -19.141 1 38.28 85 ARG B N 1
ATOM 2397 C CA . ARG B 1 85 ? -1.286 -17.062 -19.094 1 38.28 85 ARG B CA 1
ATOM 2398 C C . ARG B 1 85 ? -1.709 -16.547 -17.734 1 38.28 85 ARG B C 1
ATOM 2400 O O . ARG B 1 85 ? -2.902 -16.469 -17.438 1 38.28 85 ARG B O 1
ATOM 2407 N N . LEU B 1 86 ? -0.672 -16.906 -16.812 1 46.66 86 LEU B N 1
ATOM 2408 C CA . LEU B 1 86 ? -1.291 -16.344 -15.617 1 46.66 86 LEU B CA 1
ATOM 2409 C C . LEU B 1 86 ? -1.763 -14.914 -15.875 1 46.66 86 LEU B C 1
ATOM 2411 O O . LEU B 1 86 ? -1.04 -14.117 -16.469 1 46.66 86 LEU B O 1
ATOM 2415 N N . GLN B 1 87 ? -2.949 -14.914 -15.945 1 53 87 GLN B N 1
ATOM 2416 C CA . GLN B 1 87 ? -3.59 -13.625 -16.172 1 53 87 GLN B CA 1
ATOM 2417 C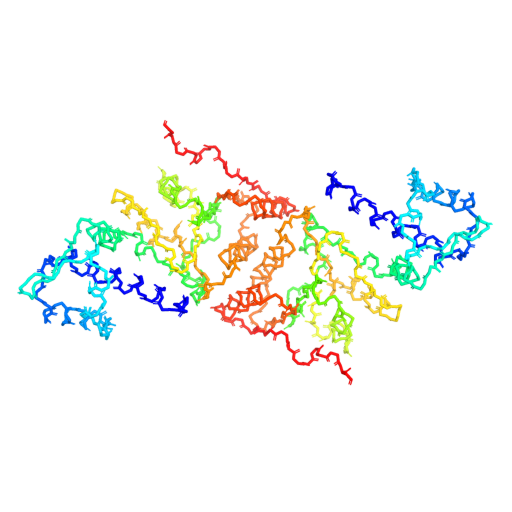 C . GLN B 1 87 ? -2.998 -12.555 -15.258 1 53 87 GLN B C 1
ATOM 2419 O O . GLN B 1 87 ? -3.09 -12.648 -14.031 1 53 87 GLN B O 1
ATOM 2424 N N . LYS B 1 88 ? -1.867 -12.039 -15.875 1 59.53 88 LYS B N 1
ATOM 2425 C CA . LYS B 1 88 ? -1.438 -10.812 -15.203 1 59.53 88 LYS B CA 1
ATOM 2426 C C . LYS B 1 88 ? -2.529 -9.75 -15.266 1 59.53 88 LYS B C 1
ATOM 2428 O O . LYS B 1 88 ? -3.166 -9.555 -16.297 1 59.53 88 LYS B O 1
ATOM 2433 N N . LEU B 1 89 ? -3.021 -9.562 -14.141 1 54.09 89 LEU B N 1
ATOM 2434 C CA . LEU B 1 89 ? -3.945 -8.43 -14.086 1 54.09 89 LEU B CA 1
ATOM 2435 C C . LEU B 1 89 ? -3.189 -7.117 -13.906 1 54.09 89 LEU B C 1
ATOM 2437 O O . LEU B 1 89 ? -2.471 -6.938 -12.922 1 54.09 89 LEU B O 1
ATOM 2441 N N . ALA B 1 90 ? -3.068 -6.566 -15.141 1 54.53 90 ALA B N 1
ATOM 2442 C CA . ALA B 1 90 ? -2.633 -5.188 -14.953 1 54.53 90 ALA B CA 1
ATOM 2443 C C . ALA B 1 90 ? -3.592 -4.43 -14.039 1 54.53 90 ALA B C 1
ATOM 2445 O O . ALA B 1 90 ? -4.797 -4.691 -14.039 1 54.53 90 ALA B O 1
ATOM 2446 N N . LEU B 1 91 ? -3.088 -3.865 -12.945 1 53.91 91 LEU B N 1
ATOM 2447 C CA . LEU B 1 91 ? -3.932 -3.135 -12.008 1 53.91 91 LEU B CA 1
ATOM 2448 C C . LEU B 1 91 ? -4.914 -2.234 -12.742 1 53.91 91 LEU B C 1
ATOM 2450 O O . LEU B 1 91 ? -5.836 -1.686 -12.141 1 53.91 91 LEU B O 1
ATOM 2454 N N . SER B 1 92 ? -4.672 -2.141 -14.039 1 48.69 92 SER B N 1
ATOM 2455 C CA . SER B 1 92 ? -5.73 -1.48 -14.797 1 48.69 92 SER B CA 1
ATOM 2456 C C . SER B 1 92 ? -7.008 -2.314 -14.805 1 48.69 92 SER B C 1
ATOM 2458 O O . SER B 1 92 ? -8.102 -1.786 -15.016 1 48.69 92 SER B O 1
ATOM 2460 N N . ASP B 1 93 ? -6.805 -3.602 -14.531 1 55.12 93 ASP B N 1
ATOM 2461 C CA . ASP B 1 93 ? -7.973 -4.477 -14.461 1 55.12 93 ASP B CA 1
ATOM 2462 C C . ASP B 1 93 ? -8.57 -4.48 -13.055 1 55.12 93 ASP B C 1
ATOM 2464 O O . ASP B 1 93 ? -7.836 -4.52 -12.062 1 55.12 93 ASP B O 1
ATOM 2468 N N . ARG B 1 94 ? -9.883 -4.113 -12.906 1 52.53 94 ARG B N 1
ATOM 2469 C CA . ARG B 1 94 ? -10.547 -4.039 -11.617 1 52.53 94 ARG B CA 1
ATOM 2470 C C . ARG B 1 94 ? -10.492 -5.379 -10.891 1 52.53 94 ARG B C 1
ATOM 2472 O O . ARG B 1 94 ? -10.82 -6.418 -11.477 1 52.53 94 ARG B O 1
ATOM 2479 N N . MET B 1 95 ? -9.602 -5.488 -9.891 1 57.28 95 MET B N 1
ATOM 2480 C CA . MET B 1 95 ? -9.562 -6.727 -9.109 1 57.28 95 MET B CA 1
ATOM 2481 C C . MET B 1 95 ? -10.953 -7.109 -8.633 1 57.28 95 MET B C 1
ATOM 2483 O O . MET B 1 95 ? -11.258 -8.289 -8.477 1 57.28 95 MET B O 1
ATOM 2487 N N . GLY B 1 96 ? -11.922 -6.137 -8.57 1 51.72 96 GLY B N 1
ATOM 2488 C CA . GLY B 1 96 ? -13.297 -6.43 -8.18 1 51.72 96 GLY B CA 1
ATOM 2489 C C . GLY B 1 96 ? -14.109 -7.047 -9.297 1 51.72 96 GLY B C 1
ATOM 2490 O O . GLY B 1 96 ? -13.625 -7.199 -10.422 1 51.72 96 GLY B O 1
ATOM 2491 N N . GLY B 1 97 ? -15.125 -7.996 -9.031 1 47.5 97 GLY B N 1
ATOM 2492 C CA . GLY B 1 97 ? -16.141 -8.43 -9.977 1 47.5 97 GLY B CA 1
ATOM 2493 C C . GLY B 1 97 ? -15.805 -9.742 -10.656 1 47.5 97 GLY B C 1
ATOM 2494 O O . GLY B 1 97 ? -15.672 -9.797 -11.875 1 47.5 97 GLY B O 1
ATOM 2495 N N . GLY B 1 98 ? -15.531 -10.609 -10.055 1 57.09 98 GLY B N 1
ATOM 2496 C CA . GLY B 1 98 ? -15.469 -11.969 -10.586 1 57.09 98 GLY B CA 1
ATOM 2497 C C . GLY B 1 98 ? -14.047 -12.453 -10.789 1 57.09 98 GLY B C 1
ATOM 2498 O O . GLY B 1 98 ? -13.828 -13.602 -11.188 1 57.09 98 GLY B O 1
ATOM 2499 N N . ALA B 1 99 ? -13.031 -11.555 -10.484 1 68.06 99 ALA B N 1
ATOM 2500 C CA . ALA B 1 99 ? -11.648 -11.984 -10.656 1 68.06 99 ALA B CA 1
ATOM 2501 C C . ALA B 1 99 ? -11.148 -12.734 -9.422 1 68.06 99 ALA B C 1
ATOM 2503 O O . ALA B 1 99 ? -10.289 -13.609 -9.531 1 68.06 99 ALA B O 1
ATOM 2504 N N . LEU B 1 100 ? -11.812 -12.461 -8.383 1 80.94 100 LEU B N 1
ATOM 2505 C CA . LEU B 1 100 ? -11.398 -13.078 -7.125 1 80.94 100 LEU B CA 1
ATOM 2506 C C . LEU B 1 100 ? -12.555 -13.852 -6.492 1 80.94 100 LEU B C 1
ATOM 2508 O O . LEU B 1 100 ? -13.719 -13.617 -6.82 1 80.94 100 LEU B O 1
ATOM 2512 N N . PRO B 1 101 ? -12.258 -14.844 -5.688 1 85.38 101 PRO B N 1
ATOM 2513 C CA . PRO B 1 101 ? -13.328 -15.492 -4.922 1 85.38 101 PRO B CA 1
ATOM 2514 C C . PRO B 1 101 ? -14.031 -14.539 -3.959 1 85.38 101 PRO B C 1
ATOM 2516 O O . PRO B 1 101 ? -13.484 -13.492 -3.617 1 85.38 101 PRO B O 1
ATOM 2519 N N . PRO B 1 102 ? -15.328 -14.906 -3.707 1 85.56 102 PRO B N 1
ATOM 2520 C CA . PRO B 1 102 ? -15.992 -14.078 -2.695 1 85.56 102 PRO B CA 1
ATOM 2521 C C . PRO B 1 102 ? -15.211 -14.008 -1.387 1 85.56 102 PRO B C 1
ATOM 2523 O O . PRO B 1 102 ? -14.617 -15.008 -0.964 1 85.56 102 PRO B O 1
ATOM 2526 N N . PRO B 1 103 ? -15.172 -12.875 -0.79 1 89.06 103 PRO B N 1
ATOM 2527 C CA . PRO B 1 103 ? -14.398 -12.688 0.437 1 89.06 103 PRO B CA 1
ATOM 2528 C C . PRO B 1 103 ? -14.719 -13.727 1.507 1 89.06 103 PRO B C 1
ATOM 2530 O O . PRO B 1 103 ? -13.828 -14.164 2.24 1 89.06 103 PRO B O 1
ATOM 2533 N N . SER B 1 104 ? -16 -14.133 1.646 1 89.62 104 SER B N 1
ATOM 2534 C CA . SER B 1 104 ? -16.422 -15.078 2.678 1 89.62 104 SER B CA 1
ATOM 2535 C C . SER B 1 104 ? -15.789 -16.453 2.467 1 89.62 104 SER B C 1
ATOM 2537 O O . SER B 1 104 ? -15.711 -17.25 3.398 1 89.62 104 SER B O 1
ATOM 2539 N N . ALA B 1 105 ? -15.234 -16.719 1.285 1 90.5 105 ALA B N 1
ATOM 2540 C CA . ALA B 1 105 ? -14.648 -18.031 0.968 1 90.5 105 ALA B CA 1
ATOM 2541 C C . ALA B 1 105 ? -13.156 -18.047 1.283 1 90.5 105 ALA B C 1
ATOM 2543 O O . ALA B 1 105 ? -12.531 -19.109 1.334 1 90.5 105 ALA B O 1
ATOM 2544 N N . VAL B 1 106 ? -12.617 -16.891 1.49 1 94.94 106 VAL B N 1
ATOM 2545 C CA . VAL B 1 106 ? -11.172 -16.797 1.658 1 94.94 106 VAL B CA 1
ATOM 2546 C C . VAL B 1 106 ? -10.805 -16.969 3.131 1 94.94 106 VAL B C 1
ATOM 2548 O O . VAL B 1 106 ? -11.258 -16.203 3.984 1 94.94 106 VAL B O 1
ATOM 2551 N N . ARG B 1 107 ? -10 -17.984 3.416 1 96.38 107 ARG B N 1
ATOM 2552 C CA . ARG B 1 107 ? -9.555 -18.266 4.777 1 96.38 107 ARG B CA 1
ATOM 2553 C C . ARG B 1 107 ? -8.102 -17.859 4.973 1 96.38 107 ARG B C 1
ATOM 2555 O O . ARG B 1 107 ? -7.656 -17.641 6.102 1 96.38 107 ARG B O 1
ATOM 2562 N N . GLU B 1 108 ? -7.387 -17.859 3.869 1 97.06 108 GLU B N 1
ATOM 2563 C CA . GLU B 1 108 ? -5.965 -17.547 3.898 1 97.06 108 GLU B CA 1
ATOM 2564 C C . GLU B 1 108 ? -5.531 -16.844 2.611 1 97.06 108 GLU B C 1
ATOM 2566 O O . GLU B 1 108 ? -6 -17.188 1.524 1 97.06 108 GLU B O 1
ATOM 2571 N N . VAL B 1 109 ? -4.664 -15.867 2.729 1 97.19 109 VAL B N 1
ATOM 2572 C CA . VAL B 1 109 ? -4.051 -15.195 1.586 1 97.19 109 VAL B CA 1
ATOM 2573 C C . VAL B 1 109 ? -2.535 -15.383 1.635 1 97.19 109 VAL B C 1
ATOM 2575 O O . VAL B 1 109 ? -1.899 -15.086 2.65 1 97.19 109 VAL B O 1
ATOM 2578 N N . ILE B 1 110 ? -1.977 -15.883 0.572 1 97.19 110 ILE B N 1
ATOM 2579 C CA . ILE B 1 110 ? -0.53 -15.969 0.408 1 97.19 110 ILE B CA 1
ATOM 2580 C C . ILE B 1 110 ? -0.061 -14.906 -0.585 1 97.19 110 ILE B C 1
ATOM 2582 O O . ILE B 1 110 ? -0.483 -14.906 -1.743 1 97.19 110 ILE B O 1
ATOM 2586 N N . LEU B 1 111 ? 0.748 -14.023 -0.115 1 97 111 LEU B N 1
ATOM 2587 C CA . LEU B 1 111 ? 1.347 -12.953 -0.904 1 97 111 LEU B CA 1
ATOM 2588 C C . LEU B 1 111 ? 2.777 -13.305 -1.299 1 97 111 LEU B C 1
ATOM 2590 O O . LEU B 1 111 ? 3.617 -13.57 -0.435 1 97 111 LEU B O 1
ATOM 2594 N N . VAL B 1 112 ? 3.023 -13.266 -2.568 1 93.81 112 VAL B N 1
ATOM 2595 C CA . VAL B 1 112 ? 4.344 -13.672 -3.037 1 93.81 112 VAL B CA 1
ATOM 2596 C C . VAL B 1 112 ? 5.035 -12.492 -3.715 1 93.81 112 VAL B C 1
ATOM 2598 O O . VAL B 1 112 ? 4.547 -11.969 -4.719 1 93.81 112 VAL B O 1
ATOM 2601 N N . ASP B 1 113 ? 6.098 -12.062 -3.141 1 93.5 113 ASP B N 1
ATOM 2602 C CA . ASP B 1 113 ? 7.016 -11.156 -3.82 1 93.5 113 ASP B CA 1
ATOM 2603 C C . ASP B 1 113 ? 7.785 -11.875 -4.926 1 93.5 113 ASP B C 1
ATOM 2605 O O . ASP B 1 113 ? 8.805 -12.508 -4.664 1 93.5 113 ASP B O 1
ATOM 2609 N N . MET B 1 114 ? 7.363 -11.703 -6.105 1 88.5 114 MET B N 1
ATOM 2610 C CA . MET B 1 114 ? 7.871 -12.492 -7.227 1 88.5 114 MET B CA 1
ATOM 2611 C C . MET B 1 114 ? 9.266 -12.031 -7.633 1 88.5 114 MET B C 1
ATOM 2613 O O . MET B 1 114 ? 9.992 -12.75 -8.32 1 88.5 114 MET B O 1
ATOM 2617 N N . ASP B 1 115 ? 9.648 -10.844 -7.246 1 80.19 115 ASP B N 1
ATOM 2618 C CA . ASP B 1 115 ? 10.984 -10.367 -7.578 1 80.19 115 ASP B CA 1
ATOM 2619 C C . ASP B 1 115 ? 12.055 -11.164 -6.836 1 80.19 115 ASP B C 1
ATOM 2621 O O . ASP B 1 115 ? 13.156 -11.375 -7.359 1 80.19 115 ASP B O 1
ATOM 2625 N N . ASN B 1 116 ? 11.672 -11.68 -5.621 1 81.75 116 ASN B N 1
ATOM 2626 C CA . ASN B 1 116 ? 12.695 -12.375 -4.848 1 81.75 116 ASN B CA 1
ATOM 2627 C C . ASN B 1 116 ? 12.281 -13.805 -4.508 1 81.75 116 ASN B C 1
ATOM 2629 O O . ASN B 1 116 ? 13.117 -14.633 -4.152 1 81.75 116 ASN B O 1
ATOM 2633 N N . LYS B 1 117 ? 10.961 -14.062 -4.637 1 84.5 117 LYS B N 1
ATOM 2634 C CA . LYS B 1 117 ? 10.484 -15.375 -4.203 1 84.5 117 LYS B CA 1
ATOM 2635 C C . LYS B 1 117 ? 9.664 -16.047 -5.297 1 84.5 117 LYS B C 1
ATOM 2637 O O . LYS B 1 117 ? 8.742 -16.812 -5.004 1 84.5 117 LYS B O 1
ATOM 2642 N N . ALA B 1 118 ? 9.961 -15.773 -6.535 1 83.38 118 ALA B N 1
ATOM 2643 C CA . ALA B 1 118 ? 9.211 -16.344 -7.652 1 83.38 118 ALA B CA 1
ATOM 2644 C C . ALA B 1 118 ? 9.234 -17.875 -7.609 1 83.38 118 ALA B C 1
ATOM 2646 O O . ALA B 1 118 ? 8.258 -18.516 -7.996 1 83.38 118 ALA B O 1
ATOM 2647 N N . PHE B 1 119 ? 10.281 -18.453 -7.09 1 80.19 119 PHE B N 1
ATOM 2648 C CA . PHE B 1 119 ? 10.469 -19.906 -7.07 1 80.19 119 PHE B CA 1
ATOM 2649 C C . PHE B 1 119 ? 9.484 -20.562 -6.109 1 80.19 119 PHE B C 1
ATOM 2651 O O . PHE B 1 119 ? 9.289 -21.781 -6.152 1 80.19 119 PHE B O 1
ATOM 2658 N N . MET B 1 120 ? 8.82 -19.781 -5.273 1 87.06 120 MET B N 1
ATOM 2659 C CA . MET B 1 120 ? 7.887 -20.328 -4.289 1 87.06 120 MET B CA 1
ATOM 2660 C C . MET B 1 120 ? 6.477 -20.422 -4.863 1 87.06 120 MET B C 1
ATOM 2662 O O . MET B 1 120 ? 5.598 -21.047 -4.273 1 87.06 120 MET B O 1
ATOM 2666 N N . LEU B 1 121 ? 6.234 -19.828 -6.008 1 87.88 121 LEU B N 1
ATOM 2667 C CA . LEU B 1 121 ? 4.883 -19.719 -6.539 1 87.88 121 LEU B CA 1
ATOM 2668 C C . LEU B 1 121 ? 4.254 -21.094 -6.734 1 87.88 121 LEU B C 1
ATOM 2670 O O . LEU B 1 121 ? 3.09 -21.297 -6.375 1 87.88 121 LEU B O 1
ATOM 2674 N N . GLU B 1 122 ? 5.027 -22 -7.277 1 83.38 122 GLU B N 1
ATOM 2675 C CA . GLU B 1 122 ? 4.504 -23.328 -7.539 1 83.38 122 GLU B CA 1
ATOM 2676 C C . GLU B 1 122 ? 4.117 -24.031 -6.242 1 83.38 122 GLU B C 1
ATOM 2678 O O . GLU B 1 122 ? 3.062 -24.672 -6.168 1 83.38 122 GLU B O 1
ATOM 2683 N N . ALA B 1 123 ? 4.988 -23.953 -5.316 1 87.25 123 ALA B N 1
ATOM 2684 C CA . ALA B 1 123 ? 4.699 -24.562 -4.02 1 87.25 123 ALA B CA 1
ATOM 2685 C C . ALA B 1 123 ? 3.455 -23.938 -3.391 1 87.25 123 ALA B C 1
ATOM 2687 O O . ALA B 1 123 ? 2.65 -24.641 -2.775 1 87.25 123 ALA B O 1
ATOM 2688 N N . CYS B 1 124 ? 3.242 -22.672 -3.496 1 91.5 124 CYS B N 1
ATOM 2689 C CA . CYS B 1 124 ? 2.076 -21.969 -2.969 1 91.5 124 CYS B CA 1
ATOM 2690 C C . CYS B 1 124 ? 0.802 -22.422 -3.668 1 91.5 124 CYS B C 1
ATOM 2692 O O . CYS B 1 124 ? -0.226 -22.641 -3.023 1 91.5 124 CYS B O 1
ATOM 2694 N N . ALA B 1 125 ? 0.936 -22.578 -4.926 1 88 125 ALA B N 1
ATOM 2695 C CA . ALA B 1 125 ? -0.214 -23.031 -5.703 1 88 125 ALA B CA 1
ATOM 2696 C C . ALA B 1 125 ? -0.623 -24.438 -5.301 1 88 125 ALA B C 1
ATOM 2698 O O . ALA B 1 125 ? -1.812 -24.734 -5.141 1 88 125 ALA B O 1
ATOM 2699 N N . ALA B 1 126 ? 0.389 -25.297 -5.211 1 86.44 126 ALA B N 1
ATOM 2700 C CA . ALA B 1 126 ? 0.111 -26.656 -4.785 1 86.44 126 ALA B CA 1
ATOM 2701 C C . ALA B 1 126 ? -0.549 -26.688 -3.41 1 86.44 126 ALA B C 1
ATOM 2703 O O . ALA B 1 126 ? -1.496 -27.438 -3.182 1 86.44 126 ALA B O 1
ATOM 2704 N N . TYR B 1 127 ? -0.044 -25.891 -2.516 1 91.19 127 TYR B N 1
ATOM 2705 C CA . TYR B 1 127 ? -0.609 -25.766 -1.176 1 91.19 127 TYR B CA 1
ATOM 2706 C C . TYR B 1 127 ? -2.061 -25.312 -1.237 1 91.19 127 TYR B C 1
ATOM 2708 O O . TYR B 1 127 ? -2.916 -25.844 -0.525 1 91.19 127 TYR B O 1
ATOM 2716 N N . ALA B 1 128 ? -2.395 -24.375 -2.113 1 91.88 128 ALA B N 1
ATOM 2717 C CA . ALA B 1 128 ? -3.729 -23.797 -2.227 1 91.88 128 ALA B CA 1
ATOM 2718 C C . ALA B 1 128 ? -4.703 -24.781 -2.877 1 91.88 128 ALA B C 1
ATOM 2720 O O . ALA B 1 128 ? -5.918 -24.625 -2.752 1 91.88 128 ALA B O 1
ATOM 2721 N N . ALA B 1 129 ? -4.145 -25.781 -3.531 1 87.81 129 ALA B N 1
ATOM 2722 C CA . ALA B 1 129 ? -4.988 -26.703 -4.273 1 87.81 129 ALA B CA 1
ATOM 2723 C C . ALA B 1 129 ? -5.094 -28.047 -3.551 1 87.81 129 ALA B C 1
ATOM 2725 O O . ALA B 1 129 ? -5.762 -28.969 -4.031 1 87.81 129 ALA B O 1
ATOM 2726 N N . ARG B 1 130 ? -4.473 -28.25 -2.428 1 86 130 ARG B N 1
ATOM 2727 C CA . ARG B 1 130 ? -4.223 -29.547 -1.788 1 86 130 ARG B CA 1
ATOM 2728 C C . ARG B 1 130 ? -5.531 -30.266 -1.49 1 86 130 ARG B C 1
ATOM 2730 O O . ARG B 1 130 ? -5.598 -31.5 -1.573 1 86 130 ARG B O 1
ATOM 2737 N N . ASP B 1 131 ? -6.645 -29.719 -1.171 1 84.31 131 ASP B N 1
ATOM 2738 C CA . ASP B 1 131 ? -7.93 -30.344 -0.876 1 84.31 131 ASP B CA 1
ATOM 2739 C C . ASP B 1 131 ? -9.039 -29.766 -1.753 1 84.31 131 ASP B C 1
ATOM 2741 O O . ASP B 1 131 ? -10.203 -29.734 -1.351 1 84.31 131 ASP B O 1
ATOM 2745 N N . GLY B 1 132 ? -8.617 -29.297 -3.043 1 84.62 132 GLY B N 1
ATOM 2746 C CA . GLY B 1 132 ? -9.555 -28.516 -3.826 1 84.62 132 GLY B CA 1
ATOM 2747 C C . GLY B 1 132 ? -9.555 -27.047 -3.463 1 84.62 132 GLY B C 1
ATOM 2748 O O . GLY B 1 132 ? -9.695 -26.688 -2.291 1 84.62 132 GLY B O 1
ATOM 2749 N N . PHE B 1 133 ? -9.336 -26.25 -4.359 1 82 133 PHE B N 1
ATOM 2750 C CA . PHE B 1 133 ? -9.039 -24.844 -4.086 1 82 133 PHE B CA 1
ATOM 2751 C C . PHE B 1 133 ? -10.219 -24.172 -3.406 1 82 133 PHE B C 1
ATOM 2753 O O . PHE B 1 133 ? -10.031 -23.359 -2.496 1 82 133 PHE B O 1
ATOM 2760 N N . ASP B 1 134 ? -11.469 -24.562 -3.721 1 85.56 134 ASP B N 1
ATOM 2761 C CA . ASP B 1 134 ? -12.617 -23.984 -3.025 1 85.56 134 ASP B CA 1
ATOM 2762 C C . ASP B 1 134 ? -12.656 -24.422 -1.563 1 85.56 134 ASP B C 1
ATOM 2764 O O . ASP B 1 134 ? -12.977 -23.625 -0.677 1 85.56 134 ASP B O 1
ATOM 2768 N N . ALA B 1 135 ? -12.312 -25.656 -1.348 1 88.88 135 ALA B N 1
ATOM 2769 C CA . ALA B 1 135 ? -12.328 -26.203 0.005 1 88.88 135 ALA B CA 1
ATOM 2770 C C . ALA B 1 135 ? -11.18 -25.656 0.841 1 88.88 135 ALA B C 1
ATOM 2772 O O . ALA B 1 135 ? -11.344 -25.391 2.037 1 88.88 135 ALA B O 1
ATOM 2773 N N . CYS B 1 136 ? -10.055 -25.422 0.233 1 92.31 136 CYS B N 1
ATOM 2774 C CA . CYS B 1 136 ? -8.875 -24.922 0.933 1 92.31 136 CYS B CA 1
ATOM 2775 C C . CYS B 1 136 ? -9.055 -23.453 1.323 1 92.31 136 CYS B C 1
ATOM 2777 O O . CYS B 1 136 ? -8.625 -23.031 2.398 1 92.31 136 CYS B O 1
ATOM 2779 N N . GLY B 1 137 ? -9.703 -22.625 0.404 1 94.94 137 GLY B N 1
ATOM 2780 C CA . GLY B 1 137 ? -9.961 -21.219 0.661 1 94.94 137 GLY B CA 1
ATOM 2781 C C . GLY B 1 137 ? -8.695 -20.391 0.728 1 94.94 137 GLY B C 1
ATOM 2782 O O . GLY B 1 137 ? -8.625 -19.422 1.487 1 94.94 137 GLY B O 1
ATOM 2783 N N . THR B 1 138 ? -7.586 -20.859 0.018 1 95.81 138 THR B N 1
ATOM 2784 C CA . THR B 1 138 ? -6.316 -20.141 0.014 1 95.81 138 THR B CA 1
ATOM 2785 C C . THR B 1 138 ? -6.145 -19.359 -1.284 1 95.81 138 THR B C 1
ATOM 2787 O O . THR B 1 138 ? -6.102 -19.938 -2.367 1 95.81 138 THR B O 1
ATOM 2790 N N . LEU B 1 139 ? -6.121 -18.047 -1.191 1 94.5 139 LEU B N 1
ATOM 2791 C CA . LEU B 1 139 ? -5.875 -17.141 -2.314 1 94.5 139 LEU B CA 1
ATOM 2792 C C . LEU B 1 139 ? -4.387 -16.844 -2.455 1 94.5 139 LEU B C 1
ATOM 2794 O O . LEU B 1 139 ? -3.734 -16.438 -1.49 1 94.5 139 LEU B O 1
ATOM 2798 N N . VAL B 1 140 ? -3.867 -17.062 -3.635 1 93.38 140 VAL B N 1
ATOM 2799 C CA . VAL B 1 140 ? -2.461 -16.781 -3.9 1 93.38 140 VAL B CA 1
ATOM 2800 C C . VAL B 1 140 ? -2.338 -15.562 -4.816 1 93.38 140 VAL B C 1
ATOM 2802 O O . VAL B 1 140 ? -2.91 -15.539 -5.91 1 93.38 140 VAL B O 1
ATOM 2805 N N . LEU B 1 141 ? -1.594 -14.555 -4.359 1 92.88 141 LEU B N 1
ATOM 2806 C CA . LEU B 1 141 ? -1.333 -13.359 -5.145 1 92.88 141 LEU B CA 1
ATOM 2807 C C . LEU B 1 141 ? 0.166 -13.148 -5.332 1 92.88 141 LEU B C 1
ATOM 2809 O O . LEU B 1 141 ? 0.914 -13.07 -4.355 1 92.88 141 LEU B O 1
ATOM 2813 N N . GLY B 1 142 ? 0.581 -13.133 -6.547 1 92.12 142 GLY B N 1
ATOM 2814 C CA . GLY B 1 142 ? 1.952 -12.789 -6.883 1 92.12 142 GLY B CA 1
ATOM 2815 C C . GLY B 1 142 ? 2.104 -11.352 -7.363 1 92.12 142 GLY B C 1
ATOM 2816 O O . GLY B 1 142 ? 1.258 -10.852 -8.109 1 92.12 142 GLY B O 1
ATOM 2817 N N . PHE B 1 143 ? 3.15 -10.711 -6.945 1 91.94 143 PHE B N 1
ATOM 2818 C CA . PHE B 1 143 ? 3.42 -9.328 -7.336 1 91.94 143 PHE B CA 1
ATOM 2819 C C . PHE B 1 143 ? 4.766 -9.219 -8.039 1 91.94 143 PHE B C 1
ATOM 2821 O O . PHE B 1 143 ? 5.785 -9.688 -7.523 1 91.94 143 PHE B O 1
ATOM 2828 N N . CYS B 1 144 ? 4.75 -8.633 -9.156 1 86.62 144 CYS B N 1
ATOM 2829 C CA . CYS B 1 144 ? 5.992 -8.547 -9.914 1 86.62 144 CYS B CA 1
ATOM 2830 C C . CYS B 1 144 ? 5.949 -7.383 -10.898 1 86.62 144 CYS B C 1
ATOM 2832 O O . CYS B 1 144 ? 4.883 -6.824 -11.156 1 86.62 144 CYS B O 1
ATOM 2834 N N . ALA B 1 145 ? 7.086 -7.039 -11.305 1 82.12 145 ALA B N 1
ATOM 2835 C CA . ALA B 1 145 ? 7.18 -6.047 -12.367 1 82.12 145 ALA B CA 1
ATOM 2836 C C . ALA B 1 145 ? 6.547 -6.566 -13.656 1 82.12 145 ALA B C 1
ATOM 2838 O O . ALA B 1 145 ? 6.414 -7.777 -13.844 1 82.12 145 ALA B O 1
ATOM 2839 N N . THR B 1 146 ? 6.156 -5.645 -14.461 1 75.12 146 THR B N 1
ATOM 2840 C CA . THR B 1 146 ? 5.52 -6.02 -15.719 1 75.12 146 THR B CA 1
ATOM 2841 C C . THR B 1 146 ? 6.48 -6.832 -16.594 1 75.12 146 THR B C 1
ATOM 2843 O O . THR B 1 146 ? 6.047 -7.664 -17.391 1 75.12 146 THR B O 1
ATOM 2846 N N . THR B 1 147 ? 7.707 -6.586 -16.297 1 70.38 147 THR B N 1
ATOM 2847 C CA . THR B 1 147 ? 8.719 -7.215 -17.141 1 70.38 147 THR B CA 1
ATOM 2848 C C . THR B 1 147 ? 9.125 -8.57 -16.578 1 70.38 147 THR B C 1
ATOM 2850 O O . THR B 1 147 ? 9.844 -9.336 -17.234 1 70.38 147 THR B O 1
ATOM 2853 N N . HIS B 1 148 ? 8.625 -8.766 -15.273 1 72.75 148 HIS B N 1
ATOM 2854 C CA . HIS B 1 148 ? 8.977 -10.031 -14.641 1 72.75 148 HIS B CA 1
ATOM 2855 C C . HIS B 1 148 ? 8.297 -11.203 -15.336 1 72.75 148 HIS B C 1
ATOM 2857 O O . HIS B 1 148 ? 7.078 -11.188 -15.539 1 72.75 148 HIS B O 1
ATOM 2863 N N . ASN B 1 149 ? 8.969 -12.141 -15.742 1 61.41 149 ASN B N 1
ATOM 2864 C CA . ASN B 1 149 ? 8.469 -13.367 -16.359 1 61.41 149 ASN B CA 1
ATOM 2865 C C . ASN B 1 149 ? 8.93 -14.602 -15.594 1 61.41 149 ASN B C 1
ATOM 2867 O O . ASN B 1 149 ? 10.008 -15.141 -15.867 1 61.41 149 ASN B O 1
ATOM 2871 N N . PRO B 1 150 ? 8.039 -14.93 -14.531 1 62.81 150 PRO B N 1
ATOM 2872 C CA . PRO B 1 150 ? 8.484 -16.078 -13.75 1 62.81 150 PRO B CA 1
ATOM 2873 C C . PRO B 1 150 ? 8.508 -17.375 -14.562 1 62.81 150 PRO B C 1
ATOM 2875 O O . PRO B 1 150 ? 7.637 -17.594 -15.406 1 62.81 150 PRO B O 1
ATOM 2878 N N . ARG B 1 151 ? 9.586 -18.141 -14.359 1 59 151 ARG B N 1
ATOM 2879 C CA . ARG B 1 151 ? 9.68 -19.453 -14.992 1 59 151 ARG B CA 1
ATOM 2880 C C . ARG B 1 151 ? 8.914 -20.5 -14.195 1 59 151 ARG B C 1
ATOM 2882 O O . ARG B 1 151 ? 9.125 -20.641 -12.992 1 59 151 ARG B O 1
ATOM 2889 N N . LEU B 1 152 ? 7.852 -21 -14.781 1 64.94 152 LEU B N 1
ATOM 2890 C CA . LEU B 1 152 ? 7.066 -22.031 -14.133 1 64.94 152 LEU B CA 1
ATOM 2891 C C . LEU B 1 152 ? 7.32 -23.391 -14.781 1 64.94 152 LEU B C 1
ATOM 2893 O O . LEU B 1 152 ? 7.605 -23.469 -15.977 1 64.94 152 LEU B O 1
ATOM 2897 N N . SER B 1 153 ? 7.441 -24.359 -13.977 1 61.47 153 SER B N 1
ATOM 2898 C CA . SER B 1 153 ? 7.598 -25.703 -14.516 1 61.47 153 SER B CA 1
ATOM 2899 C C . SER B 1 153 ? 6.367 -26.141 -15.312 1 61.47 153 SER B C 1
ATOM 2901 O O . SER B 1 153 ? 5.27 -25.625 -15.078 1 61.47 153 SER B O 1
ATOM 2903 N N . ALA B 1 154 ? 6.59 -26.953 -16.312 1 57.78 154 ALA B N 1
ATOM 2904 C CA . ALA B 1 154 ? 5.492 -27.516 -17.094 1 57.78 154 ALA B CA 1
ATOM 2905 C C . ALA B 1 154 ? 4.48 -28.234 -16.203 1 57.78 154 ALA B C 1
ATOM 2907 O O . ALA B 1 154 ? 3.271 -28.125 -16.422 1 57.78 154 ALA B O 1
ATOM 2908 N N . ALA B 1 155 ? 4.996 -28.922 -15.273 1 61.62 155 ALA B N 1
ATOM 2909 C CA . ALA B 1 155 ? 4.137 -29.672 -14.367 1 61.62 155 ALA B CA 1
ATOM 2910 C C . ALA B 1 155 ? 3.227 -28.75 -13.57 1 61.62 155 ALA B C 1
ATOM 2912 O O . ALA B 1 155 ? 2.066 -29.078 -13.312 1 61.62 155 ALA B O 1
ATOM 2913 N N . ALA B 1 156 ? 3.732 -27.594 -13.336 1 68.75 156 ALA B N 1
ATOM 2914 C CA . ALA B 1 156 ? 2.992 -26.656 -12.484 1 68.75 156 ALA B CA 1
ATOM 2915 C C . ALA B 1 156 ? 2.016 -25.828 -13.312 1 68.75 156 ALA B C 1
ATOM 2917 O O . ALA B 1 156 ? 1.04 -25.297 -12.773 1 68.75 156 ALA B O 1
ATOM 2918 N N . ALA B 1 157 ? 2.193 -25.859 -14.492 1 70.38 157 ALA B N 1
ATOM 2919 C CA . ALA B 1 157 ? 1.408 -25 -15.375 1 70.38 157 ALA B CA 1
ATOM 2920 C C . ALA B 1 157 ? -0.079 -25.328 -15.273 1 70.38 157 ALA B C 1
ATOM 2922 O O . ALA B 1 157 ? -0.914 -24.422 -15.188 1 70.38 157 ALA B O 1
ATOM 2923 N N . GLY B 1 158 ? -0.354 -26.625 -15.383 1 71.12 158 GLY B N 1
ATOM 2924 C CA . GLY B 1 158 ? -1.751 -27.016 -15.305 1 71.12 158 GLY B CA 1
ATOM 2925 C C . GLY B 1 158 ? -2.426 -26.578 -14.023 1 71.12 158 GLY B C 1
ATOM 2926 O O . GLY B 1 158 ? -3.514 -26 -14.055 1 71.12 158 GLY B O 1
ATOM 2927 N N . GLU B 1 159 ? -1.796 -26.797 -12.93 1 75.44 159 GLU B N 1
ATOM 2928 C CA . GLU B 1 159 ? -2.346 -26.453 -11.625 1 75.44 159 GLU B CA 1
ATOM 2929 C C . GLU B 1 159 ? -2.467 -24.938 -11.469 1 75.44 159 GLU B C 1
ATOM 2931 O O . GLU B 1 159 ? -3.465 -24.438 -10.945 1 75.44 159 GLU B O 1
ATOM 2936 N N . LEU B 1 160 ? -1.446 -24.297 -11.938 1 81.31 160 LEU B N 1
ATOM 2937 C CA . LEU B 1 160 ? -1.438 -22.844 -11.844 1 81.31 160 LEU B CA 1
ATOM 2938 C C . LEU B 1 160 ? -2.551 -22.234 -12.688 1 81.31 160 LEU B C 1
ATOM 2940 O O . LEU B 1 160 ? -3.23 -21.297 -12.25 1 81.31 160 LEU B O 1
ATOM 2944 N N . THR B 1 161 ? -2.717 -22.812 -13.828 1 77.12 161 THR B N 1
ATOM 2945 C CA . THR B 1 161 ? -3.773 -22.328 -14.719 1 77.12 161 THR B CA 1
ATOM 2946 C C . THR B 1 161 ? -5.148 -22.594 -14.109 1 77.12 161 THR B C 1
ATOM 2948 O O . THR B 1 161 ? -6.027 -21.719 -14.156 1 77.12 161 THR B O 1
ATOM 2951 N N . ALA B 1 162 ? -5.301 -23.812 -13.641 1 77.44 162 ALA B N 1
ATOM 2952 C CA . ALA B 1 162 ? -6.582 -24.156 -13.031 1 77.44 162 ALA B CA 1
ATOM 2953 C C . ALA B 1 162 ? -6.914 -23.234 -11.875 1 77.44 162 ALA B C 1
ATOM 2955 O O . ALA B 1 162 ? -8.055 -22.766 -11.734 1 77.44 162 ALA B O 1
ATOM 2956 N N . LEU B 1 163 ? -5.969 -22.953 -11.055 1 84 163 LEU B N 1
ATOM 2957 C CA . LEU B 1 163 ? -6.152 -22.062 -9.922 1 84 163 LEU B CA 1
ATOM 2958 C C . LEU B 1 163 ? -6.469 -20.641 -10.391 1 84 163 LEU B C 1
ATOM 2960 O O . LEU B 1 163 ? -7.312 -19.969 -9.812 1 84 163 LEU B O 1
ATOM 2964 N N . SER B 1 164 ? -5.75 -20.219 -11.391 1 84.06 164 SER B N 1
ATOM 2965 C CA . SER B 1 164 ? -5.969 -18.891 -11.961 1 84.06 164 SER B CA 1
ATOM 2966 C C . SER B 1 164 ? -7.359 -18.766 -12.578 1 84.06 164 SER B C 1
ATOM 2968 O O . SER B 1 164 ? -8.055 -17.781 -12.359 1 84.06 164 SER B O 1
ATOM 2970 N N . ASP B 1 165 ? -7.75 -19.766 -13.32 1 77.25 165 ASP B N 1
ATOM 2971 C CA . ASP B 1 165 ? -9.062 -19.766 -13.961 1 77.25 165 ASP B CA 1
ATOM 2972 C C . ASP B 1 165 ? -10.18 -19.734 -12.922 1 77.25 165 ASP B C 1
ATOM 2974 O O . ASP B 1 165 ? -11.234 -19.125 -13.156 1 77.25 165 ASP B O 1
ATOM 2978 N N . ALA B 1 166 ? -9.945 -20.391 -11.805 1 79.44 166 ALA B N 1
ATOM 2979 C CA . ALA B 1 166 ? -10.953 -20.453 -10.75 1 79.44 166 ALA B CA 1
ATOM 2980 C C . ALA B 1 166 ? -10.93 -19.203 -9.891 1 79.44 166 ALA B C 1
ATOM 2982 O O . ALA B 1 166 ? -11.789 -19.016 -9.031 1 79.44 166 ALA B O 1
ATOM 2983 N N . GLY B 1 167 ? -9.898 -18.359 -10.094 1 83.69 167 GLY B N 1
ATOM 2984 C CA . GLY B 1 167 ? -9.859 -17.078 -9.422 1 83.69 167 GLY B CA 1
ATOM 2985 C C . GLY B 1 167 ? -9.008 -17.078 -8.164 1 83.69 167 GLY B C 1
ATOM 2986 O O . GLY B 1 167 ? -8.875 -16.062 -7.492 1 83.69 167 GLY B O 1
ATOM 2987 N N . TRP B 1 168 ? -8.375 -18.25 -7.871 1 90.06 168 TRP B N 1
ATOM 2988 C CA . TRP B 1 168 ? -7.676 -18.406 -6.602 1 90.06 168 TRP B CA 1
ATOM 2989 C C . TRP B 1 168 ? -6.199 -18.078 -6.75 1 90.06 168 TRP B C 1
ATOM 2991 O O . TRP B 1 168 ? -5.434 -18.172 -5.789 1 90.06 168 TRP B O 1
ATOM 3001 N N . LEU B 1 169 ? -5.746 -17.656 -7.957 1 89.62 169 LEU B N 1
ATOM 3002 C CA . LEU B 1 169 ? -4.379 -17.219 -8.227 1 89.62 169 LEU B CA 1
ATOM 3003 C C . LEU B 1 169 ? -4.359 -16.047 -9.195 1 89.62 169 LEU B C 1
ATOM 3005 O O . LEU B 1 169 ? -4.988 -16.094 -10.25 1 89.62 169 LEU B O 1
ATOM 3009 N N . ARG B 1 170 ? -3.654 -15.008 -8.82 1 87.94 170 ARG B N 1
ATOM 3010 C CA . ARG B 1 170 ? -3.48 -13.852 -9.695 1 87.94 170 ARG B CA 1
ATOM 3011 C C . ARG B 1 170 ? -2.061 -13.305 -9.602 1 87.94 170 ARG B C 1
ATOM 3013 O O . ARG B 1 170 ? -1.478 -13.258 -8.516 1 87.94 170 ARG B O 1
ATOM 3020 N N . LEU B 1 171 ? -1.63 -12.938 -10.695 1 86.44 171 LEU B N 1
ATOM 3021 C CA . LEU B 1 171 ? -0.41 -12.141 -10.75 1 86.44 171 LEU B CA 1
ATOM 3022 C C . LEU B 1 171 ? -0.734 -10.664 -10.984 1 86.44 171 LEU B C 1
ATOM 3024 O O . LEU B 1 171 ? -1.482 -10.328 -11.906 1 86.44 171 LEU B O 1
ATOM 3028 N N . LEU B 1 172 ? -0.225 -9.859 -10.164 1 88.19 172 LEU B N 1
ATOM 3029 C CA . LEU B 1 172 ? -0.515 -8.43 -10.219 1 88.19 172 LEU B CA 1
ATOM 3030 C C . LEU B 1 172 ? 0.744 -7.633 -10.547 1 88.19 172 LEU B C 1
ATOM 3032 O O . LEU B 1 172 ? 1.82 -7.922 -10.016 1 88.19 172 LEU B O 1
ATOM 3036 N N . THR B 1 173 ? 0.555 -6.746 -11.453 1 85.88 173 THR B N 1
ATOM 3037 C CA . THR B 1 173 ? 1.662 -5.895 -11.867 1 85.88 173 THR B CA 1
ATOM 3038 C C . THR B 1 173 ? 1.29 -4.418 -11.734 1 85.88 173 THR B C 1
ATOM 3040 O O . THR B 1 173 ? 0.109 -4.066 -11.766 1 85.88 173 THR B O 1
ATOM 3043 N N . PRO B 1 174 ? 2.322 -3.57 -11.523 1 85.88 174 PRO B N 1
ATOM 3044 C CA . PRO B 1 174 ? 2.035 -2.137 -11.609 1 85.88 174 PRO B CA 1
ATOM 3045 C C . PRO B 1 174 ? 1.646 -1.699 -13.023 1 85.88 174 PRO B C 1
ATOM 3047 O O . PRO B 1 174 ? 1.758 -2.484 -13.969 1 85.88 174 PRO B O 1
ATOM 3050 N N . VAL B 1 175 ? 1.06 -0.528 -13.094 1 80.19 175 VAL B N 1
ATOM 3051 C CA . VAL B 1 175 ? 0.769 0.038 -14.406 1 80.19 175 VAL B CA 1
ATOM 3052 C C . VAL B 1 175 ? 2.072 0.396 -15.117 1 80.19 175 VAL B C 1
ATOM 3054 O O . VAL B 1 175 ? 2.236 0.115 -16.312 1 80.19 175 VAL B O 1
ATOM 3057 N N . ARG B 1 176 ? 3.021 1.017 -14.375 1 83.25 176 ARG B N 1
ATOM 3058 C CA . ARG B 1 176 ? 4.359 1.343 -14.852 1 83.25 176 ARG B CA 1
ATOM 3059 C C . ARG B 1 176 ? 5.426 0.743 -13.938 1 83.25 176 ARG B C 1
ATOM 3061 O O . ARG B 1 176 ? 5.285 0.754 -12.719 1 83.25 176 ARG B O 1
ATOM 3068 N N . ASP B 1 177 ? 6.41 0.179 -14.539 1 81.31 177 ASP B N 1
ATOM 3069 C CA . ASP B 1 177 ? 7.516 -0.378 -13.766 1 81.31 177 ASP B CA 1
ATOM 3070 C C . ASP B 1 177 ? 8.445 0.724 -13.266 1 81.31 177 ASP B C 1
ATOM 3072 O O . ASP B 1 177 ? 9.297 1.211 -14.016 1 81.31 177 ASP B O 1
ATOM 3076 N N . THR B 1 178 ? 8.227 1.313 -12.125 1 80.44 178 THR B N 1
ATOM 3077 C CA . THR B 1 178 ? 9.109 2.262 -11.453 1 80.44 178 THR B CA 1
ATOM 3078 C C . THR B 1 178 ? 9.781 1.613 -10.25 1 80.44 178 THR B C 1
ATOM 3080 O O . THR B 1 178 ? 9.508 0.457 -9.93 1 80.44 178 THR B O 1
ATOM 3083 N N . ALA B 1 179 ? 10.727 2.35 -9.648 1 83.94 179 ALA B N 1
ATOM 3084 C CA . ALA B 1 179 ? 11.422 1.813 -8.477 1 83.94 179 ALA B CA 1
ATOM 3085 C C . ALA B 1 179 ? 10.43 1.467 -7.367 1 83.94 179 ALA B C 1
ATOM 3087 O O . ALA B 1 179 ? 9.602 2.293 -6.988 1 83.94 179 ALA B O 1
ATOM 3088 N N . ASN B 1 180 ? 10.406 0.207 -6.922 1 88.81 180 ASN B N 1
ATOM 3089 C CA . ASN B 1 180 ? 9.609 -0.33 -5.82 1 88.81 180 ASN B CA 1
ATOM 3090 C C . ASN B 1 180 ? 8.125 -0.387 -6.176 1 88.81 180 ASN B C 1
ATOM 3092 O O . ASN B 1 180 ? 7.277 -0.549 -5.297 1 88.81 180 ASN B O 1
ATOM 3096 N N . ALA B 1 181 ? 7.809 -0.266 -7.414 1 91.88 181 ALA B N 1
ATOM 3097 C CA . ALA B 1 181 ? 6.402 -0.201 -7.805 1 91.88 181 ALA B CA 1
ATOM 3098 C C . ALA B 1 181 ? 5.656 -1.465 -7.383 1 91.88 181 ALA B C 1
ATOM 3100 O O . ALA B 1 181 ? 4.566 -1.39 -6.816 1 91.88 181 ALA B O 1
ATOM 3101 N N . ALA B 1 182 ? 6.25 -2.609 -7.609 1 91.94 182 ALA B N 1
ATOM 3102 C CA . ALA B 1 182 ? 5.598 -3.869 -7.254 1 91.94 182 ALA B CA 1
ATOM 3103 C C . ALA B 1 182 ? 5.367 -3.959 -5.746 1 91.94 182 ALA B C 1
ATOM 3105 O O . ALA B 1 182 ? 4.363 -4.523 -5.301 1 91.94 182 ALA B O 1
ATOM 3106 N N . ASP B 1 183 ? 6.301 -3.416 -4.977 1 94.94 183 ASP B N 1
ATOM 3107 C CA . ASP B 1 183 ? 6.152 -3.391 -3.525 1 94.94 183 ASP B CA 1
ATOM 3108 C C . ASP B 1 183 ? 4.984 -2.5 -3.105 1 94.94 183 ASP B C 1
ATOM 3110 O O . ASP B 1 183 ? 4.227 -2.85 -2.199 1 94.94 183 ASP B O 1
ATOM 3114 N N . PHE B 1 184 ? 4.805 -1.386 -3.762 1 95.38 184 PHE B N 1
ATOM 3115 C CA . PHE B 1 184 ? 3.693 -0.488 -3.463 1 95.38 184 PHE B CA 1
ATOM 3116 C C . PHE B 1 184 ? 2.363 -1.131 -3.836 1 95.38 184 PHE B C 1
ATOM 3118 O O . PHE B 1 184 ? 1.378 -0.996 -3.109 1 95.38 184 PHE B O 1
ATOM 3125 N N . VAL B 1 185 ? 2.393 -1.806 -4.934 1 94 185 VAL B N 1
ATOM 3126 C CA . VAL B 1 185 ? 1.188 -2.496 -5.379 1 94 185 VAL B CA 1
ATOM 3127 C C . VAL B 1 185 ? 0.804 -3.572 -4.363 1 94 185 VAL B C 1
ATOM 3129 O O . VAL B 1 185 ? -0.369 -3.709 -4.012 1 94 185 VAL B O 1
ATOM 3132 N N . LEU B 1 186 ? 1.805 -4.32 -3.91 1 95.69 186 LEU B N 1
ATOM 3133 C CA . LEU B 1 186 ? 1.575 -5.34 -2.893 1 95.69 186 LEU B CA 1
ATOM 3134 C C . LEU B 1 186 ? 0.955 -4.73 -1.641 1 95.69 186 LEU B C 1
ATOM 3136 O O . LEU B 1 186 ? -0.083 -5.195 -1.167 1 95.69 186 LEU B O 1
ATOM 3140 N N . ALA B 1 187 ? 1.521 -3.666 -1.115 1 96.19 187 ALA B N 1
ATOM 3141 C CA . ALA B 1 187 ? 1.013 -3.021 0.094 1 96.19 187 ALA B CA 1
ATOM 3142 C C . ALA B 1 187 ? -0.413 -2.518 -0.11 1 96.19 187 ALA B C 1
ATOM 3144 O O . ALA B 1 187 ? -1.269 -2.688 0.762 1 96.19 187 ALA B O 1
ATOM 3145 N N . PHE B 1 188 ? -0.696 -1.907 -1.261 1 94.12 188 PHE B N 1
ATOM 3146 C CA . PHE B 1 188 ? -2.01 -1.378 -1.608 1 94.12 188 PHE B CA 1
ATOM 3147 C C . PHE B 1 188 ? -3.066 -2.475 -1.559 1 94.12 188 PHE B C 1
ATOM 3149 O O . PHE B 1 188 ? -4.09 -2.328 -0.89 1 94.12 188 PHE B O 1
ATOM 3156 N N . TRP B 1 189 ? -2.807 -3.543 -2.164 1 93 189 TRP B N 1
ATOM 3157 C CA . TRP B 1 189 ? -3.807 -4.602 -2.256 1 93 189 TRP B CA 1
ATOM 3158 C C . TRP B 1 189 ? -3.953 -5.328 -0.922 1 93 189 TRP B C 1
ATOM 3160 O O . TRP B 1 189 ? -5.043 -5.789 -0.576 1 93 189 TRP B O 1
ATOM 3170 N N . VAL B 1 190 ? -2.883 -5.438 -0.154 1 95.31 190 VAL B N 1
ATOM 3171 C CA . VAL B 1 190 ? -2.998 -6.008 1.184 1 95.31 190 VAL B CA 1
ATOM 3172 C C . VAL B 1 190 ? -3.934 -5.152 2.033 1 95.31 190 VAL B C 1
ATOM 3174 O O . VAL B 1 190 ? -4.773 -5.68 2.766 1 95.31 190 VAL B O 1
ATOM 3177 N N . GLY B 1 191 ? -3.791 -3.795 1.92 1 91.69 191 GLY B N 1
ATOM 3178 C CA . GLY B 1 191 ? -4.723 -2.914 2.604 1 91.69 191 GLY B CA 1
ATOM 3179 C C . GLY B 1 191 ? -6.164 -3.131 2.184 1 91.69 191 GLY B C 1
ATOM 3180 O O . GLY B 1 191 ? -7.062 -3.178 3.027 1 91.69 191 GLY B O 1
ATOM 3181 N N . TRP B 1 192 ? -6.379 -3.246 0.901 1 90.12 192 TRP B N 1
ATOM 3182 C CA . TRP B 1 192 ? -7.715 -3.498 0.368 1 90.12 192 TRP B CA 1
ATOM 3183 C C . TRP B 1 192 ? -8.266 -4.82 0.886 1 90.12 192 TRP B C 1
ATOM 3185 O O . TRP B 1 192 ? -9.406 -4.883 1.358 1 90.12 192 TRP B O 1
ATOM 3195 N N . LEU B 1 193 ? -7.473 -5.891 0.886 1 92.31 193 LEU B N 1
ATOM 3196 C CA . LEU B 1 193 ? -7.898 -7.211 1.339 1 92.31 193 LEU B CA 1
ATOM 3197 C C . LEU B 1 193 ? -8.203 -7.199 2.832 1 92.31 193 LEU B C 1
ATOM 3199 O O . LEU B 1 193 ? -9.141 -7.863 3.281 1 92.31 193 LEU B O 1
ATOM 3203 N N . HIS B 1 194 ? -7.348 -6.473 3.574 1 89.88 194 HIS B N 1
ATOM 3204 C CA . HIS B 1 194 ? -7.605 -6.32 5 1 89.88 194 HIS B CA 1
ATOM 3205 C C . HIS B 1 194 ? -9.023 -5.824 5.258 1 89.88 194 HIS B C 1
ATOM 3207 O O . HIS B 1 194 ? -9.703 -6.316 6.156 1 89.88 194 HIS B O 1
ATOM 3213 N N . GLY B 1 195 ? -9.477 -4.91 4.43 1 83.88 195 GLY B N 1
ATOM 3214 C CA . GLY B 1 195 ? -10.805 -4.344 4.598 1 83.88 195 GLY B CA 1
ATOM 3215 C C . GLY B 1 195 ? -11.906 -5.258 4.098 1 83.88 195 GLY B C 1
ATOM 3216 O O . GLY B 1 195 ? -13.031 -5.215 4.598 1 83.88 195 GLY B O 1
ATOM 3217 N N . GLN B 1 196 ? -11.609 -6.109 3.164 1 86.56 196 GLN B N 1
ATOM 3218 C CA . GLN B 1 196 ? -12.633 -6.891 2.479 1 86.56 196 GLN B CA 1
ATOM 3219 C C . GLN B 1 196 ? -12.836 -8.242 3.156 1 86.56 196 GLN B C 1
ATOM 3221 O O . GLN B 1 196 ? -13.945 -8.781 3.162 1 86.56 196 GLN B O 1
ATOM 3226 N N . LEU B 1 197 ? -11.797 -8.789 3.766 1 92.38 197 LEU B N 1
ATOM 3227 C CA . LEU B 1 197 ? -11.828 -10.18 4.191 1 92.38 197 LEU B CA 1
ATOM 3228 C C . LEU B 1 197 ? -12.312 -10.297 5.633 1 92.38 197 LEU B C 1
ATOM 3230 O O . LEU B 1 197 ? -12.148 -9.367 6.426 1 92.38 197 LEU B O 1
ATOM 3234 N N . PRO B 1 198 ? -12.953 -11.461 5.922 1 88.56 198 PRO B N 1
ATOM 3235 C CA . PRO B 1 198 ? -13.336 -11.688 7.316 1 88.56 198 PRO B CA 1
ATOM 3236 C C . PRO B 1 198 ? -12.148 -11.625 8.273 1 88.56 198 PRO B C 1
ATOM 3238 O O . PRO B 1 198 ? -11.016 -11.914 7.883 1 88.56 198 PRO B O 1
ATOM 3241 N N . PRO B 1 199 ? -12.398 -11.25 9.547 1 88 199 PRO B N 1
ATOM 3242 C CA . PRO B 1 199 ? -11.312 -11.094 10.523 1 88 199 PRO B CA 1
ATOM 3243 C C . PRO B 1 199 ? -10.508 -12.375 10.727 1 88 199 PRO B C 1
ATOM 3245 O O . PRO B 1 199 ? -9.336 -12.32 11.102 1 88 199 PRO B O 1
ATOM 3248 N N . GLY B 1 200 ? -11.023 -13.508 10.469 1 92 200 GLY B N 1
ATOM 3249 C CA . GLY B 1 200 ? -10.367 -14.781 10.719 1 92 200 GLY B CA 1
ATOM 3250 C C . GLY B 1 200 ? -9.438 -15.203 9.594 1 92 200 GLY B C 1
ATOM 3251 O O . GLY B 1 200 ? -8.656 -16.141 9.742 1 92 200 GLY B O 1
ATOM 3252 N N . ALA B 1 201 ? -9.484 -14.508 8.461 1 95.69 201 ALA B N 1
ATOM 3253 C CA . ALA B 1 201 ? -8.602 -14.836 7.344 1 95.69 201 ALA B CA 1
ATOM 3254 C C . ALA B 1 201 ? -7.148 -14.531 7.688 1 95.69 201 ALA B C 1
ATOM 3256 O O . ALA B 1 201 ? -6.836 -13.445 8.18 1 95.69 201 ALA B O 1
ATOM 3257 N N . ARG B 1 202 ? -6.273 -15.461 7.418 1 96.94 202 ARG B N 1
ATOM 3258 C CA . ARG B 1 202 ? -4.855 -15.32 7.746 1 96.94 202 ARG B CA 1
ATOM 3259 C C . ARG B 1 202 ? -4.066 -14.797 6.551 1 96.94 202 ARG B C 1
ATOM 3261 O O . ARG B 1 202 ? -4.477 -14.984 5.402 1 96.94 202 ARG B O 1
ATOM 3268 N N . PHE B 1 203 ? -2.926 -14.133 6.875 1 97.69 203 PHE B N 1
ATOM 3269 C CA . PHE B 1 203 ? -2.041 -13.625 5.832 1 97.69 203 PHE B CA 1
ATOM 3270 C C . PHE B 1 203 ? -0.644 -14.211 5.977 1 97.69 203 PHE B C 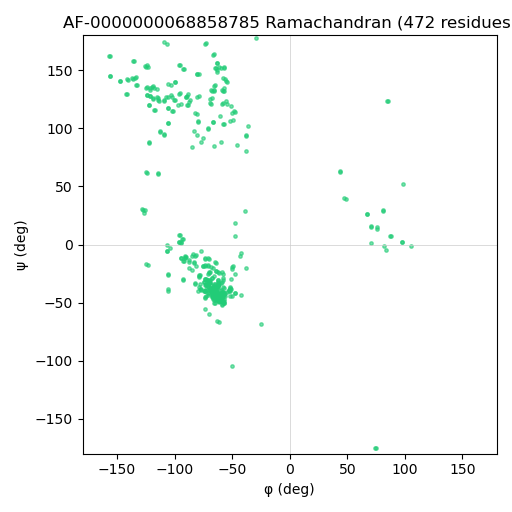1
ATOM 3272 O O . PHE B 1 203 ? -0.11 -14.297 7.082 1 97.69 203 PHE B O 1
ATOM 3279 N N . ALA B 1 204 ? -0.083 -14.648 4.898 1 97.69 204 ALA B N 1
ATOM 3280 C CA . ALA B 1 204 ? 1.321 -15.039 4.812 1 97.69 204 ALA B CA 1
ATOM 3281 C C . ALA B 1 204 ? 2.041 -14.266 3.711 1 97.69 204 ALA B C 1
ATOM 3283 O O . ALA B 1 204 ? 1.562 -14.203 2.576 1 97.69 204 ALA B O 1
ATOM 3284 N N . LEU B 1 205 ? 3.129 -13.695 4.055 1 97.88 205 LEU B N 1
ATOM 3285 C CA . LEU B 1 205 ? 3.924 -12.938 3.092 1 97.88 205 LEU B CA 1
ATOM 3286 C C . LEU B 1 205 ? 5.27 -13.609 2.85 1 97.88 205 LEU B C 1
ATOM 3288 O O . LEU B 1 205 ? 6 -13.906 3.799 1 97.88 205 LEU B O 1
ATOM 3292 N N . LEU B 1 206 ? 5.508 -13.883 1.585 1 95.44 206 LEU B N 1
ATOM 3293 C CA . LEU B 1 206 ? 6.781 -14.461 1.166 1 95.44 206 LEU B CA 1
ATOM 3294 C C . LEU B 1 206 ? 7.645 -13.422 0.461 1 95.44 206 LEU B C 1
ATOM 3296 O O . LEU B 1 206 ? 7.395 -13.086 -0.7 1 95.44 206 LEU B O 1
ATOM 3300 N N . SER B 1 207 ? 8.664 -12.906 1.143 1 93.25 207 SER B N 1
ATOM 3301 C CA . SER B 1 207 ? 9.586 -11.906 0.613 1 93.25 207 SER B CA 1
ATOM 3302 C C . SER B 1 207 ? 10.922 -11.938 1.347 1 93.25 207 SER B C 1
ATOM 3304 O O . SER B 1 207 ? 10.977 -12.266 2.533 1 93.25 207 SER B O 1
ATOM 3306 N N . THR B 1 208 ? 11.977 -11.688 0.641 1 88.56 208 THR B N 1
ATOM 3307 C CA . THR B 1 208 ? 13.273 -11.531 1.291 1 88.56 208 THR B CA 1
ATOM 3308 C C . THR B 1 208 ? 13.57 -10.062 1.565 1 88.56 208 THR B C 1
ATOM 3310 O O . THR B 1 208 ? 14.578 -9.727 2.189 1 88.56 208 THR B O 1
ATOM 3313 N N . ASP B 1 209 ? 12.773 -9.156 0.98 1 90.38 209 ASP B N 1
ATOM 3314 C CA . ASP B 1 209 ? 12.883 -7.75 1.336 1 90.38 209 ASP B CA 1
ATOM 3315 C C . ASP B 1 209 ? 12.445 -7.508 2.779 1 90.38 209 ASP B C 1
ATOM 3317 O O . ASP B 1 209 ? 11.25 -7.441 3.068 1 90.38 209 ASP B O 1
ATOM 3321 N N . ILE B 1 210 ? 13.281 -7.289 3.641 1 89.94 210 ILE B N 1
ATOM 3322 C CA . ILE B 1 210 ? 13.047 -7.266 5.078 1 89.94 210 ILE B CA 1
ATOM 3323 C C . ILE B 1 210 ? 12.211 -6.039 5.441 1 89.94 210 ILE B C 1
ATOM 3325 O O . ILE B 1 210 ? 11.438 -6.066 6.406 1 89.94 210 ILE B O 1
ATOM 3329 N N . HIS B 1 211 ? 12.383 -4.945 4.707 1 90.06 211 HIS B N 1
ATOM 3330 C CA . HIS B 1 211 ? 11.664 -3.717 5.027 1 90.06 211 HIS B CA 1
ATOM 3331 C C . HIS B 1 211 ? 10.195 -3.822 4.633 1 90.06 211 HIS B C 1
ATOM 3333 O O . HIS B 1 211 ? 9.312 -3.461 5.414 1 90.06 211 HIS B O 1
ATOM 3339 N N . LEU B 1 212 ? 9.945 -4.324 3.445 1 93.44 212 LEU B N 1
ATOM 3340 C CA . LEU B 1 212 ? 8.578 -4.574 3.002 1 93.44 212 LEU B CA 1
ATOM 3341 C C . LEU B 1 212 ? 7.883 -5.582 3.914 1 93.44 212 LEU B C 1
ATOM 3343 O O . LEU B 1 212 ? 6.77 -5.34 4.383 1 93.44 212 LEU B O 1
ATOM 3347 N N . ASP B 1 213 ? 8.57 -6.629 4.141 1 93.06 213 ASP B N 1
ATOM 3348 C CA . ASP B 1 213 ? 8.055 -7.73 4.945 1 93.06 213 ASP B CA 1
ATOM 3349 C C . ASP B 1 213 ? 7.688 -7.254 6.352 1 93.06 213 ASP B C 1
ATOM 3351 O O . ASP B 1 213 ? 6.547 -7.414 6.793 1 93.06 213 ASP B O 1
ATOM 3355 N N . ALA B 1 214 ? 8.57 -6.613 7 1 91.12 214 ALA B N 1
ATOM 3356 C CA . ALA B 1 214 ? 8.359 -6.152 8.375 1 91.12 214 ALA B CA 1
ATOM 3357 C C . ALA B 1 214 ? 7.211 -5.152 8.438 1 91.12 214 ALA B C 1
ATOM 3359 O O . ALA B 1 214 ? 6.352 -5.246 9.32 1 91.12 214 ALA B O 1
ATOM 3360 N N . THR B 1 215 ? 7.156 -4.207 7.543 1 93.06 215 THR B N 1
ATOM 3361 C CA . THR B 1 215 ? 6.152 -3.148 7.578 1 93.06 215 THR B CA 1
ATOM 3362 C C . THR B 1 215 ? 4.754 -3.719 7.348 1 93.06 215 THR B C 1
ATOM 3364 O O . THR B 1 215 ? 3.822 -3.412 8.094 1 93.06 215 THR B O 1
ATOM 3367 N N . VAL B 1 216 ? 4.598 -4.598 6.398 1 95 216 VAL B N 1
ATOM 3368 C CA . VAL B 1 216 ? 3.293 -5.141 6.027 1 95 216 VAL B CA 1
ATOM 3369 C C . VAL B 1 216 ? 2.787 -6.062 7.133 1 95 216 VAL B C 1
ATOM 3371 O O . VAL B 1 216 ? 1.622 -5.988 7.531 1 95 216 VAL B O 1
ATOM 3374 N N . ILE B 1 217 ? 3.66 -6.875 7.68 1 92.69 217 ILE B N 1
ATOM 3375 C CA . ILE B 1 217 ? 3.277 -7.785 8.75 1 92.69 217 ILE B CA 1
ATOM 3376 C C . ILE B 1 217 ? 2.908 -6.988 10 1 92.69 217 ILE B C 1
ATOM 3378 O O . ILE B 1 217 ? 1.892 -7.262 10.641 1 92.69 217 ILE B O 1
ATOM 3382 N N . ASP B 1 218 ? 3.73 -6.02 10.305 1 88.62 218 ASP B N 1
ATOM 3383 C CA . ASP B 1 218 ? 3.438 -5.152 11.445 1 88.62 218 ASP B CA 1
ATOM 3384 C C . ASP B 1 218 ? 2.072 -4.488 11.289 1 88.62 218 ASP B C 1
ATOM 3386 O O . ASP B 1 218 ? 1.3 -4.414 12.25 1 88.62 218 ASP B O 1
ATOM 3390 N N . LEU B 1 219 ? 1.719 -3.992 10.086 1 89 219 LEU B N 1
ATOM 3391 C CA . LEU B 1 219 ? 0.451 -3.324 9.812 1 89 219 LEU B CA 1
ATOM 3392 C C . LEU B 1 219 ? -0.721 -4.281 10.016 1 89 219 LEU B C 1
ATOM 3394 O O . LEU B 1 219 ? -1.679 -3.953 10.727 1 89 219 LEU B O 1
ATOM 3398 N N . LEU B 1 220 ? -0.605 -5.426 9.477 1 91 220 LEU B N 1
ATOM 3399 C CA . LEU B 1 220 ? -1.676 -6.41 9.586 1 91 220 LEU B CA 1
ATOM 3400 C C . LEU B 1 220 ? -1.888 -6.824 11.039 1 91 220 LEU B C 1
ATOM 3402 O O . LEU B 1 220 ? -3.02 -6.824 11.531 1 91 220 LEU B O 1
ATOM 3406 N N . CYS B 1 221 ? -0.825 -7.086 11.75 1 87.19 221 CYS B N 1
ATOM 3407 C CA . CYS B 1 221 ? -0.917 -7.488 13.148 1 87.19 221 CYS B CA 1
ATOM 3408 C C . CYS B 1 221 ? -1.492 -6.367 14 1 87.19 221 CYS B C 1
ATOM 3410 O O . CYS B 1 221 ? -2.295 -6.617 14.906 1 87.19 221 CYS B O 1
ATOM 3412 N N . SER B 1 222 ? -1.081 -5.16 13.68 1 81.31 222 SER B N 1
ATOM 3413 C CA . SER B 1 222 ? -1.574 -4.016 14.438 1 81.31 222 SER B CA 1
ATOM 3414 C C . SER B 1 222 ? -3.078 -3.842 14.266 1 81.31 222 SER B C 1
ATOM 3416 O O . SER B 1 222 ? -3.742 -3.242 15.109 1 81.31 222 SER B O 1
ATOM 3418 N N . GLN B 1 223 ? -3.611 -4.367 13.188 1 83.19 223 GLN B N 1
ATOM 3419 C CA . GLN B 1 223 ? -5.043 -4.289 12.922 1 83.19 223 GLN B CA 1
ATOM 3420 C C . GLN B 1 223 ? -5.762 -5.543 13.406 1 83.19 223 GLN B C 1
ATOM 3422 O O . GLN B 1 223 ? -6.918 -5.781 13.047 1 83.19 223 GLN B O 1
ATOM 3427 N N . GLY B 1 224 ? -4.965 -6.41 14.156 1 81 224 GLY B N 1
ATOM 3428 C CA . GLY B 1 224 ? -5.562 -7.59 14.766 1 81 224 GLY B CA 1
ATOM 3429 C C . GLY B 1 224 ? -5.578 -8.789 13.836 1 81 224 GLY B C 1
ATOM 3430 O O . GLY B 1 224 ? -6.242 -9.789 14.125 1 81 224 GLY B O 1
ATOM 3431 N N . ARG B 1 225 ? -4.949 -8.688 12.711 1 88 225 ARG B N 1
ATOM 3432 C CA . ARG B 1 225 ? -4.902 -9.805 11.773 1 88 225 ARG B CA 1
ATOM 3433 C C . ARG B 1 225 ? -3.844 -10.82 12.188 1 88 225 ARG B C 1
ATOM 3435 O O . ARG B 1 225 ? -2.846 -10.461 12.812 1 88 225 ARG B O 1
ATOM 3442 N N . ASP B 1 226 ? -4.117 -12.094 11.906 1 94.31 226 ASP B N 1
ATOM 3443 C CA . ASP B 1 226 ? -3.094 -13.133 11.953 1 94.31 226 ASP B CA 1
ATOM 3444 C C . ASP B 1 226 ? -2.238 -13.125 10.688 1 94.31 226 ASP B C 1
ATOM 3446 O O . ASP B 1 226 ? -2.711 -13.477 9.609 1 94.31 226 ASP B O 1
ATOM 3450 N N . ALA B 1 227 ? -1.005 -12.633 10.797 1 95.19 227 ALA B N 1
ATOM 3451 C CA . ALA B 1 227 ? -0.109 -12.484 9.656 1 95.19 227 ALA B CA 1
ATOM 3452 C C . ALA B 1 227 ? 1.283 -13.023 9.977 1 95.19 227 ALA B C 1
ATOM 3454 O O . ALA B 1 227 ? 1.808 -12.789 11.07 1 95.19 227 ALA B O 1
ATOM 3455 N N . VAL B 1 228 ? 1.909 -13.766 9.047 1 94.88 228 VAL B N 1
ATOM 3456 C CA . VAL B 1 228 ? 3.211 -14.383 9.281 1 94.88 228 VAL B CA 1
ATOM 3457 C C . VAL B 1 228 ? 4.125 -14.125 8.086 1 94.88 228 VAL B C 1
ATOM 3459 O O . VAL B 1 228 ? 3.66 -14.062 6.945 1 94.88 228 VAL B O 1
ATOM 3462 N N . SER B 1 229 ? 5.371 -13.945 8.422 1 94.62 229 SER B N 1
ATOM 3463 C CA . SER B 1 229 ? 6.41 -13.766 7.414 1 94.62 229 SER B CA 1
ATOM 3464 C C . SER B 1 229 ? 7.121 -15.078 7.109 1 94.62 229 SER B C 1
ATOM 3466 O O . SER B 1 229 ? 7.535 -15.797 8.031 1 94.62 229 SER B O 1
ATOM 3468 N N . ASN B 1 230 ? 7.23 -15.406 5.801 1 92.62 230 ASN B N 1
ATOM 3469 C CA . ASN B 1 230 ? 7.996 -16.547 5.312 1 92.62 230 ASN B CA 1
ATOM 3470 C C . ASN B 1 230 ? 7.758 -17.781 6.164 1 92.62 230 ASN B C 1
ATOM 3472 O O . ASN B 1 230 ? 8.695 -18.344 6.746 1 92.62 230 ASN B O 1
ATOM 3476 N N . PRO B 1 231 ? 6.504 -18.234 6.16 1 90.56 231 PRO B N 1
ATOM 3477 C CA . PRO B 1 231 ? 6.195 -19.391 7.012 1 90.56 231 PRO B CA 1
ATOM 3478 C C . PRO B 1 231 ? 6.93 -20.656 6.578 1 90.56 231 PRO B C 1
ATOM 3480 O O . PRO B 1 231 ? 7.125 -20.875 5.383 1 90.56 231 PRO B O 1
ATOM 3483 N N . ASP B 1 232 ? 7.18 -21.531 7.508 1 83.19 232 ASP B N 1
ATOM 3484 C CA . ASP B 1 232 ? 7.934 -22.766 7.301 1 83.19 232 ASP B CA 1
ATOM 3485 C C . ASP B 1 232 ? 7.105 -23.797 6.535 1 83.19 232 ASP B C 1
ATOM 3487 O O . ASP B 1 232 ? 7.652 -24.641 5.828 1 83.19 232 ASP B O 1
ATOM 3491 N N . TRP B 1 233 ? 5.855 -23.781 6.672 1 77.44 233 TRP B N 1
ATOM 3492 C CA . TRP B 1 233 ? 5.012 -24.812 6.066 1 77.44 233 TRP B CA 1
ATOM 3493 C C . TRP B 1 233 ? 4.961 -24.656 4.551 1 77.44 233 TRP B C 1
ATOM 3495 O O . TRP B 1 233 ? 4.469 -25.531 3.844 1 77.44 233 TRP B O 1
ATOM 3505 N N . LEU B 1 234 ? 5.348 -23.469 4.031 1 78.06 234 LEU B N 1
ATOM 3506 C CA . LEU B 1 234 ? 5.414 -23.266 2.59 1 78.06 234 LEU B CA 1
ATOM 3507 C C . LEU B 1 234 ? 6.832 -23.484 2.072 1 78.06 234 LEU B C 1
ATOM 3509 O O . LEU B 1 234 ? 7.09 -23.344 0.875 1 78.06 234 LEU B O 1
ATOM 3513 N N . ARG B 1 235 ? 7.758 -23.875 3.01 1 63.28 235 ARG B N 1
ATOM 3514 C CA . ARG B 1 235 ? 9.117 -24.141 2.555 1 63.28 235 ARG B CA 1
ATOM 3515 C C . ARG B 1 235 ? 9.164 -25.406 1.697 1 63.28 235 ARG B C 1
ATOM 3517 O O . ARG B 1 235 ? 8.516 -26.406 2.012 1 63.28 235 ARG B O 1
ATOM 3524 N N . PRO B 1 236 ? 9.672 -25.125 0.407 1 50.62 236 PRO B N 1
ATOM 3525 C CA . PRO B 1 236 ? 9.812 -26.328 -0.401 1 50.62 236 PRO B CA 1
ATOM 3526 C C . PRO B 1 236 ? 10.508 -27.469 0.349 1 50.62 236 PRO B C 1
ATOM 3528 O O . PRO B 1 236 ? 11.352 -27.219 1.21 1 50.62 236 PRO B O 1
ATOM 3531 N N . SER B 1 237 ? 9.758 -28.547 0.602 1 38.31 237 SER B N 1
ATOM 3532 C CA . SER B 1 237 ? 10.5 -29.703 1.104 1 38.31 237 SER B CA 1
ATOM 3533 C C . SER B 1 237 ? 11.859 -29.828 0.425 1 38.31 237 SER B C 1
ATOM 3535 O O . SER B 1 237 ? 11.945 -29.812 -0.805 1 38.31 237 SER B O 1
ATOM 3537 N N . LEU B 1 238 ? 12.945 -29.297 0.979 1 31.28 238 LEU B N 1
ATOM 3538 C CA . LEU B 1 238 ? 14.242 -29.75 0.495 1 31.28 238 LEU B CA 1
ATOM 3539 C C . LEU B 1 238 ? 14.289 -31.266 0.43 1 31.28 238 LEU B C 1
ATOM 3541 O O . LEU B 1 238 ? 13.797 -31.953 1.332 1 31.28 238 LEU B O 1
#

pLDDT: mean 77.59, std 18.42, range [15.87, 97.88]

Radius of gyration: 27.71 Å; Cα contacts (8 Å, |Δi|>4): 889; chains: 2; bounding box: 54×62×82 Å

Foldseek 3Di:
DCPPVVVLVLLVVLLLLLQLCLVVPKDQPVVSQVVCVVVVHHDPCVVVSQVVPVQQWPQDPRIIGGDPNSPVSNLLSNLCPLVVPLPADEVVDPLPDQLAPQQAQAQEEEEEACVAGVVLQLLLLCQCCVPHNSVSNYAYEYFDEPPDRRRDDPVSRVSQNVCSVNNRYHYYYYPHDDVCRSLVVSLVVLVVSLVRHDQNRAYEYEDPPPVSQVVSQVVCVVVVHHYYYPDPVSPPPD/DPPPVPVVVLLVVLLLLLQLCLVPPKDQPVVSQVVCVVVVHHDPCVVVSQVVPVCAWDQDPRIIGGDPVSPVSNCLSNLLFLLVPQPADEVVHPCDDQLADQQAQAQEEEEEACVAGVVLQLLLLCQCCVPHNSNSNYAYEYFDEPPDRRRDDNVSSVSQNVCSVNNRYHYYYYPHDDVCRSLVVSLVVLVVSLVRHDQNRAYEYEDPPPVSQVVSQVVQVVVVHHYYYPDPVSPPPD